Protein AF-A0A2A4ND92-F1 (afdb_monomer)

Structure (mmCIF, N/CA/C/O backbone):
data_AF-A0A2A4ND92-F1
#
_entry.id   AF-A0A2A4ND92-F1
#
loop_
_atom_site.group_PDB
_atom_si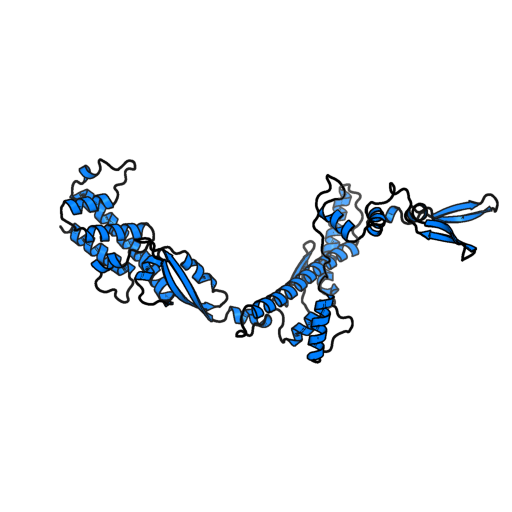te.id
_atom_site.type_symbol
_atom_site.label_atom_id
_atom_site.label_alt_id
_atom_site.label_comp_id
_atom_site.label_asym_id
_atom_site.label_entity_id
_atom_site.label_seq_id
_atom_site.pdbx_PDB_ins_code
_atom_site.Cartn_x
_atom_site.Cartn_y
_atom_site.Cartn_z
_atom_site.occupancy
_atom_site.B_iso_or_equiv
_atom_site.auth_seq_id
_atom_site.auth_comp_id
_atom_site.auth_asym_id
_atom_site.auth_atom_id
_atom_site.pdbx_PDB_model_num
ATOM 1 N N . MET A 1 1 ? 7.544 6.805 -43.689 1.00 41.00 1 MET A N 1
ATOM 2 C CA . MET A 1 1 ? 8.805 7.096 -44.411 1.00 41.00 1 MET A CA 1
ATOM 3 C C . MET A 1 1 ? 8.901 6.421 -45.794 1.00 41.00 1 MET A C 1
ATOM 5 O O . MET A 1 1 ? 9.952 6.497 -46.405 1.00 41.00 1 MET A O 1
ATOM 9 N N . ILE A 1 2 ? 7.819 5.830 -46.331 1.00 38.72 2 ILE A N 1
ATOM 10 C CA . ILE A 1 2 ? 7.780 5.240 -47.691 1.00 38.72 2 ILE A CA 1
ATOM 11 C C . ILE A 1 2 ? 7.610 6.329 -48.776 1.00 38.72 2 ILE A C 1
ATOM 13 O O . ILE A 1 2 ? 8.193 6.239 -49.846 1.00 38.72 2 ILE A O 1
ATOM 17 N N . TYR A 1 3 ? 6.922 7.431 -48.450 1.00 39.81 3 TYR A N 1
ATOM 18 C CA . TYR A 1 3 ? 6.609 8.538 -49.372 1.00 39.81 3 TYR A CA 1
ATOM 19 C C . TYR A 1 3 ? 7.830 9.262 -49.978 1.00 39.81 3 TYR A C 1
ATOM 21 O O . TYR A 1 3 ? 7.734 9.842 -51.055 1.00 39.81 3 TYR A O 1
ATOM 29 N N . LEU A 1 4 ? 8.981 9.253 -49.293 1.00 44.50 4 LEU A N 1
ATOM 30 C CA . LEU A 1 4 ? 10.210 9.855 -49.822 1.00 44.50 4 LEU A CA 1
ATOM 31 C C . LEU A 1 4 ? 10.991 8.873 -50.706 1.00 44.50 4 LEU A C 1
ATOM 33 O O . LEU A 1 4 ? 11.593 9.307 -51.677 1.00 44.50 4 LEU A O 1
ATOM 37 N N . GLN A 1 5 ? 10.937 7.562 -50.446 1.00 47.03 5 GLN A N 1
ATOM 38 C CA . GLN A 1 5 ? 11.731 6.574 -51.190 1.00 47.03 5 GLN A CA 1
ATOM 39 C C . GLN A 1 5 ? 11.324 6.458 -52.670 1.00 47.03 5 GLN A C 1
ATOM 41 O O . GLN A 1 5 ? 12.196 6.294 -53.515 1.00 47.03 5 GLN A O 1
ATOM 46 N N . GLU A 1 6 ? 10.045 6.648 -53.013 1.00 47.47 6 GLU A N 1
ATOM 47 C CA . GLU A 1 6 ? 9.574 6.654 -54.414 1.00 47.47 6 GLU A CA 1
ATOM 48 C C . GLU A 1 6 ? 10.015 7.892 -55.222 1.00 47.47 6 GLU A C 1
ATOM 50 O O . GLU A 1 6 ? 9.863 7.925 -56.442 1.00 47.47 6 GLU A O 1
ATOM 55 N N . LYS A 1 7 ? 10.555 8.931 -54.569 1.00 55.06 7 LYS A N 1
ATOM 56 C CA . LYS A 1 7 ? 10.810 10.248 -55.182 1.00 55.06 7 LYS A CA 1
ATOM 57 C C . LYS A 1 7 ? 12.278 10.691 -55.181 1.00 55.06 7 LYS A C 1
ATOM 59 O O . LYS A 1 7 ? 12.561 11.812 -55.607 1.00 55.06 7 LYS A O 1
ATOM 64 N N . VAL A 1 8 ? 13.194 9.843 -54.704 1.00 54.72 8 VAL A N 1
ATOM 65 C CA . VAL A 1 8 ? 14.568 10.242 -54.341 1.00 54.72 8 VAL A CA 1
ATOM 66 C C . VAL A 1 8 ? 15.562 10.306 -55.503 1.00 54.72 8 VAL A C 1
ATOM 68 O O . VAL A 1 8 ? 16.553 10.997 -55.346 1.00 54.72 8 VAL A O 1
ATOM 71 N N . ASN A 1 9 ? 15.318 9.722 -56.678 1.00 59.78 9 ASN A N 1
ATOM 72 C CA . ASN A 1 9 ? 16.171 9.964 -57.853 1.00 59.78 9 ASN A CA 1
ATOM 73 C C . ASN A 1 9 ? 15.450 9.581 -59.146 1.00 59.78 9 ASN A C 1
ATOM 75 O O . ASN A 1 9 ? 14.928 8.472 -59.254 1.00 59.78 9 ASN A O 1
ATOM 79 N N . LYS A 1 10 ? 15.427 10.484 -60.134 1.00 68.56 10 LYS A N 1
ATOM 80 C CA . LYS A 1 10 ? 14.932 10.177 -61.483 1.00 68.56 10 LYS A CA 1
ATOM 81 C C . LYS A 1 10 ? 15.856 10.817 -62.505 1.00 68.56 10 LYS A C 1
ATOM 83 O O . LYS A 1 10 ? 15.548 11.864 -63.069 1.00 68.56 10 LYS A O 1
ATOM 88 N N . THR A 1 11 ? 16.994 10.182 -62.737 1.00 74.06 11 THR A N 1
ATOM 89 C CA . THR A 1 11 ? 17.925 10.588 -63.783 1.00 74.06 11 THR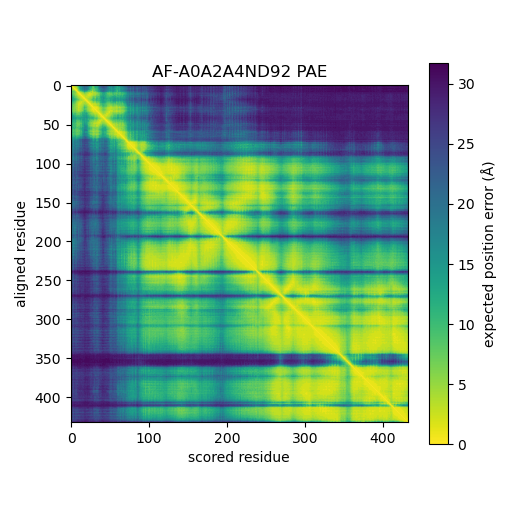 A CA 1
ATOM 90 C C . THR A 1 11 ? 17.355 10.239 -65.152 1.00 74.06 11 THR A C 1
ATOM 92 O O . THR A 1 11 ? 16.869 9.133 -65.383 1.00 74.06 11 THR A O 1
ATOM 95 N N . ILE A 1 12 ? 17.373 11.210 -66.058 1.00 76.62 12 ILE A N 1
ATOM 96 C CA . ILE A 1 12 ? 17.031 11.004 -67.460 1.00 76.62 12 ILE A CA 1
ATOM 97 C C . ILE A 1 12 ? 18.157 11.521 -68.341 1.00 76.62 12 ILE A C 1
ATOM 99 O O . ILE A 1 12 ? 18.746 12.571 -68.080 1.00 76.62 12 ILE A O 1
ATOM 103 N N . ASP A 1 13 ? 18.421 10.797 -69.415 1.00 78.00 13 ASP A N 1
ATOM 104 C CA . ASP A 1 13 ? 19.383 11.218 -70.416 1.00 78.00 13 ASP A CA 1
ATOM 105 C C . ASP A 1 13 ? 18.707 12.168 -71.399 1.00 78.00 13 ASP A C 1
ATOM 107 O O . ASP A 1 13 ? 17.744 11.821 -72.085 1.00 78.00 13 ASP A O 1
ATOM 111 N N . VAL A 1 14 ? 19.194 13.407 -71.443 1.00 75.88 14 VAL A N 1
ATOM 112 C CA . VAL A 1 14 ? 18.679 14.440 -72.340 1.00 75.88 14 VAL A CA 1
ATOM 113 C C . VAL A 1 14 ? 19.715 14.698 -73.420 1.00 75.88 14 VAL A C 1
ATOM 115 O O . VAL A 1 14 ? 20.850 15.090 -73.141 1.00 75.88 14 VAL A O 1
ATOM 118 N N . ARG A 1 15 ? 19.317 14.472 -74.674 1.00 70.12 15 ARG A N 1
ATOM 119 C CA . ARG A 1 15 ? 20.162 14.717 -75.841 1.00 70.12 15 ARG A CA 1
ATOM 120 C C . ARG A 1 15 ? 20.006 16.159 -76.307 1.00 70.12 15 ARG A C 1
ATOM 122 O O . ARG A 1 15 ? 18.900 16.606 -76.604 1.00 70.12 15 ARG A O 1
ATOM 129 N N . ASN A 1 16 ? 21.112 16.889 -76.387 1.00 69.75 16 ASN A N 1
ATOM 130 C CA . ASN A 1 16 ? 21.114 18.238 -76.935 1.00 69.75 16 ASN A CA 1
ATOM 131 C C . ASN A 1 16 ? 21.138 18.166 -78.469 1.00 69.75 16 ASN A C 1
ATOM 133 O O . ASN A 1 16 ? 22.148 17.793 -79.064 1.00 69.75 16 ASN A O 1
ATOM 137 N N . TYR A 1 17 ? 20.034 18.544 -79.114 1.00 64.94 17 TYR A N 1
ATOM 138 C CA . TYR A 1 17 ? 19.881 18.463 -80.571 1.00 64.94 17 TYR A CA 1
ATOM 139 C C . TYR A 1 17 ? 20.867 19.343 -81.361 1.00 64.94 17 TYR A C 1
ATOM 141 O O . TYR A 1 17 ? 21.123 19.049 -82.522 1.00 64.94 17 TYR A O 1
ATOM 149 N N . LYS A 1 18 ? 21.454 20.385 -80.749 1.00 67.12 18 LYS A N 1
ATOM 150 C CA . LYS A 1 18 ? 22.419 21.280 -81.416 1.00 67.12 18 LYS A CA 1
ATOM 151 C C . LYS A 1 18 ? 23.868 20.798 -81.333 1.00 67.12 18 LYS A C 1
ATOM 153 O O . LYS A 1 18 ? 24.652 21.105 -82.219 1.00 67.12 18 LYS A O 1
ATOM 158 N N . THR A 1 19 ? 24.241 20.072 -80.278 1.00 72.44 19 THR A N 1
ATOM 159 C CA . THR A 1 19 ? 25.631 19.623 -80.051 1.00 72.44 19 THR A CA 1
ATOM 160 C C . THR A 1 19 ? 25.803 18.107 -80.117 1.00 72.44 19 THR A C 1
ATOM 162 O O . THR A 1 19 ? 26.920 17.612 -79.996 1.00 72.44 19 THR A O 1
ATOM 165 N N . GLY A 1 20 ? 24.709 17.352 -80.262 1.00 69.19 20 GLY A N 1
ATOM 166 C CA . GLY A 1 20 ? 24.695 15.890 -80.350 1.00 69.19 20 GLY A CA 1
ATOM 167 C C . GLY A 1 20 ? 25.009 15.155 -79.041 1.00 69.19 20 GLY A C 1
ATOM 168 O O . GLY A 1 20 ? 24.769 13.950 -78.966 1.00 69.19 20 GLY A O 1
ATOM 169 N N . LYS A 1 21 ? 25.502 15.862 -78.014 1.00 68.62 21 LYS A N 1
ATOM 170 C CA . LYS A 1 21 ? 25.899 15.307 -76.715 1.00 68.62 21 LYS A CA 1
ATOM 171 C C . LYS A 1 21 ? 24.685 14.967 -75.851 1.00 68.62 21 LYS A C 1
ATOM 173 O O . LYS A 1 21 ? 23.733 15.745 -75.755 1.00 68.62 21 LYS A O 1
ATOM 178 N N . THR A 1 22 ? 24.759 13.818 -75.191 1.00 70.44 22 THR A N 1
ATOM 179 C CA . THR A 1 22 ? 23.785 13.365 -74.196 1.00 70.44 22 THR A CA 1
ATOM 180 C C . THR A 1 22 ? 24.315 13.693 -72.809 1.00 70.44 22 THR A C 1
ATOM 182 O O . THR A 1 22 ? 25.452 13.356 -72.488 1.00 70.44 22 THR A O 1
ATOM 185 N N . SER A 1 23 ? 23.510 14.371 -71.998 1.00 73.19 23 SER A N 1
ATOM 186 C CA . SER A 1 23 ? 23.826 14.651 -70.598 1.00 73.19 23 SER A CA 1
ATOM 187 C C . SER A 1 23 ? 22.753 14.058 -69.700 1.00 73.19 23 SER A C 1
ATOM 189 O O . SER A 1 23 ? 21.562 14.245 -69.960 1.00 73.19 23 SER A O 1
ATOM 191 N N . THR A 1 24 ? 23.171 13.398 -68.629 1.00 74.62 24 THR A N 1
ATOM 192 C CA . THR A 1 24 ? 22.273 12.874 -67.604 1.00 74.62 24 THR A CA 1
ATOM 193 C C . THR A 1 24 ? 21.844 14.005 -66.671 1.00 74.62 24 THR A C 1
ATOM 195 O O . THR A 1 24 ? 22.681 14.691 -66.085 1.00 74.62 24 THR A O 1
ATOM 198 N N . ILE A 1 25 ? 20.535 14.230 -66.552 1.00 75.19 25 ILE A N 1
ATOM 199 C CA . ILE A 1 25 ? 19.949 15.280 -65.710 1.00 75.19 25 ILE A CA 1
ATOM 200 C C . ILE A 1 25 ? 19.039 14.617 -64.678 1.00 75.19 25 ILE A C 1
ATOM 202 O O . ILE A 1 25 ? 18.196 13.793 -65.035 1.00 75.19 25 ILE A O 1
ATOM 206 N N . ASP A 1 26 ? 19.179 14.986 -63.404 1.00 70.56 26 ASP A N 1
ATOM 207 C CA . ASP A 1 26 ? 18.246 14.550 -62.365 1.00 70.56 26 ASP A CA 1
ATOM 208 C C . ASP A 1 26 ? 16.924 15.334 -62.458 1.00 70.56 26 ASP A C 1
ATOM 210 O O . ASP A 1 26 ? 16.885 16.558 -62.329 1.00 70.56 26 ASP A O 1
ATOM 214 N N . LYS A 1 27 ? 15.828 14.613 -62.704 1.00 73.31 27 LYS A N 1
ATOM 215 C CA . LYS A 1 27 ? 14.440 15.094 -62.657 1.00 73.31 27 LYS A CA 1
ATOM 216 C C . LYS A 1 27 ? 13.695 14.557 -61.433 1.00 73.31 27 LYS A C 1
ATOM 218 O O . LYS A 1 27 ? 12.467 14.431 -61.462 1.00 73.31 27 LYS A O 1
ATOM 223 N N . SER A 1 28 ? 14.406 14.219 -60.358 1.00 75.44 28 SER A N 1
ATOM 224 C CA . SER A 1 28 ? 13.780 13.893 -59.081 1.00 75.44 28 SER A CA 1
ATOM 225 C C . SER A 1 28 ? 12.820 15.003 -58.647 1.00 75.44 28 SER A C 1
ATOM 227 O O . SER A 1 28 ? 12.964 16.187 -58.985 1.00 75.44 28 SER A O 1
ATOM 229 N N . TRP A 1 29 ? 11.800 14.619 -57.881 1.00 75.56 29 TRP A N 1
ATOM 230 C CA . TRP A 1 29 ? 10.871 15.590 -57.310 1.00 75.56 29 TRP A CA 1
ATOM 231 C C . TRP A 1 29 ? 11.615 16.584 -56.410 1.00 75.56 29 TRP A C 1
ATOM 233 O O . TRP A 1 29 ? 11.265 17.758 -56.398 1.00 75.56 29 TRP A O 1
ATOM 243 N N . MET A 1 30 ? 12.684 16.151 -55.727 1.00 72.00 30 MET A N 1
ATOM 244 C CA . MET A 1 30 ? 13.528 17.055 -54.946 1.00 72.00 30 MET A CA 1
ATOM 245 C C . MET A 1 30 ? 14.223 18.093 -55.832 1.00 72.00 30 MET A C 1
ATOM 247 O O . MET A 1 30 ? 14.048 19.285 -55.583 1.00 72.00 30 MET A O 1
ATOM 251 N N . MET A 1 31 ? 14.914 17.667 -56.897 1.00 74.12 31 MET A N 1
ATOM 252 C CA . MET A 1 31 ? 15.629 18.568 -57.812 1.00 74.12 31 MET A CA 1
ATOM 253 C C . MET A 1 31 ? 14.694 19.579 -58.487 1.00 74.12 31 MET A C 1
ATOM 255 O O . MET A 1 31 ? 15.002 20.760 -58.573 1.00 74.12 31 MET A O 1
ATOM 259 N N . THR A 1 32 ? 13.515 19.135 -58.920 1.00 74.19 32 THR A N 1
ATOM 260 C CA . THR A 1 32 ? 12.541 19.996 -59.617 1.00 74.19 32 THR A CA 1
ATOM 261 C C . THR A 1 32 ? 11.764 20.933 -58.693 1.00 74.19 32 THR A C 1
ATOM 263 O O . THR A 1 32 ? 11.261 21.956 -59.153 1.00 74.19 32 THR A O 1
ATOM 266 N N . THR A 1 33 ? 11.658 20.601 -57.403 1.00 71.00 33 THR A N 1
ATOM 267 C CA . THR A 1 33 ? 10.839 21.355 -56.440 1.00 71.00 33 THR A CA 1
ATOM 268 C C . THR A 1 33 ? 11.671 22.325 -55.598 1.00 71.00 33 THR A C 1
ATOM 270 O O . THR A 1 33 ? 11.194 23.422 -55.324 1.00 71.00 33 THR A O 1
ATOM 273 N N . PHE A 1 34 ? 12.896 21.959 -55.198 1.00 73.44 34 PHE A N 1
ATOM 274 C CA . PHE A 1 34 ? 13.682 22.731 -54.219 1.00 73.44 34 PHE A CA 1
ATOM 275 C C . PHE A 1 34 ? 14.964 23.362 -54.768 1.00 73.44 34 PHE A C 1
ATOM 277 O O . PHE A 1 34 ? 15.502 24.265 -54.134 1.00 73.44 34 PHE A O 1
ATOM 284 N N . TYR A 1 35 ? 15.468 22.910 -55.916 1.00 76.44 35 TYR A N 1
ATOM 285 C CA . TYR A 1 35 ? 16.740 23.383 -56.456 1.00 76.44 35 TYR A CA 1
ATOM 286 C C . TYR A 1 35 ? 16.489 24.289 -57.660 1.00 76.44 35 TYR A C 1
ATOM 288 O O . TYR A 1 35 ? 15.857 23.893 -58.640 1.00 76.44 35 TYR A O 1
ATOM 296 N N . LYS A 1 36 ? 17.002 25.519 -57.605 1.00 75.50 36 LYS A N 1
ATOM 297 C CA . LYS A 1 36 ? 16.959 26.474 -58.720 1.00 75.50 36 LYS A CA 1
ATOM 298 C C . LYS A 1 36 ? 18.370 26.944 -59.039 1.00 75.50 36 LYS A C 1
ATOM 300 O O . LYS A 1 36 ? 19.214 27.044 -58.156 1.00 75.50 36 LYS A O 1
ATOM 305 N N . ARG A 1 37 ? 18.642 27.212 -60.316 1.00 75.44 37 ARG A N 1
ATOM 306 C CA . ARG A 1 37 ? 19.897 27.848 -60.729 1.00 75.44 37 ARG A CA 1
ATOM 307 C C . ARG A 1 37 ? 19.692 29.352 -60.738 1.00 75.44 37 ARG A C 1
ATOM 309 O O . ARG A 1 37 ? 18.972 29.853 -61.597 1.00 75.44 37 ARG A O 1
ATOM 316 N N . GLU A 1 38 ? 20.317 30.043 -59.798 1.00 76.62 38 GLU A N 1
ATOM 317 C CA . GLU A 1 38 ? 20.324 31.504 -59.741 1.00 76.62 38 GLU A CA 1
ATOM 318 C C . GLU A 1 38 ? 21.721 32.026 -60.094 1.00 76.62 38 GLU A C 1
ATOM 320 O O . GLU A 1 38 ? 22.746 31.377 -59.857 1.00 76.62 38 GLU A O 1
ATOM 325 N N . TRP A 1 39 ? 21.760 33.183 -60.755 1.00 71.50 39 TRP A N 1
ATOM 326 C CA . TRP A 1 39 ? 23.012 33.841 -61.102 1.00 71.50 39 TRP A CA 1
ATOM 327 C C . TRP A 1 39 ? 23.582 34.514 -59.856 1.00 71.50 39 TRP A C 1
ATOM 329 O O . TRP A 1 39 ? 23.002 35.476 -59.357 1.00 71.50 39 TRP A O 1
ATOM 339 N N . ASN A 1 40 ? 24.717 34.021 -59.363 1.00 76.62 40 ASN A N 1
ATOM 340 C CA . ASN A 1 40 ? 25.407 34.661 -58.254 1.00 76.62 40 ASN A CA 1
ATOM 341 C C . ASN A 1 40 ? 26.354 35.740 -58.808 1.00 76.62 40 ASN A C 1
ATOM 343 O O . ASN A 1 40 ? 27.287 35.428 -59.553 1.00 76.62 40 ASN A O 1
ATOM 347 N N . GLN A 1 41 ? 26.091 37.002 -58.457 1.00 72.88 41 GLN A N 1
ATOM 348 C CA . GLN A 1 41 ? 26.848 38.157 -58.949 1.00 72.88 41 GLN A CA 1
ATOM 349 C C . GLN A 1 41 ? 28.291 38.203 -58.425 1.00 72.88 41 GLN A C 1
ATOM 351 O O . GLN A 1 41 ? 29.170 38.631 -59.165 1.00 72.88 41 GLN A O 1
ATOM 356 N N . GLU A 1 42 ? 28.554 37.716 -57.210 1.00 73.44 42 GLU A N 1
ATOM 357 C CA . GLU A 1 42 ? 29.894 37.725 -56.601 1.00 73.44 42 GLU A CA 1
ATOM 358 C C . GLU A 1 42 ? 30.822 36.695 -57.248 1.00 73.44 42 GLU A C 1
ATOM 360 O O . GLU A 1 42 ? 32.013 36.927 -57.431 1.00 73.44 42 GLU A O 1
ATOM 365 N N . VAL A 1 43 ? 30.264 35.542 -57.617 1.00 74.81 43 VAL A N 1
ATOM 366 C CA . VAL A 1 43 ? 31.034 34.411 -58.147 1.00 74.81 43 VAL A CA 1
ATOM 367 C C . VAL A 1 43 ? 31.024 34.388 -59.689 1.00 74.81 43 VAL A C 1
ATOM 369 O O . VAL A 1 43 ? 31.805 33.664 -60.309 1.00 74.81 43 VAL A O 1
ATOM 372 N N . GLY A 1 44 ? 30.157 35.180 -60.333 1.00 69.62 44 GLY A N 1
ATOM 373 C CA . GLY A 1 44 ? 30.084 35.329 -61.792 1.00 69.62 44 GLY A CA 1
ATOM 374 C C . GLY A 1 44 ? 29.623 34.070 -62.537 1.00 69.62 44 GLY A C 1
ATOM 375 O O . GLY A 1 44 ? 29.985 33.863 -63.695 1.00 69.62 44 GLY A O 1
ATOM 376 N N . LYS A 1 45 ? 28.868 33.185 -61.873 1.00 77.00 45 LYS A N 1
ATOM 377 C CA . LYS A 1 45 ? 28.362 31.928 -62.450 1.00 77.00 45 LYS A CA 1
ATOM 378 C C . LYS A 1 45 ? 27.032 31.512 -61.827 1.00 77.00 45 LYS A C 1
ATOM 380 O O . LYS A 1 45 ? 26.694 31.909 -60.713 1.00 77.00 45 LYS A O 1
ATOM 385 N N . GLN A 1 46 ? 26.273 30.692 -62.557 1.00 73.94 46 GLN A N 1
ATOM 386 C CA . GLN A 1 46 ? 25.044 30.099 -62.031 1.00 73.94 46 GLN A CA 1
ATOM 387 C C . GLN A 1 46 ? 25.376 29.067 -60.953 1.00 73.94 46 GLN A C 1
ATOM 389 O O . GLN A 1 46 ? 26.045 28.069 -61.233 1.00 73.94 46 GLN A O 1
ATOM 394 N N . LEU A 1 47 ? 24.876 29.290 -59.740 1.00 73.38 47 LEU A N 1
ATOM 395 C CA . LEU A 1 47 ? 24.969 28.343 -58.636 1.00 73.38 47 LEU A CA 1
ATOM 396 C C . LEU A 1 47 ? 23.601 27.718 -58.381 1.00 73.38 47 LEU A C 1
ATOM 398 O O . LEU A 1 47 ? 22.559 28.310 -58.662 1.00 73.38 47 LEU A O 1
ATOM 402 N N . THR A 1 48 ? 23.612 26.479 -57.895 1.00 74.19 48 THR A N 1
ATOM 403 C CA . THR A 1 48 ? 22.373 25.808 -57.506 1.00 74.19 48 THR A CA 1
ATOM 404 C C . THR A 1 48 ? 22.048 26.222 -56.082 1.00 74.19 48 THR A C 1
ATOM 406 O O . THR A 1 48 ? 22.802 25.910 -55.165 1.00 74.19 48 THR A O 1
ATOM 409 N N . GLU A 1 49 ? 20.936 26.920 -55.911 1.00 74.12 49 GLU A N 1
ATOM 410 C CA . GLU A 1 49 ? 20.438 27.351 -54.616 1.00 74.12 49 GLU A CA 1
ATOM 411 C C . GLU A 1 49 ? 19.249 26.484 -54.199 1.00 74.12 49 GLU A C 1
ATOM 413 O O . GLU A 1 49 ? 18.401 26.118 -55.022 1.00 74.12 49 GLU A O 1
ATOM 418 N N . VAL A 1 50 ? 19.205 26.139 -52.912 1.00 72.06 50 VAL A N 1
ATOM 419 C CA . VAL A 1 50 ? 18.123 25.349 -52.324 1.00 72.06 50 VAL A CA 1
ATOM 420 C C . VAL A 1 50 ? 17.130 26.300 -51.675 1.00 72.06 50 VAL A C 1
ATOM 422 O O . VAL A 1 50 ? 17.419 26.889 -50.637 1.00 72.06 50 VAL A O 1
ATOM 425 N N . LYS A 1 51 ? 15.945 26.440 -52.270 1.00 70.81 51 LYS A N 1
ATOM 426 C CA . LYS A 1 51 ? 14.861 27.279 -51.745 1.00 70.81 51 LYS A CA 1
ATOM 427 C C . LYS A 1 51 ? 13.554 26.494 -51.699 1.00 70.81 51 LYS A C 1
ATOM 429 O O . LYS A 1 51 ? 13.237 25.714 -52.594 1.00 70.81 51 LYS A O 1
ATOM 434 N N . LEU A 1 52 ? 12.756 26.730 -50.658 1.00 69.12 52 LEU A N 1
ATOM 435 C CA . LEU A 1 52 ? 11.364 26.276 -50.617 1.00 69.12 52 LEU A CA 1
ATOM 436 C C . LEU A 1 52 ? 10.572 27.005 -51.716 1.00 69.12 52 LEU A C 1
ATOM 438 O O . LEU A 1 52 ? 10.606 28.236 -51.743 1.00 69.12 52 LEU A O 1
ATOM 442 N N . PRO A 1 53 ? 9.856 26.298 -52.608 1.00 70.44 53 PRO A N 1
ATOM 443 C CA . PRO A 1 53 ? 9.131 26.949 -53.690 1.00 70.44 53 PRO A CA 1
ATOM 444 C C . PRO A 1 53 ? 7.917 27.720 -53.160 1.00 70.44 53 PRO A C 1
ATOM 446 O O . PRO A 1 53 ? 7.351 27.396 -52.114 1.00 70.44 53 PRO A O 1
ATOM 449 N N . ASP A 1 54 ? 7.499 28.739 -53.909 1.00 68.50 54 ASP A N 1
ATOM 450 C CA . ASP A 1 54 ? 6.416 29.640 -53.501 1.00 68.50 54 ASP A CA 1
ATOM 451 C C . ASP A 1 54 ? 5.046 28.955 -53.517 1.00 68.50 54 ASP A C 1
ATOM 453 O O . ASP A 1 54 ? 4.215 29.191 -52.640 1.00 68.50 54 ASP A O 1
ATOM 457 N N . ASN A 1 55 ? 4.830 28.032 -54.461 1.00 72.56 55 ASN A N 1
ATOM 458 C CA . ASN A 1 55 ? 3.636 27.196 -54.490 1.00 72.56 55 ASN A CA 1
ATOM 459 C C . ASN A 1 55 ? 3.807 25.971 -53.577 1.00 72.56 55 ASN A C 1
ATOM 461 O O . ASN A 1 55 ? 4.376 24.947 -53.960 1.00 72.56 55 ASN A O 1
ATOM 465 N N . LEU A 1 56 ? 3.267 26.071 -52.363 1.00 68.94 56 LEU A N 1
ATOM 466 C CA . LEU A 1 56 ? 3.390 25.036 -51.338 1.00 68.94 56 LEU A CA 1
ATOM 467 C C . LEU A 1 56 ? 2.459 23.831 -51.561 1.00 68.94 56 LEU A C 1
ATOM 469 O O . LEU A 1 56 ? 2.673 22.799 -50.931 1.00 68.94 56 LEU A O 1
ATOM 473 N N . SER A 1 57 ? 1.457 23.916 -52.449 1.00 70.38 57 SER A N 1
ATOM 474 C CA . SER A 1 57 ? 0.382 22.911 -52.607 1.00 70.38 57 SER A CA 1
ATOM 475 C C . SER A 1 57 ? 0.863 21.488 -52.943 1.00 70.38 57 SER A C 1
ATOM 477 O O . SER A 1 57 ? 0.200 20.524 -52.559 1.00 70.38 57 SER A O 1
ATOM 479 N N . GLY A 1 58 ? 2.043 21.342 -53.558 1.00 67.38 58 GLY A N 1
ATOM 480 C CA . GLY A 1 58 ? 2.664 20.052 -53.893 1.00 67.38 58 GLY A CA 1
ATOM 481 C C . GLY A 1 58 ? 3.634 19.481 -52.845 1.00 67.38 58 GLY A C 1
ATOM 482 O O . GLY A 1 58 ? 4.174 18.393 -53.047 1.00 67.38 58 GLY A O 1
ATOM 483 N N . ILE A 1 59 ? 3.879 20.187 -51.733 1.00 72.88 59 ILE A N 1
ATOM 484 C CA . ILE A 1 59 ? 4.870 19.814 -50.706 1.00 72.88 59 ILE A CA 1
ATOM 485 C C . ILE A 1 59 ? 4.188 19.114 -49.517 1.00 72.88 59 ILE A C 1
ATOM 487 O O . ILE A 1 59 ? 3.113 19.554 -49.115 1.00 72.88 59 ILE A O 1
ATOM 491 N N . PRO A 1 60 ? 4.778 18.081 -48.888 1.00 71.44 60 PRO A N 1
ATOM 492 C CA . PRO A 1 60 ? 4.283 17.527 -47.628 1.00 71.44 60 PRO A CA 1
ATOM 493 C C . PRO A 1 60 ? 4.134 18.580 -46.522 1.00 71.44 60 PRO A C 1
ATOM 495 O O . PRO A 1 60 ? 4.997 19.437 -46.338 1.00 71.44 60 PRO A O 1
ATOM 498 N N . PHE A 1 61 ? 3.056 18.474 -45.743 1.00 66.62 61 PHE A N 1
ATOM 499 C CA . PHE A 1 61 ? 2.705 19.424 -44.682 1.00 66.62 61 PHE A CA 1
ATOM 500 C C . PHE A 1 61 ? 3.837 19.672 -43.668 1.00 66.62 61 PHE A C 1
ATOM 502 O O . PHE A 1 61 ? 4.079 20.811 -43.281 1.00 66.62 61 PHE A O 1
ATOM 509 N N . THR A 1 62 ? 4.599 18.637 -43.306 1.00 63.69 62 THR A N 1
ATOM 510 C CA . THR A 1 62 ? 5.743 18.733 -42.381 1.00 63.69 62 THR A CA 1
ATOM 511 C C . THR A 1 62 ? 6.855 19.668 -42.862 1.00 63.69 62 THR A C 1
ATOM 513 O O . THR A 1 62 ? 7.480 20.329 -42.041 1.00 63.69 62 THR A O 1
ATOM 516 N N . LEU A 1 63 ? 7.087 19.762 -44.176 1.00 65.81 63 LEU A N 1
ATOM 517 C CA . LEU A 1 63 ? 8.076 20.679 -44.754 1.00 65.81 63 LEU A CA 1
ATOM 518 C C . LEU A 1 63 ? 7.509 22.094 -44.926 1.00 65.81 63 LEU A C 1
ATOM 520 O O . LEU A 1 63 ? 8.242 23.063 -44.751 1.00 65.81 63 LEU A O 1
ATOM 524 N N . ARG A 1 64 ? 6.199 22.234 -45.189 1.00 69.12 64 ARG A N 1
ATOM 525 C CA . ARG A 1 64 ? 5.523 23.549 -45.202 1.00 69.12 64 ARG A CA 1
ATOM 526 C C . ARG A 1 64 ? 5.636 24.250 -43.847 1.00 69.12 64 ARG A C 1
ATOM 528 O O . ARG A 1 64 ? 5.904 25.447 -43.798 1.00 69.12 64 ARG A O 1
ATOM 535 N N . GLN A 1 65 ? 5.526 23.486 -42.758 1.00 66.12 65 GLN A N 1
ATOM 536 C CA . GLN A 1 65 ? 5.668 24.005 -41.397 1.00 66.12 65 GLN A CA 1
ATOM 537 C C . GLN A 1 65 ? 7.031 24.652 -41.117 1.00 66.12 65 GLN A C 1
ATOM 539 O O . GLN A 1 65 ? 7.111 25.478 -40.215 1.00 66.12 65 GLN A O 1
ATOM 544 N N . LEU A 1 66 ? 8.099 24.316 -41.849 1.00 64.38 66 LEU A N 1
ATOM 545 C CA . LEU A 1 66 ? 9.419 24.924 -41.637 1.00 64.38 66 LEU A CA 1
ATOM 546 C C . LEU A 1 66 ? 9.450 26.397 -42.068 1.00 64.38 66 LEU A C 1
ATOM 548 O O . LEU A 1 66 ? 10.017 27.219 -41.354 1.00 64.38 66 LEU A O 1
ATOM 552 N N . LYS A 1 67 ? 8.781 26.744 -43.180 1.00 65.06 67 LYS A N 1
ATOM 553 C CA . LYS A 1 67 ? 8.644 28.137 -43.648 1.00 65.06 67 LYS A CA 1
ATOM 554 C C . LYS A 1 67 ? 7.821 28.966 -42.661 1.00 65.06 67 LYS A C 1
ATOM 556 O O . LYS A 1 67 ? 8.183 30.091 -42.348 1.00 65.06 67 LYS A O 1
ATOM 561 N N . GLU A 1 68 ? 6.752 28.373 -42.129 1.00 61.53 68 GLU A N 1
ATOM 562 C CA . GLU A 1 68 ? 5.906 29.001 -41.112 1.00 61.53 68 GLU A CA 1
ATOM 563 C C . GLU A 1 68 ? 6.645 29.185 -39.777 1.00 61.53 68 GLU A C 1
ATOM 565 O O . GLU A 1 68 ? 6.607 30.266 -39.200 1.00 61.53 68 GLU A O 1
ATOM 570 N N . LYS A 1 69 ? 7.369 28.170 -39.289 1.00 58.44 69 LYS A N 1
ATOM 571 C CA . LYS A 1 69 ? 8.116 28.245 -38.019 1.00 58.44 69 LYS A CA 1
ATOM 572 C C . LYS A 1 69 ? 9.240 29.281 -38.039 1.00 58.44 69 LYS A C 1
ATOM 574 O O . LYS A 1 69 ? 9.479 29.898 -37.012 1.00 58.44 69 LYS A O 1
ATOM 579 N N . ALA A 1 70 ? 9.888 29.492 -39.185 1.00 57.84 70 ALA A N 1
ATOM 580 C CA . ALA A 1 70 ? 10.934 30.505 -39.338 1.00 57.84 70 ALA A CA 1
ATOM 581 C C . ALA A 1 70 ? 10.400 31.954 -39.348 1.00 57.84 70 ALA A C 1
ATOM 583 O O . ALA A 1 70 ? 11.186 32.887 -39.231 1.00 57.84 70 ALA A O 1
ATOM 584 N N . SER A 1 71 ? 9.082 32.147 -39.497 1.00 61.78 71 SER A N 1
ATOM 585 C CA . SER A 1 71 ? 8.450 33.468 -39.656 1.00 61.78 71 SER A CA 1
ATOM 586 C C . SER A 1 71 ? 7.769 34.038 -38.404 1.00 61.78 71 SER A C 1
ATOM 588 O O . SER A 1 71 ? 7.297 35.170 -38.451 1.00 61.78 71 SER A O 1
ATOM 590 N N . TYR A 1 72 ? 7.704 33.290 -37.296 1.00 65.56 72 TYR A N 1
ATOM 591 C CA . TYR A 1 72 ? 7.047 33.740 -36.061 1.00 65.56 72 TYR A CA 1
ATOM 592 C C . TYR A 1 72 ? 8.065 34.041 -34.958 1.00 65.56 72 TYR A C 1
ATOM 594 O O . TYR A 1 72 ? 9.019 33.287 -34.773 1.00 65.56 72 TYR A O 1
ATOM 602 N N . SER A 1 73 ? 7.818 35.090 -34.168 1.00 76.12 73 SER A N 1
ATOM 603 C CA . SER A 1 73 ? 8.497 35.258 -32.876 1.00 76.12 73 SER A CA 1
ATOM 604 C C . SER A 1 73 ? 8.056 34.171 -31.883 1.00 76.12 73 SER A C 1
ATOM 606 O O . SER A 1 73 ? 6.995 33.562 -32.053 1.00 76.12 73 SER A O 1
ATOM 608 N N . LEU A 1 74 ? 8.846 33.926 -30.828 1.00 73.12 74 LEU A N 1
ATOM 609 C CA . LEU A 1 74 ? 8.525 32.931 -29.793 1.00 73.12 74 LEU A CA 1
ATOM 610 C C . LEU A 1 74 ? 7.124 33.156 -29.200 1.00 73.12 74 LEU A C 1
ATOM 612 O O . LEU A 1 74 ? 6.354 32.205 -29.089 1.00 73.12 74 LEU A O 1
ATOM 616 N N . ASP A 1 75 ? 6.761 34.409 -28.917 1.00 78.38 75 ASP A N 1
ATOM 617 C CA . ASP A 1 75 ? 5.452 34.774 -28.360 1.00 78.38 75 ASP A CA 1
ATOM 618 C C . ASP A 1 75 ? 4.306 34.496 -29.335 1.00 78.38 75 ASP A C 1
ATOM 620 O O . ASP A 1 75 ? 3.254 33.980 -28.952 1.00 78.38 75 ASP A O 1
ATOM 624 N N . GLN A 1 76 ? 4.514 34.789 -30.622 1.00 76.25 76 GLN A N 1
ATOM 625 C CA . GLN A 1 76 ? 3.536 34.485 -31.663 1.00 76.25 76 GLN A CA 1
ATOM 626 C C . GLN A 1 76 ? 3.374 32.976 -31.837 1.00 76.25 76 GLN A C 1
ATOM 628 O O . GLN A 1 76 ? 2.253 32.487 -31.966 1.00 76.25 76 GLN A O 1
ATOM 633 N N . TRP A 1 77 ? 4.469 32.217 -31.800 1.00 77.50 77 TRP A N 1
ATOM 634 C CA . TRP A 1 77 ? 4.424 30.760 -31.841 1.00 77.50 77 TRP A CA 1
ATOM 635 C C . TRP A 1 77 ? 3.686 30.183 -30.624 1.00 77.50 77 TRP A C 1
ATOM 637 O O . TRP A 1 77 ? 2.788 29.358 -30.797 1.00 77.50 77 TRP A O 1
ATOM 647 N N . LEU A 1 78 ? 3.991 30.666 -29.416 1.00 75.31 78 LEU A N 1
ATOM 648 C CA . LEU A 1 78 ? 3.357 30.245 -28.165 1.00 75.31 78 LEU A CA 1
ATOM 649 C C . LEU A 1 78 ? 1.848 30.518 -28.184 1.00 75.31 78 LEU A C 1
ATOM 651 O O . LEU A 1 78 ? 1.045 29.640 -27.862 1.00 75.31 78 LEU A O 1
ATOM 655 N N . ASN A 1 79 ? 1.451 31.716 -28.620 1.00 77.56 79 ASN A N 1
ATOM 656 C CA . ASN A 1 79 ? 0.051 32.112 -28.755 1.00 77.56 79 ASN A CA 1
ATOM 657 C C . ASN A 1 79 ? -0.680 31.240 -29.791 1.00 77.56 79 ASN A C 1
ATOM 659 O O . ASN A 1 79 ? -1.772 30.747 -29.522 1.00 77.56 79 ASN A O 1
ATOM 663 N N . ASN A 1 80 ? -0.044 30.962 -30.932 1.00 75.75 80 ASN A N 1
ATOM 664 C CA . ASN A 1 80 ? -0.610 30.124 -31.991 1.00 75.75 80 ASN A CA 1
ATOM 665 C C . ASN A 1 80 ? -0.782 28.655 -31.565 1.00 75.75 80 ASN A C 1
ATOM 667 O O . ASN A 1 80 ? -1.748 28.011 -31.968 1.00 75.75 80 ASN A O 1
ATOM 671 N N . VAL A 1 81 ? 0.134 28.110 -30.755 1.00 73.69 81 VAL A N 1
ATOM 672 C CA . VAL A 1 81 ? 0.048 26.729 -30.240 1.00 73.69 81 VAL A CA 1
ATOM 673 C C . VAL A 1 81 ? -1.016 26.604 -29.145 1.00 73.69 81 VAL A C 1
ATOM 675 O O . VAL A 1 81 ? -1.787 25.643 -29.137 1.00 73.69 81 VAL A O 1
ATOM 678 N N . THR A 1 82 ? -1.087 27.583 -28.239 1.00 71.69 82 THR A N 1
ATOM 679 C CA . THR A 1 82 ? -1.970 27.530 -27.061 1.00 71.69 82 THR A CA 1
ATOM 680 C C . THR A 1 82 ? -3.400 27.981 -27.349 1.00 71.69 82 THR A C 1
ATOM 682 O O . THR A 1 82 ? -4.333 27.452 -26.742 1.00 71.69 82 THR A O 1
ATOM 685 N N . LYS A 1 83 ? -3.598 28.935 -28.268 1.00 74.88 83 LYS A N 1
ATOM 686 C CA . LYS A 1 83 ? -4.914 29.524 -28.576 1.00 74.88 83 LYS A CA 1
ATOM 687 C C . LYS A 1 83 ? -5.440 29.200 -29.975 1.00 74.88 83 LYS A C 1
ATOM 689 O O . LYS A 1 83 ? -6.606 29.481 -30.232 1.00 74.88 83 LYS A O 1
ATOM 694 N N . GLY A 1 84 ? -4.629 28.571 -30.827 1.00 69.38 84 GLY A N 1
ATOM 695 C CA . GLY A 1 84 ? -4.966 28.331 -32.229 1.00 69.38 84 GLY A CA 1
ATOM 696 C C . GLY A 1 84 ? -4.721 29.566 -33.101 1.00 69.38 84 GLY A C 1
ATOM 697 O O . GLY A 1 84 ? -4.674 30.690 -32.600 1.00 69.38 84 GLY A O 1
ATOM 698 N N . LYS A 1 85 ? -4.531 29.369 -34.412 1.00 71.06 85 LYS A N 1
ATOM 699 C CA . LYS A 1 85 ? -4.333 30.475 -35.367 1.00 71.06 85 LYS A CA 1
ATOM 700 C C . LYS A 1 85 ? -5.667 31.035 -35.868 1.00 71.06 85 LYS A C 1
ATOM 702 O O . LYS A 1 85 ? -5.742 32.213 -36.205 1.00 71.06 85 LYS A O 1
ATOM 707 N N . VAL A 1 86 ? -6.704 30.197 -35.937 1.00 72.75 86 VAL A N 1
ATOM 708 C CA . VAL A 1 86 ? -8.039 30.548 -36.451 1.00 72.75 86 VAL A CA 1
ATOM 709 C C . VAL A 1 86 ? -9.128 30.015 -35.514 1.00 72.75 86 VAL A C 1
ATOM 711 O O . VAL A 1 86 ? -8.920 29.034 -34.799 1.00 72.75 86 VAL A O 1
ATOM 714 N N . ALA 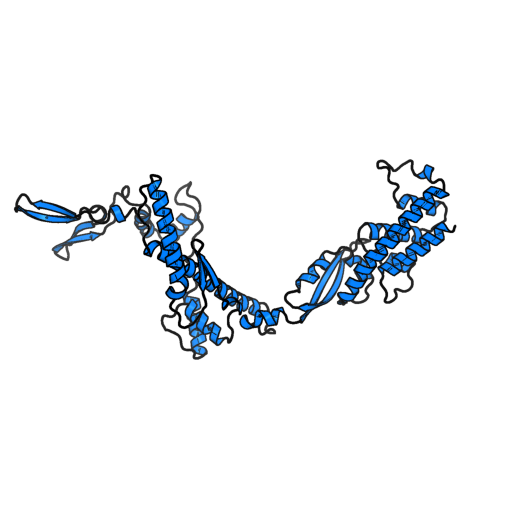A 1 87 ? -10.308 30.644 -35.520 1.00 55.88 87 ALA A N 1
ATOM 715 C CA . ALA A 1 87 ? -11.484 30.148 -34.809 1.00 55.88 87 ALA A CA 1
ATOM 716 C C . ALA A 1 87 ? -11.849 28.732 -35.303 1.00 55.88 87 ALA A C 1
ATOM 718 O O . ALA A 1 87 ? -12.306 28.563 -36.431 1.00 55.88 87 ALA A O 1
ATOM 719 N N . GLY A 1 88 ? -11.599 27.719 -34.467 1.00 62.62 88 GLY A N 1
ATOM 720 C CA . GLY A 1 88 ? -11.773 26.297 -34.796 1.00 62.62 88 GLY A CA 1
ATOM 721 C C . GLY A 1 88 ? -10.509 25.448 -34.613 1.00 62.62 88 GLY A C 1
ATOM 722 O O . GLY A 1 88 ? -10.613 24.227 -34.506 1.00 62.62 88 GLY A O 1
ATOM 723 N N . ASP A 1 89 ? -9.330 26.068 -34.504 1.00 67.50 89 ASP A N 1
ATOM 724 C CA . ASP A 1 89 ? -8.108 25.362 -34.118 1.00 67.50 89 ASP A CA 1
ATOM 725 C C . ASP A 1 89 ? -8.196 24.932 -32.646 1.00 67.50 89 ASP A C 1
ATOM 727 O O . ASP A 1 89 ? -8.358 25.749 -31.738 1.00 67.50 89 ASP A O 1
ATOM 731 N N . GLY A 1 90 ? -8.089 23.627 -32.391 1.00 64.19 90 GLY A N 1
ATOM 732 C CA . GLY A 1 90 ? -8.077 23.100 -31.029 1.00 64.19 90 GLY A CA 1
ATOM 733 C C . GLY A 1 90 ? -6.858 23.600 -30.254 1.00 64.19 90 GLY A C 1
ATOM 734 O O . GLY A 1 90 ? -5.728 23.476 -30.732 1.00 64.19 90 GLY A O 1
ATOM 735 N N . LYS A 1 91 ? -7.078 24.117 -29.040 1.00 72.94 91 LYS A N 1
ATOM 736 C CA . LYS A 1 91 ? -6.004 24.454 -28.095 1.00 72.94 91 LYS A CA 1
ATOM 737 C C . LYS A 1 91 ? -5.144 23.213 -27.857 1.00 72.94 91 LYS A C 1
ATOM 739 O O . LYS A 1 91 ? -5.683 22.158 -27.516 1.00 72.94 91 LYS A O 1
ATOM 744 N N . ARG A 1 92 ? -3.825 23.320 -28.030 1.00 69.81 92 ARG A N 1
ATOM 745 C CA . ARG A 1 92 ? -2.898 22.219 -27.739 1.00 69.81 92 ARG A CA 1
ATOM 746 C C . ARG A 1 92 ? -1.958 22.606 -26.602 1.00 69.81 92 ARG A C 1
ATOM 748 O O . ARG A 1 92 ? -1.470 23.736 -26.583 1.00 69.81 92 ARG A O 1
ATOM 755 N N . PRO A 1 93 ? -1.691 21.687 -25.659 1.00 78.38 93 PRO A N 1
ATOM 756 C CA . PRO A 1 93 ? -0.661 21.915 -24.662 1.00 78.38 93 PRO A CA 1
ATOM 757 C C . PRO A 1 93 ? 0.707 22.006 -25.343 1.00 78.38 93 PRO A C 1
ATOM 759 O O . PRO A 1 93 ? 0.948 21.409 -26.398 1.00 78.38 93 PRO A O 1
ATOM 762 N N . ILE A 1 94 ? 1.607 22.770 -24.731 1.00 80.12 94 ILE A N 1
ATOM 763 C CA . ILE A 1 94 ? 2.995 22.851 -25.173 1.00 80.12 94 ILE A CA 1
ATOM 764 C C . ILE A 1 94 ? 3.694 21.567 -24.735 1.00 80.12 94 ILE A C 1
ATOM 766 O O . ILE A 1 94 ? 3.717 21.237 -23.552 1.00 80.12 94 ILE A O 1
ATOM 770 N N . ASN A 1 95 ? 4.285 20.857 -25.693 1.00 78.88 95 ASN A N 1
ATOM 771 C CA . ASN A 1 95 ? 5.136 19.711 -25.398 1.00 78.88 95 ASN A CA 1
ATOM 772 C C . ASN A 1 95 ? 6.529 20.223 -25.035 1.00 78.88 95 ASN A C 1
ATOM 774 O O . ASN A 1 95 ? 7.253 20.716 -25.903 1.00 78.88 95 ASN A O 1
ATOM 778 N N . LEU A 1 96 ? 6.882 20.118 -23.758 1.00 83.44 96 LEU A N 1
ATOM 779 C CA . LEU A 1 96 ? 8.220 20.434 -23.275 1.00 83.44 96 LEU A CA 1
ATOM 780 C C . LEU A 1 96 ? 9.252 19.425 -23.816 1.00 83.44 96 LEU A C 1
ATOM 782 O O . LEU A 1 96 ? 8.904 18.262 -24.050 1.00 83.44 96 LEU A O 1
ATOM 786 N N . PRO A 1 97 ? 10.510 19.846 -24.044 1.00 85.00 97 PRO A N 1
ATOM 787 C CA . PRO A 1 97 ? 11.569 18.927 -24.435 1.00 85.00 97 PRO A CA 1
ATOM 788 C C . PRO A 1 97 ? 11.881 17.956 -23.291 1.00 85.00 97 PRO A C 1
ATOM 790 O O . PRO A 1 97 ? 11.703 18.271 -22.119 1.00 85.00 97 PRO A O 1
ATOM 793 N N . THR A 1 98 ? 12.370 16.767 -23.631 1.00 80.00 98 THR A N 1
ATOM 794 C CA . THR A 1 98 ? 12.639 15.702 -22.650 1.00 80.00 98 THR A CA 1
ATOM 795 C C . THR A 1 98 ? 13.826 15.992 -21.730 1.00 80.00 98 THR A C 1
ATOM 797 O O . THR A 1 98 ? 13.916 15.397 -20.667 1.00 80.00 98 THR A O 1
ATOM 800 N N . ASN A 1 99 ? 14.710 16.909 -22.126 1.00 86.31 99 ASN A N 1
ATOM 801 C CA . ASN A 1 99 ? 16.032 17.108 -21.526 1.00 86.31 99 ASN A CA 1
ATOM 802 C C . ASN A 1 99 ? 16.159 18.500 -20.887 1.00 86.31 99 ASN A C 1
ATOM 804 O O . ASN A 1 99 ? 17.206 19.135 -20.963 1.00 86.31 99 ASN A O 1
ATOM 808 N N . LEU A 1 100 ? 15.062 19.017 -20.321 1.00 89.75 100 LEU A N 1
ATOM 809 C CA . LEU A 1 100 ? 15.008 20.372 -19.755 1.00 89.75 100 LEU A CA 1
ATOM 810 C C . LEU A 1 100 ? 16.067 20.633 -18.679 1.00 89.75 100 LEU A C 1
ATOM 812 O O . LEU A 1 100 ? 16.502 21.769 -18.532 1.00 89.75 100 LEU A O 1
ATOM 816 N N . PHE A 1 101 ? 16.449 19.598 -17.932 1.00 92.38 101 PHE A N 1
ATOM 817 C CA . PHE A 1 101 ? 17.312 19.720 -16.759 1.00 92.38 101 PHE A CA 1
ATOM 818 C C . PHE A 1 101 ? 18.672 19.039 -16.931 1.00 92.38 101 PHE A C 1
ATOM 820 O O . PHE A 1 101 ? 19.476 19.080 -16.006 1.00 92.38 101 PHE A O 1
ATOM 827 N N . ASP A 1 102 ? 18.951 18.429 -18.089 1.00 90.50 102 ASP A N 1
ATOM 828 C CA . ASP A 1 102 ? 20.157 17.618 -18.295 1.00 90.50 102 ASP A CA 1
ATOM 829 C C . ASP A 1 102 ? 21.433 18.419 -18.022 1.00 90.50 102 ASP A C 1
ATOM 831 O O . ASP A 1 102 ? 22.287 17.960 -17.274 1.00 90.50 102 ASP A O 1
ATOM 835 N N . GLU A 1 103 ? 21.552 19.623 -18.588 1.00 92.00 103 GLU A N 1
ATOM 836 C CA . GLU A 1 103 ? 22.743 20.470 -18.434 1.00 92.00 103 GLU A CA 1
ATOM 837 C C . GLU A 1 103 ? 22.986 20.837 -16.965 1.00 92.00 103 GLU A C 1
ATOM 839 O O . GLU A 1 103 ? 24.093 20.693 -16.451 1.00 92.00 103 GLU A O 1
ATOM 844 N N . THR A 1 104 ? 21.931 21.240 -16.254 1.00 94.56 104 THR A N 1
ATOM 845 C CA . THR A 1 104 ? 22.021 21.578 -14.831 1.00 94.56 104 THR A CA 1
ATOM 846 C C . THR A 1 104 ? 22.392 20.361 -13.987 1.00 94.56 104 THR A C 1
ATOM 848 O O . THR A 1 104 ? 23.266 20.461 -13.131 1.00 94.56 104 THR A O 1
ATOM 851 N N . LEU A 1 105 ? 21.765 19.206 -14.232 1.00 93.69 105 LEU A N 1
ATOM 852 C CA . LEU A 1 105 ? 22.045 17.972 -13.494 1.00 93.69 105 LEU A CA 1
ATOM 853 C C . LEU A 1 105 ? 23.464 17.456 -13.754 1.00 93.69 105 LEU A C 1
ATOM 855 O O . LEU A 1 105 ? 24.122 17.005 -12.822 1.00 93.69 105 LEU A O 1
ATOM 859 N N . ILE A 1 106 ? 23.945 17.545 -14.997 1.00 95.19 106 ILE A N 1
ATOM 860 C CA . ILE A 1 106 ? 25.322 17.198 -15.368 1.00 95.19 106 ILE A CA 1
ATOM 861 C C . ILE A 1 106 ? 26.303 18.072 -14.590 1.00 95.19 106 ILE A C 1
ATOM 863 O O . ILE A 1 106 ? 27.169 17.528 -13.911 1.00 95.19 106 ILE A O 1
ATOM 867 N N . ASN A 1 107 ? 26.122 19.395 -14.614 1.00 95.12 107 ASN A N 1
ATOM 868 C CA . ASN A 1 107 ? 27.009 20.324 -13.912 1.00 95.12 107 ASN A CA 1
ATOM 869 C C . ASN A 1 107 ? 27.034 20.056 -12.398 1.00 95.12 107 ASN A C 1
ATOM 871 O O . ASN A 1 107 ? 28.097 20.062 -11.786 1.00 95.12 107 ASN A O 1
ATOM 875 N N . LEU A 1 108 ? 25.875 19.785 -11.786 1.00 95.06 108 LEU A N 1
ATOM 876 C CA . LEU A 1 108 ? 25.794 19.460 -10.357 1.00 95.06 108 LEU A CA 1
ATOM 877 C C . LEU A 1 108 ? 26.535 18.161 -10.015 1.00 95.06 108 LEU A C 1
ATOM 879 O O . LEU A 1 108 ? 27.290 18.130 -9.047 1.00 95.06 108 LEU A O 1
ATOM 883 N N . LEU A 1 109 ? 26.347 17.106 -10.814 1.00 94.75 109 LEU A N 1
ATOM 884 C CA . LEU A 1 109 ? 27.026 15.825 -10.606 1.00 94.75 109 LEU A CA 1
ATOM 885 C C . LEU A 1 109 ? 28.538 15.935 -10.828 1.00 94.75 109 LEU A C 1
ATOM 887 O O . LEU A 1 109 ? 29.298 15.355 -10.062 1.00 94.75 109 LEU A O 1
ATOM 891 N N . GLN A 1 110 ? 28.974 16.673 -11.849 1.00 94.69 110 GLN A N 1
ATOM 892 C CA . GLN A 1 110 ? 30.391 16.917 -12.132 1.00 94.69 110 GLN A CA 1
ATOM 893 C C . GLN A 1 110 ? 31.070 17.641 -10.970 1.00 94.69 110 GLN A C 1
ATOM 895 O O . GLN A 1 110 ? 32.051 17.134 -10.436 1.00 94.69 110 GLN A O 1
ATOM 900 N N . ASN A 1 111 ? 30.486 18.749 -10.503 1.00 94.69 111 ASN A N 1
ATOM 901 C CA . ASN A 1 111 ? 31.019 19.510 -9.372 1.00 94.69 111 ASN A CA 1
ATOM 902 C C . ASN A 1 111 ? 31.165 18.649 -8.106 1.00 94.69 111 ASN A C 1
ATOM 904 O O . ASN A 1 111 ? 32.166 18.751 -7.398 1.00 94.69 111 ASN A O 1
ATOM 908 N N . ASP A 1 112 ? 30.179 17.795 -7.811 1.00 93.75 112 ASP A N 1
ATOM 909 C CA . ASP A 1 112 ? 30.232 16.916 -6.638 1.00 93.75 112 ASP A CA 1
ATOM 910 C C . ASP A 1 112 ? 31.267 15.788 -6.803 1.00 93.75 112 ASP A C 1
ATOM 912 O O . ASP A 1 112 ? 32.034 15.496 -5.885 1.00 93.75 112 ASP A O 1
ATOM 916 N N . LEU A 1 113 ? 31.361 15.185 -7.993 1.00 94.56 113 LEU A N 1
ATOM 917 C CA . LEU A 1 113 ? 32.378 14.174 -8.297 1.00 94.56 113 LEU A CA 1
ATOM 918 C C . LEU A 1 113 ? 33.802 14.753 -8.257 1.00 94.56 113 LEU A C 1
ATOM 920 O O . LEU A 1 113 ? 34.702 14.097 -7.728 1.00 94.56 113 LEU A O 1
ATOM 924 N N . GLU A 1 114 ? 34.006 15.979 -8.748 1.00 94.00 114 GLU A N 1
ATOM 925 C CA . GLU A 1 114 ? 35.277 16.712 -8.662 1.00 94.00 114 GLU A CA 1
ATOM 926 C C . GLU A 1 114 ? 35.656 17.003 -7.208 1.00 94.00 114 GLU A C 1
ATOM 928 O O . GLU A 1 114 ? 36.783 16.716 -6.796 1.00 94.00 114 GLU A O 1
ATOM 933 N N . ALA A 1 115 ? 34.708 17.496 -6.403 1.00 92.56 115 ALA A N 1
ATOM 934 C CA . ALA A 1 115 ? 34.916 17.734 -4.975 1.00 92.56 115 ALA A CA 1
ATOM 935 C C . ALA A 1 115 ? 35.319 16.451 -4.226 1.00 92.56 115 ALA A C 1
ATOM 937 O O . ALA A 1 115 ? 36.120 16.491 -3.290 1.00 92.56 115 ALA A O 1
ATOM 938 N N . GLN A 1 116 ? 34.805 15.301 -4.667 1.00 91.12 116 GLN A N 1
ATOM 939 C CA . GLN A 1 116 ? 35.104 13.982 -4.112 1.00 91.12 116 GLN A CA 1
ATOM 940 C C . GLN A 1 116 ? 36.299 13.272 -4.773 1.00 91.12 116 GLN A C 1
ATOM 942 O O . GLN A 1 116 ? 36.587 12.124 -4.412 1.00 91.12 116 GLN A O 1
ATOM 947 N N . GLN A 1 117 ? 36.990 13.932 -5.711 1.00 92.44 117 GLN A N 1
ATOM 948 C CA . GLN A 1 117 ? 38.147 13.411 -6.451 1.00 92.44 117 GLN A CA 1
ATOM 949 C C . GLN A 1 117 ? 37.862 12.085 -7.182 1.00 92.44 117 GLN A C 1
ATOM 951 O O . GLN A 1 117 ? 38.669 11.155 -7.154 1.00 92.44 117 GLN A O 1
ATOM 956 N N . VAL A 1 118 ? 36.693 11.972 -7.817 1.00 92.31 118 VAL A N 1
ATOM 957 C CA . VAL A 1 118 ? 36.295 10.794 -8.602 1.00 92.31 118 VAL A CA 1
ATOM 958 C C . VAL A 1 118 ? 36.464 11.077 -10.092 1.00 92.31 118 VAL A C 1
ATOM 960 O O . VAL A 1 118 ? 35.895 12.029 -10.614 1.00 92.31 118 VAL A O 1
ATOM 963 N N . GLU A 1 119 ? 37.209 10.223 -10.793 1.00 92.50 119 GLU A N 1
ATOM 964 C CA . GLU A 1 119 ? 37.389 10.335 -12.244 1.00 92.50 119 GLU A CA 1
ATOM 965 C C . GLU A 1 119 ? 36.111 9.960 -13.014 1.00 92.50 119 GLU A C 1
ATOM 967 O O . GLU A 1 119 ? 35.448 8.960 -12.717 1.00 92.50 119 GLU A O 1
ATOM 972 N N . TYR A 1 120 ? 35.792 10.736 -14.052 1.00 92.88 120 TYR A N 1
ATOM 973 C CA . TYR A 1 120 ? 34.698 10.464 -14.983 1.00 92.88 120 TYR A CA 1
ATOM 974 C C . TYR A 1 120 ? 35.041 10.926 -16.414 1.00 92.88 120 TYR A C 1
ATOM 976 O O . TYR A 1 120 ? 35.899 11.793 -16.592 1.00 92.88 120 TYR A O 1
ATOM 984 N N . PRO A 1 121 ? 34.392 10.366 -17.457 1.00 91.56 121 PRO A N 1
ATOM 985 C CA . PRO A 1 121 ? 34.596 10.805 -18.839 1.00 91.56 121 PRO A CA 1
ATOM 986 C C .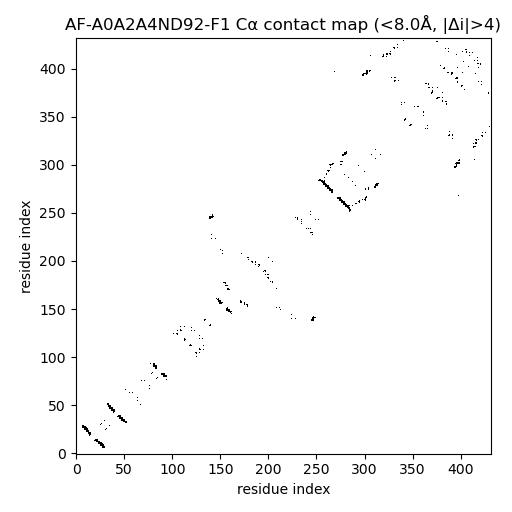 PRO A 1 121 ? 34.119 12.247 -19.061 1.00 91.56 121 PRO A C 1
ATOM 988 O O . PRO A 1 121 ? 33.030 12.618 -18.626 1.00 91.56 121 PRO A O 1
ATOM 991 N N . THR A 1 122 ? 34.895 13.058 -19.781 1.00 86.25 122 THR A N 1
ATOM 992 C CA . THR A 1 122 ? 34.578 14.480 -20.019 1.00 86.25 122 THR A CA 1
ATOM 993 C C . THR A 1 122 ? 33.336 14.697 -20.887 1.00 86.25 122 THR A C 1
ATOM 995 O O . THR A 1 122 ? 32.700 15.742 -20.794 1.00 86.25 122 THR A O 1
ATOM 998 N N . ASP A 1 123 ? 32.962 13.711 -21.702 1.00 89.69 123 ASP A N 1
ATOM 999 C CA . ASP A 1 123 ? 31.760 13.691 -22.539 1.00 89.69 123 ASP A CA 1
ATOM 1000 C C . ASP A 1 123 ? 30.609 12.864 -21.932 1.00 89.69 123 ASP A C 1
ATOM 1002 O O . ASP A 1 123 ? 29.611 12.587 -22.610 1.00 89.69 123 ASP A O 1
ATOM 1006 N N . ALA A 1 124 ? 30.732 12.478 -20.656 1.00 89.62 124 ALA A N 1
ATOM 1007 C CA . ALA A 1 124 ? 29.748 11.650 -19.978 1.00 89.62 124 ALA A CA 1
ATOM 1008 C C . ALA A 1 124 ? 28.381 12.338 -19.902 1.00 89.62 124 ALA A C 1
ATOM 1010 O O . ALA A 1 124 ? 28.238 13.498 -19.512 1.00 89.62 124 ALA A O 1
ATOM 1011 N N . LYS A 1 125 ? 27.338 11.576 -20.232 1.00 90.69 125 LYS A N 1
ATOM 1012 C CA . LYS A 1 125 ? 25.946 12.032 -20.109 1.00 90.69 125 LYS A CA 1
ATOM 1013 C C . LYS A 1 125 ? 25.441 11.852 -18.681 1.00 90.69 125 LYS A C 1
ATOM 1015 O O . LYS A 1 125 ? 26.000 11.070 -17.914 1.00 90.69 125 LYS A O 1
ATOM 1020 N N . TYR A 1 126 ? 24.307 12.483 -18.368 1.00 91.12 126 TYR A N 1
ATOM 1021 C CA . TYR A 1 126 ? 23.629 12.365 -17.071 1.00 91.12 126 TYR A CA 1
ATOM 1022 C C . TYR A 1 126 ? 23.590 10.921 -16.533 1.00 91.12 126 TYR A C 1
ATOM 1024 O O . TYR A 1 126 ? 24.092 10.667 -15.444 1.00 91.12 126 TYR A O 1
ATOM 1032 N N . ASN A 1 127 ? 23.094 9.946 -17.309 1.00 88.00 127 ASN A N 1
ATOM 1033 C CA . ASN A 1 127 ? 22.976 8.554 -16.847 1.00 88.00 127 ASN A CA 1
ATOM 1034 C C . ASN A 1 127 ? 24.323 7.880 -16.525 1.00 88.00 127 ASN A C 1
ATOM 1036 O O . ASN A 1 127 ? 24.348 6.872 -15.821 1.00 88.00 127 ASN A O 1
ATOM 1040 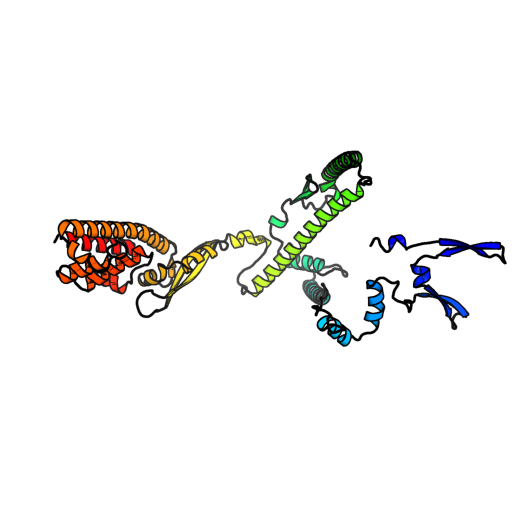N N . GLU A 1 128 ? 25.434 8.344 -17.096 1.00 90.62 128 GLU A N 1
ATOM 1041 C CA . GLU A 1 128 ? 26.770 7.803 -16.819 1.00 90.62 128 GLU A CA 1
ATOM 1042 C C . GLU A 1 128 ? 27.342 8.430 -15.552 1.00 90.62 128 GLU A C 1
ATOM 1044 O O . GLU A 1 128 ? 27.744 7.699 -14.646 1.00 90.62 128 GLU A O 1
ATOM 1049 N N . LEU A 1 129 ? 27.266 9.759 -15.446 1.00 93.75 129 LEU A N 1
ATOM 1050 C CA . LEU A 1 129 ? 27.658 10.503 -14.249 1.00 93.75 129 LEU A CA 1
ATOM 1051 C C . LEU A 1 129 ? 26.863 10.049 -13.024 1.00 93.75 129 LEU A C 1
ATOM 1053 O O . LEU A 1 129 ? 27.449 9.745 -11.989 1.00 93.75 129 LEU A O 1
ATOM 1057 N N . PHE A 1 130 ? 25.544 9.893 -13.161 1.00 93.00 130 PHE A N 1
ATOM 1058 C CA . PHE A 1 130 ? 24.672 9.447 -12.078 1.00 93.00 130 PHE A CA 1
ATOM 1059 C C . PHE A 1 130 ? 25.049 8.050 -11.571 1.00 93.00 130 PHE A C 1
ATOM 1061 O O . PHE A 1 130 ? 25.043 7.806 -10.370 1.00 93.00 130 PHE A O 1
ATOM 1068 N N . LYS A 1 131 ? 25.461 7.130 -12.455 1.00 90.75 131 LYS A N 1
ATOM 1069 C CA . LYS A 1 131 ? 25.932 5.795 -12.042 1.00 90.75 131 LYS A CA 1
ATOM 1070 C C . LYS A 1 131 ? 27.249 5.847 -11.279 1.00 90.75 131 LYS A C 1
ATOM 1072 O O . LYS A 1 131 ? 27.421 5.077 -10.335 1.00 90.75 131 LYS A O 1
ATOM 1077 N N . ILE A 1 132 ? 28.185 6.689 -11.714 1.00 93.00 132 ILE A N 1
ATOM 1078 C CA . ILE A 1 132 ? 29.476 6.869 -11.037 1.00 93.00 132 ILE A CA 1
ATOM 1079 C C . ILE A 1 132 ? 29.229 7.454 -9.645 1.00 93.00 132 ILE A C 1
ATOM 1081 O O . ILE A 1 132 ? 29.677 6.887 -8.648 1.00 93.00 132 ILE A O 1
ATOM 1085 N N . TRP A 1 133 ? 28.422 8.512 -9.585 1.00 94.50 133 TRP A N 1
ATOM 1086 C CA . TRP A 1 133 ? 27.991 9.155 -8.351 1.00 94.50 133 TRP A CA 1
ATOM 1087 C C . TRP A 1 133 ? 27.301 8.177 -7.392 1.00 94.50 133 TRP A C 1
ATOM 1089 O O . TRP A 1 133 ? 27.694 8.055 -6.232 1.00 94.50 133 TRP A O 1
ATOM 1099 N N . TRP A 1 134 ? 26.356 7.375 -7.892 1.00 93.88 134 TRP A N 1
ATOM 1100 C CA . TRP A 1 134 ? 25.648 6.382 -7.081 1.00 93.88 134 TRP A CA 1
ATOM 1101 C C . TRP A 1 134 ? 26.581 5.324 -6.484 1.00 93.88 134 TRP A C 1
ATOM 1103 O O . TRP A 1 134 ? 26.436 4.937 -5.328 1.00 93.88 134 TRP A O 1
ATOM 1113 N N . ARG A 1 135 ? 27.578 4.859 -7.247 1.00 90.62 135 ARG A N 1
ATOM 1114 C CA . ARG A 1 135 ? 28.576 3.905 -6.732 1.00 90.62 135 ARG A CA 1
ATOM 1115 C C . ARG A 1 135 ? 29.419 4.521 -5.623 1.00 90.62 135 ARG A C 1
ATOM 1117 O O . ARG A 1 135 ? 29.713 3.842 -4.642 1.00 90.62 135 ARG A O 1
ATOM 1124 N N . LYS A 1 136 ? 29.798 5.792 -5.765 1.00 90.25 136 LYS A N 1
ATOM 1125 C CA . LYS A 1 136 ? 30.585 6.514 -4.761 1.00 90.25 136 LYS A CA 1
ATOM 1126 C C . LYS A 1 136 ? 29.819 6.709 -3.451 1.00 90.25 136 LYS A C 1
ATOM 1128 O O . LYS A 1 136 ? 30.424 6.593 -2.389 1.00 90.25 136 LYS A O 1
ATOM 1133 N N . ARG A 1 137 ? 28.495 6.887 -3.524 1.00 88.31 137 ARG A N 1
ATOM 1134 C CA . ARG A 1 137 ? 27.580 6.872 -2.368 1.00 88.31 137 ARG A CA 1
ATOM 1135 C C . ARG A 1 137 ? 27.652 5.565 -1.553 1.00 88.31 137 ARG A C 1
ATOM 1137 O O . ARG A 1 137 ? 27.215 5.528 -0.408 1.00 88.31 137 ARG A O 1
ATOM 1144 N N . GLY A 1 138 ? 28.215 4.491 -2.115 1.00 88.94 138 GLY A N 1
ATOM 1145 C CA . GLY A 1 138 ? 28.340 3.198 -1.441 1.00 88.94 138 GLY A CA 1
ATOM 1146 C C . GLY A 1 138 ? 27.034 2.401 -1.417 1.00 88.94 138 GLY A C 1
ATOM 1147 O O . GLY A 1 138 ? 26.878 1.506 -0.586 1.00 88.94 138 GLY A O 1
ATOM 1148 N N . ASP A 1 139 ? 26.103 2.717 -2.320 1.00 91.56 139 ASP A N 1
ATOM 1149 C CA . ASP A 1 139 ? 24.856 1.982 -2.509 1.00 91.56 139 ASP A CA 1
ATOM 1150 C C . ASP A 1 139 ? 24.811 1.327 -3.901 1.00 91.56 139 ASP A C 1
ATOM 1152 O O . ASP A 1 139 ? 25.547 1.673 -4.830 1.00 91.56 139 ASP A O 1
ATOM 1156 N N . SER A 1 140 ? 23.943 0.337 -4.055 1.00 90.25 140 SER A N 1
ATOM 1157 C CA . SER A 1 140 ? 23.674 -0.346 -5.316 1.00 90.25 140 SER A CA 1
ATOM 1158 C C . SER A 1 140 ? 22.185 -0.649 -5.438 1.00 90.25 140 SER A C 1
ATOM 1160 O O . SER A 1 140 ? 21.416 -0.447 -4.509 1.00 90.25 140 SER A O 1
ATOM 1162 N N . THR A 1 141 ? 21.740 -1.093 -6.609 1.00 90.81 141 THR A N 1
ATOM 1163 C CA . THR A 1 141 ? 20.327 -1.439 -6.797 1.00 90.81 141 THR A CA 1
ATOM 1164 C C . THR A 1 141 ? 19.951 -2.684 -5.992 1.00 90.81 141 THR A C 1
ATOM 1166 O O . THR A 1 141 ? 20.801 -3.516 -5.673 1.00 90.81 141 THR A O 1
ATOM 1169 N N . GLN A 1 142 ? 18.657 -2.861 -5.756 1.00 91.38 142 GLN A N 1
ATOM 1170 C CA . GLN A 1 142 ? 18.070 -4.034 -5.119 1.00 91.38 142 GLN A CA 1
ATOM 1171 C C . GLN A 1 142 ? 18.527 -5.338 -5.796 1.00 91.38 142 GLN A C 1
ATOM 1173 O O . GLN A 1 142 ? 18.721 -5.402 -7.014 1.00 91.38 142 GLN A O 1
ATOM 1178 N N . SER A 1 143 ? 18.663 -6.401 -5.006 1.00 89.56 143 SER A N 1
ATOM 1179 C CA . SER A 1 143 ? 19.216 -7.695 -5.431 1.00 89.56 143 SER A CA 1
ATOM 1180 C C . SER A 1 143 ? 18.491 -8.314 -6.638 1.00 89.56 143 SER A C 1
ATOM 1182 O O . SER A 1 143 ? 19.136 -8.857 -7.539 1.00 89.56 143 SER A O 1
ATOM 1184 N N . PHE A 1 144 ? 17.162 -8.167 -6.712 1.00 89.50 144 PHE A N 1
ATOM 1185 C CA . PHE A 1 144 ? 16.333 -8.730 -7.783 1.00 89.50 144 PHE A CA 1
ATOM 1186 C C . PHE A 1 144 ? 16.683 -8.185 -9.173 1.00 89.50 144 PHE A C 1
ATOM 1188 O O . PHE A 1 144 ? 16.451 -8.849 -10.182 1.00 89.50 144 PHE A O 1
ATOM 1195 N N . TYR A 1 145 ? 17.303 -7.009 -9.259 1.00 90.38 145 TYR A N 1
ATOM 1196 C CA . TYR A 1 145 ? 17.734 -6.444 -10.531 1.00 90.38 145 TYR A CA 1
ATOM 1197 C C . TYR A 1 145 ? 18.894 -7.199 -11.194 1.00 90.38 145 TYR A C 1
ATOM 1199 O O . TYR A 1 145 ? 19.142 -6.985 -12.390 1.00 90.38 145 TYR A O 1
ATOM 1207 N N . ASN A 1 146 ? 19.585 -8.050 -10.433 1.00 87.38 146 ASN A N 1
ATOM 1208 C CA . ASN A 1 146 ? 20.660 -8.927 -10.894 1.00 87.38 146 ASN A CA 1
ATOM 1209 C C . ASN A 1 146 ? 20.175 -10.359 -11.179 1.00 87.38 146 ASN A C 1
ATOM 1211 O O . ASN A 1 146 ? 20.978 -11.201 -11.577 1.00 87.38 146 ASN A O 1
ATOM 1215 N N . ALA A 1 147 ? 18.884 -10.646 -10.982 1.00 88.75 147 ALA A N 1
ATOM 1216 C CA . ALA A 1 147 ? 18.313 -11.949 -11.290 1.00 88.75 147 ALA A CA 1
ATOM 1217 C C . ALA A 1 147 ? 18.374 -12.257 -12.797 1.00 88.75 147 ALA A C 1
ATOM 1219 O O . ALA A 1 147 ? 18.382 -11.354 -13.641 1.00 88.75 147 ALA A O 1
ATOM 1220 N N . GLU A 1 148 ? 18.400 -13.550 -13.127 1.00 89.62 148 GLU A N 1
ATOM 1221 C CA . GLU A 1 148 ? 18.249 -14.040 -14.498 1.00 89.62 148 GLU A CA 1
ATOM 1222 C C . GLU A 1 148 ? 16.883 -13.628 -15.061 1.00 89.62 148 GLU A C 1
ATOM 1224 O O . GLU A 1 148 ? 15.864 -13.704 -14.374 1.00 89.62 148 GLU A O 1
ATOM 1229 N N . ARG A 1 149 ? 16.871 -13.168 -16.314 1.00 89.31 149 ARG A N 1
ATOM 1230 C CA . ARG A 1 149 ? 15.682 -12.607 -16.965 1.00 89.31 149 ARG A CA 1
ATOM 1231 C C . ARG A 1 149 ? 15.229 -13.522 -18.087 1.00 89.31 149 ARG A C 1
ATOM 1233 O O . ARG A 1 149 ? 16.035 -13.885 -18.937 1.00 89.31 149 ARG A O 1
ATOM 1240 N N . GLU A 1 150 ? 13.945 -13.851 -18.121 1.00 90.88 150 GLU A N 1
ATOM 1241 C CA . GLU A 1 150 ? 13.335 -14.615 -19.213 1.00 90.88 150 GLU A CA 1
ATOM 1242 C C . GLU A 1 150 ? 12.614 -13.659 -20.176 1.00 90.88 150 GLU A C 1
ATOM 1244 O O . GLU A 1 150 ? 11.735 -12.895 -19.778 1.00 90.88 150 GLU A O 1
ATOM 1249 N N . TYR A 1 151 ? 12.969 -13.717 -21.459 1.00 90.31 151 TYR A N 1
ATOM 1250 C CA . TYR A 1 151 ? 12.299 -13.008 -22.546 1.00 90.31 151 TYR A CA 1
ATOM 1251 C C . TYR A 1 151 ? 11.521 -13.991 -23.413 1.00 90.31 151 TYR A C 1
ATOM 1253 O O . TYR A 1 151 ? 12.065 -15.008 -23.839 1.00 90.31 151 TYR A O 1
ATOM 1261 N N . VAL A 1 152 ? 10.272 -13.654 -23.742 1.00 90.44 152 VAL A N 1
ATOM 1262 C CA . VAL A 1 152 ? 9.442 -14.441 -24.665 1.00 90.44 152 VAL A CA 1
ATOM 1263 C C . VAL A 1 152 ? 9.294 -13.687 -25.981 1.00 90.44 152 VAL A C 1
ATOM 1265 O O . VAL A 1 152 ? 8.729 -12.593 -26.025 1.00 90.44 152 VAL A O 1
ATOM 1268 N N . ILE A 1 153 ? 9.828 -14.253 -27.065 1.00 90.62 153 ILE A N 1
ATOM 1269 C CA . ILE A 1 153 ? 9.854 -13.622 -28.390 1.00 90.62 153 ILE A CA 1
ATOM 1270 C C . ILE A 1 153 ? 9.451 -14.663 -29.432 1.00 90.62 153 ILE A C 1
ATOM 1272 O O . ILE A 1 153 ? 10.165 -15.637 -29.640 1.00 90.62 153 ILE A O 1
ATOM 1276 N N . PHE A 1 154 ? 8.322 -14.443 -30.115 1.00 85.31 154 PHE A N 1
ATOM 1277 C CA . PHE A 1 154 ? 7.766 -15.397 -31.090 1.00 85.31 154 PHE A CA 1
ATOM 1278 C C . PHE A 1 154 ? 7.673 -16.837 -30.551 1.00 85.31 154 PHE A C 1
ATOM 1280 O O . PHE A 1 154 ? 8.054 -17.771 -31.250 1.00 85.31 154 PHE A O 1
ATOM 1287 N N . ASP A 1 155 ? 7.204 -16.986 -29.310 1.00 87.06 155 ASP A N 1
ATOM 1288 C CA . ASP A 1 155 ? 7.033 -18.267 -28.602 1.00 87.06 155 ASP A CA 1
ATOM 1289 C C . ASP A 1 155 ? 8.338 -18.975 -28.194 1.00 87.06 155 ASP A C 1
ATOM 1291 O O . ASP A 1 155 ? 8.303 -20.032 -27.566 1.00 87.06 155 ASP A O 1
ATOM 1295 N N . GLU A 1 156 ? 9.497 -18.368 -28.462 1.00 90.06 156 GLU A N 1
ATOM 1296 C CA . GLU A 1 156 ? 10.784 -18.833 -27.953 1.00 90.06 156 GLU A CA 1
ATOM 1297 C C . GLU A 1 156 ? 11.146 -18.115 -26.654 1.00 90.06 156 GLU A C 1
ATOM 1299 O O . GLU A 1 156 ? 11.017 -16.891 -26.534 1.00 90.06 156 GLU A O 1
ATOM 1304 N N . LYS A 1 157 ? 11.656 -18.889 -25.696 1.00 89.94 157 LYS A N 1
ATOM 1305 C CA . LYS A 1 157 ? 12.215 -18.377 -24.446 1.00 89.94 157 LYS A CA 1
ATOM 1306 C C . LYS A 1 157 ? 13.697 -18.067 -24.629 1.00 89.94 157 LYS A C 1
ATOM 1308 O O . LYS A 1 157 ? 14.444 -18.847 -25.223 1.00 89.94 157 LYS A O 1
ATOM 1313 N N . VAL A 1 158 ? 14.115 -16.916 -24.126 1.00 88.06 158 VAL A N 1
ATOM 1314 C CA . VAL A 1 158 ? 15.499 -16.441 -24.126 1.00 88.06 158 VAL A CA 1
ATOM 1315 C C . VAL A 1 158 ? 15.850 -16.066 -22.698 1.00 88.06 158 VAL A C 1
ATOM 1317 O O . VAL A 1 158 ? 15.289 -15.117 -22.158 1.00 88.06 158 VAL A O 1
ATOM 1320 N N . ASN A 1 159 ? 16.789 -16.793 -22.103 1.00 86.25 159 ASN A N 1
ATOM 1321 C CA . ASN A 1 159 ? 17.274 -16.498 -20.764 1.00 86.25 159 ASN A CA 1
ATOM 1322 C C . ASN A 1 159 ? 18.513 -15.612 -20.843 1.00 86.25 159 ASN A C 1
ATOM 1324 O O . ASN A 1 159 ? 19.512 -15.954 -21.476 1.00 86.25 159 ASN A O 1
ATOM 1328 N N . PHE A 1 160 ? 18.434 -14.460 -20.197 1.00 82.75 160 PHE A N 1
ATOM 1329 C CA . PHE A 1 160 ? 19.478 -13.458 -20.172 1.00 82.75 160 PHE A CA 1
ATOM 1330 C C . PHE A 1 160 ? 20.070 -13.365 -18.771 1.00 82.75 160 PHE A C 1
ATOM 1332 O O . PHE A 1 160 ? 19.381 -13.040 -17.799 1.00 82.75 160 PHE A O 1
ATOM 1339 N N . LYS A 1 161 ? 21.374 -13.625 -18.686 1.00 79.94 161 LYS A N 1
ATOM 1340 C CA . LYS A 1 161 ? 22.177 -13.424 -17.481 1.00 79.94 161 LYS A CA 1
ATOM 1341 C C . LYS A 1 161 ? 23.093 -12.238 -17.714 1.00 79.94 161 LYS A C 1
ATOM 1343 O O . LYS A 1 161 ? 23.809 -12.201 -18.710 1.00 79.94 161 LYS A O 1
ATOM 1348 N N . LEU A 1 162 ? 23.102 -11.296 -16.778 1.00 72.69 162 LEU A N 1
ATOM 1349 C CA . LEU A 1 162 ? 24.078 -10.208 -16.756 1.00 72.69 162 LEU A CA 1
ATOM 1350 C C . LEU A 1 162 ? 25.451 -10.794 -16.393 1.00 72.69 162 LEU A C 1
ATOM 1352 O O . LEU A 1 162 ? 25.829 -10.822 -15.228 1.00 72.69 162 LEU A O 1
ATOM 1356 N N . GLN A 1 163 ? 26.161 -11.332 -17.381 1.00 68.62 163 GLN A N 1
ATOM 1357 C CA . GLN A 1 163 ? 27.559 -11.743 -17.255 1.00 68.62 163 GLN A CA 1
ATOM 1358 C C . GLN A 1 163 ? 28.444 -10.682 -17.909 1.00 68.62 163 GLN A C 1
ATOM 1360 O O . GLN A 1 163 ? 28.135 -10.220 -19.004 1.00 68.62 163 GLN A O 1
ATOM 1365 N N . GLU A 1 164 ? 29.551 -10.319 -17.259 1.00 58.19 164 GLU A N 1
ATOM 1366 C CA . GLU A 1 164 ? 30.433 -9.228 -17.708 1.00 58.19 164 GLU A CA 1
ATOM 1367 C C . GLU A 1 164 ? 31.114 -9.497 -19.065 1.00 58.19 164 GLU A C 1
ATOM 1369 O O . GLU A 1 164 ? 31.501 -8.548 -19.740 1.00 58.19 164 GLU A O 1
ATOM 1374 N N . ASN A 1 165 ? 31.190 -10.760 -19.514 1.00 59.72 165 ASN A N 1
ATOM 1375 C CA . ASN A 1 165 ? 32.031 -11.168 -20.651 1.00 59.72 165 ASN A CA 1
ATOM 1376 C C . ASN A 1 165 ? 31.299 -11.880 -21.809 1.00 59.72 165 ASN A C 1
ATOM 1378 O O . ASN A 1 165 ? 31.953 -12.348 -22.739 1.00 59.72 165 ASN A O 1
ATOM 1382 N N . ALA A 1 166 ? 29.969 -12.003 -21.778 1.00 67.75 166 ALA A N 1
ATOM 1383 C CA . ALA A 1 166 ? 29.219 -12.693 -22.833 1.00 67.75 166 ALA A CA 1
ATOM 1384 C C . ALA A 1 166 ? 28.740 -11.714 -23.916 1.00 67.75 166 ALA A C 1
ATOM 1386 O O . ALA A 1 166 ? 28.195 -10.648 -23.608 1.00 67.75 166 ALA A O 1
ATOM 1387 N N . MET A 1 167 ? 28.895 -12.073 -25.195 1.00 74.38 167 MET A N 1
ATOM 1388 C CA . MET A 1 167 ? 28.386 -11.236 -26.280 1.00 74.38 167 MET A CA 1
ATOM 1389 C C . MET A 1 167 ? 26.858 -11.276 -26.272 1.00 74.38 167 MET A C 1
ATOM 1391 O O . MET A 1 167 ? 26.234 -12.329 -26.175 1.00 74.38 167 MET A O 1
ATOM 1395 N N . PHE A 1 168 ? 26.228 -10.110 -26.425 1.00 74.81 168 PHE A N 1
ATOM 1396 C CA . PHE A 1 168 ? 24.768 -9.973 -26.384 1.00 74.81 168 PHE A CA 1
ATOM 1397 C C . PHE A 1 168 ? 24.037 -10.909 -27.368 1.00 74.81 168 PHE A C 1
ATOM 1399 O O . PHE A 1 168 ? 22.918 -11.342 -27.108 1.00 74.81 168 PHE A O 1
ATOM 1406 N N . THR A 1 169 ? 24.672 -11.227 -28.499 1.00 79.50 169 THR A N 1
ATOM 1407 C CA . THR A 1 169 ? 24.181 -12.162 -29.524 1.00 79.50 169 THR A CA 1
ATOM 1408 C C . THR A 1 169 ? 24.051 -13.597 -29.040 1.00 79.50 169 THR A C 1
ATOM 1410 O O . THR A 1 169 ? 23.170 -14.316 -29.512 1.00 79.50 169 THR A O 1
ATOM 1413 N N . ASP A 1 170 ? 24.901 -14.012 -28.107 1.00 81.44 170 ASP A N 1
ATOM 1414 C CA . ASP A 1 170 ? 25.032 -15.412 -27.715 1.00 81.44 170 ASP A CA 1
ATOM 1415 C C . ASP A 1 170 ? 23.771 -15.879 -26.986 1.00 81.44 170 ASP A C 1
ATOM 1417 O O . ASP A 1 170 ? 23.285 -16.981 -27.233 1.00 81.44 170 ASP A O 1
ATOM 1421 N N . PHE A 1 171 ? 23.153 -14.983 -26.210 1.00 80.75 171 PHE A N 1
ATOM 1422 C CA . PHE A 1 171 ? 21.956 -15.255 -25.414 1.00 80.75 171 PHE A CA 1
ATOM 1423 C C . PHE A 1 171 ? 20.716 -15.623 -26.232 1.00 80.75 171 PHE A C 1
ATOM 1425 O O . PHE A 1 171 ? 19.878 -16.378 -25.751 1.00 80.75 171 PHE A O 1
ATOM 1432 N N . TYR A 1 172 ? 20.565 -15.098 -27.451 1.00 85.88 172 TYR A N 1
ATOM 1433 C CA . TYR A 1 172 ? 19.360 -15.319 -28.262 1.00 85.88 172 TYR A CA 1
ATOM 1434 C C . TYR A 1 172 ? 19.619 -16.035 -29.586 1.00 85.88 172 TYR A C 1
ATOM 1436 O O . TYR A 1 172 ? 18.667 -16.280 -30.325 1.00 85.88 172 TYR A O 1
ATOM 1444 N N . SER A 1 173 ? 20.872 -16.361 -29.917 1.00 87.50 173 SER A N 1
ATOM 1445 C CA . SER A 1 173 ? 21.244 -16.896 -31.234 1.00 87.50 173 SER A CA 1
ATOM 1446 C C . SER A 1 173 ? 20.494 -18.184 -31.605 1.00 87.50 173 SER A C 1
ATOM 1448 O O . SER A 1 173 ? 20.022 -18.323 -32.738 1.00 87.50 173 SER A O 1
ATOM 1450 N N . ASP A 1 174 ? 20.317 -19.101 -30.655 1.00 88.50 174 ASP A N 1
ATOM 1451 C CA . ASP A 1 174 ? 19.634 -20.375 -30.885 1.00 88.50 174 ASP A CA 1
ATOM 1452 C C . ASP A 1 174 ? 18.115 -20.214 -30.982 1.00 88.50 174 ASP A C 1
ATOM 1454 O O . ASP A 1 174 ? 17.498 -20.716 -31.928 1.00 88.50 174 ASP A O 1
ATOM 1458 N N . SER A 1 175 ? 17.516 -19.442 -30.073 1.00 89.56 175 SER A N 1
ATOM 1459 C CA . SER A 1 175 ? 16.091 -19.086 -30.112 1.00 89.56 175 SER A CA 1
ATOM 1460 C C . SER A 1 175 ? 15.739 -18.315 -31.390 1.00 89.56 175 SER A C 1
ATOM 1462 O O . SER A 1 175 ? 14.720 -18.577 -32.025 1.00 89.56 175 SER A O 1
ATOM 1464 N N . LEU A 1 176 ? 16.626 -17.434 -31.859 1.00 91.56 176 LEU A N 1
ATOM 1465 C CA . LEU A 1 176 ? 16.478 -16.716 -33.124 1.00 91.56 176 LEU A CA 1
ATOM 1466 C C . LEU A 1 176 ? 16.455 -17.668 -34.325 1.00 91.56 176 LEU A C 1
ATOM 1468 O O . LEU A 1 176 ? 15.596 -17.531 -35.199 1.00 91.56 176 LEU A O 1
ATOM 1472 N N . LYS A 1 177 ? 17.362 -18.654 -34.379 1.00 92.38 177 LYS A N 1
ATOM 1473 C CA . LYS A 1 177 ? 17.372 -19.661 -35.455 1.00 92.38 177 LYS A CA 1
ATOM 1474 C C . LYS A 1 177 ? 16.080 -20.481 -35.463 1.00 92.38 177 LYS A C 1
ATOM 1476 O O . LYS A 1 177 ? 15.540 -20.737 -36.542 1.00 92.38 177 LYS A O 1
ATOM 1481 N N . LYS A 1 178 ? 15.572 -20.879 -34.290 1.00 92.00 178 LYS A N 1
ATOM 1482 C CA . LYS A 1 178 ? 14.302 -21.615 -34.161 1.00 92.00 178 LYS A CA 1
ATOM 1483 C C . LYS A 1 178 ? 13.111 -20.775 -34.622 1.00 92.00 178 LYS A C 1
ATOM 1485 O O . LYS A 1 178 ? 12.391 -21.198 -35.529 1.00 92.00 178 LYS A O 1
ATOM 1490 N N . ALA A 1 179 ? 12.981 -19.551 -34.110 1.00 91.25 179 ALA A N 1
ATOM 1491 C CA . ALA A 1 179 ? 11.927 -18.619 -34.502 1.00 91.25 179 ALA A CA 1
ATOM 1492 C C . ALA A 1 179 ? 11.963 -18.302 -36.005 1.00 91.25 179 ALA A C 1
ATOM 1494 O O . ALA A 1 179 ? 10.920 -18.259 -36.660 1.00 91.25 179 ALA A O 1
ATOM 1495 N N . PHE A 1 180 ? 13.156 -18.129 -36.586 1.00 92.88 180 PHE A N 1
ATOM 1496 C CA . PHE A 1 180 ? 13.308 -17.908 -38.023 1.00 92.88 180 PHE A CA 1
ATOM 1497 C C . PHE A 1 180 ? 12.791 -19.098 -38.843 1.00 92.88 180 PHE A C 1
ATOM 1499 O O . PHE A 1 180 ? 11.994 -18.901 -39.762 1.00 92.88 180 PHE A O 1
ATOM 1506 N N . ARG A 1 181 ? 13.178 -20.331 -38.485 1.00 91.88 181 ARG A N 1
ATOM 1507 C CA . ARG A 1 181 ? 12.692 -21.555 -39.150 1.00 91.88 181 ARG A CA 1
ATOM 1508 C C . ARG A 1 181 ? 11.175 -21.694 -39.036 1.00 91.88 181 ARG A C 1
ATOM 1510 O O . ARG A 1 181 ? 10.515 -21.972 -40.037 1.00 91.88 181 ARG A O 1
ATOM 1517 N N . ALA A 1 182 ? 10.617 -21.452 -37.850 1.00 90.44 182 ALA A N 1
ATOM 1518 C CA . ALA A 1 182 ? 9.176 -21.499 -37.622 1.00 90.44 182 ALA A CA 1
ATOM 1519 C C . ALA A 1 182 ? 8.435 -20.485 -38.509 1.00 90.44 182 ALA A C 1
ATOM 1521 O O . ALA A 1 182 ? 7.540 -20.861 -39.264 1.00 90.44 182 ALA A O 1
ATOM 1522 N N . LYS A 1 183 ? 8.873 -19.219 -38.514 1.00 89.12 183 LYS A N 1
ATOM 1523 C CA . LYS A 1 183 ? 8.277 -18.158 -39.341 1.00 89.12 183 LYS A CA 1
ATOM 1524 C C . LYS A 1 183 ? 8.408 -18.432 -40.837 1.00 89.12 183 LYS A C 1
ATOM 1526 O O . LYS A 1 183 ? 7.464 -18.167 -41.580 1.00 89.12 183 LYS A O 1
ATOM 1531 N N . GLN A 1 184 ? 9.537 -18.980 -41.283 1.00 91.25 184 GLN A N 1
ATOM 1532 C CA . GLN A 1 184 ? 9.727 -19.365 -42.680 1.00 91.25 184 GLN A CA 1
ATOM 1533 C C . GLN A 1 184 ? 8.754 -20.481 -43.088 1.00 91.25 184 GLN A C 1
ATOM 1535 O O . GLN A 1 184 ? 8.149 -20.403 -44.158 1.00 91.25 184 GLN A O 1
ATOM 1540 N N . ASN A 1 185 ? 8.543 -21.481 -42.229 1.00 88.56 185 ASN A N 1
ATOM 1541 C CA . ASN A 1 185 ? 7.571 -22.546 -42.476 1.00 88.56 185 ASN A CA 1
ATOM 1542 C C . ASN A 1 185 ? 6.135 -22.006 -42.522 1.00 88.56 185 ASN A C 1
ATOM 1544 O O . ASN A 1 185 ? 5.409 -22.313 -43.467 1.00 88.56 185 ASN A O 1
ATOM 1548 N N . THR A 1 186 ? 5.744 -21.138 -41.582 1.00 87.12 186 THR A N 1
ATOM 1549 C CA . THR A 1 186 ? 4.430 -20.471 -41.610 1.00 87.12 186 THR A CA 1
ATOM 1550 C C . THR A 1 186 ? 4.241 -19.666 -42.896 1.00 87.12 186 THR A C 1
ATOM 1552 O O . THR A 1 186 ? 3.218 -19.802 -43.562 1.00 87.12 186 THR A O 1
ATOM 1555 N N . ARG A 1 187 ? 5.253 -18.889 -43.312 1.00 85.88 187 ARG A N 1
ATOM 1556 C CA . ARG A 1 187 ? 5.206 -18.089 -44.547 1.00 85.88 187 ARG A CA 1
ATOM 1557 C C . ARG A 1 187 ? 5.031 -18.958 -45.794 1.00 85.88 187 ARG A C 1
ATOM 1559 O O . ARG A 1 187 ? 4.249 -18.599 -46.669 1.00 85.88 187 ARG A O 1
ATOM 1566 N N . ARG A 1 188 ? 5.703 -20.113 -45.863 1.00 86.56 188 ARG A N 1
ATOM 1567 C CA . ARG A 1 188 ? 5.539 -21.083 -46.962 1.00 86.56 188 ARG A CA 1
ATOM 1568 C C . ARG A 1 188 ? 4.124 -21.661 -47.017 1.00 86.56 188 ARG A C 1
ATOM 1570 O O . ARG A 1 188 ? 3.596 -21.856 -48.107 1.00 86.56 188 ARG A O 1
ATOM 1577 N N . ILE A 1 189 ? 3.504 -21.924 -45.864 1.00 85.50 189 ILE A N 1
ATOM 1578 C CA . ILE A 1 189 ? 2.108 -22.384 -45.791 1.00 85.50 189 ILE A CA 1
ATOM 1579 C C . ILE A 1 189 ? 1.153 -21.275 -46.275 1.00 85.50 189 ILE A C 1
ATOM 1581 O O . ILE A 1 189 ? 0.272 -21.547 -47.084 1.00 85.50 189 ILE A O 1
ATOM 1585 N N . GLU A 1 190 ? 1.365 -20.020 -45.866 1.00 84.50 190 GLU A N 1
ATOM 1586 C CA . GLU A 1 190 ? 0.554 -18.861 -46.292 1.00 84.50 190 GLU A CA 1
ATOM 1587 C C . GLU A 1 190 ? 0.697 -18.517 -47.785 1.00 84.50 190 GLU A C 1
ATOM 1589 O O . GLU A 1 190 ? -0.258 -18.080 -48.427 1.00 84.50 190 GLU A O 1
ATOM 1594 N N . GLN A 1 191 ? 1.884 -18.705 -48.365 1.00 85.06 191 GLN A N 1
ATOM 1595 C CA . GLN A 1 191 ? 2.101 -18.511 -49.803 1.00 85.06 191 GLN A CA 1
ATOM 1596 C C . GLN A 1 191 ? 1.328 -19.549 -50.633 1.00 85.06 191 GLN A C 1
ATOM 1598 O O . GLN A 1 191 ? 0.837 -19.223 -51.714 1.00 85.06 191 GLN A O 1
ATOM 1603 N N . ARG A 1 192 ? 1.157 -20.777 -50.116 1.00 83.19 192 ARG A N 1
ATOM 1604 C CA . ARG A 1 192 ? 0.339 -21.822 -50.759 1.00 83.19 192 ARG A CA 1
ATOM 1605 C C . ARG A 1 192 ? -1.157 -21.493 -50.752 1.00 83.19 192 ARG A C 1
ATOM 1607 O O . ARG A 1 192 ? -1.869 -21.966 -51.629 1.00 83.19 192 ARG A O 1
ATOM 1614 N N . SER A 1 193 ? -1.633 -20.663 -49.820 1.00 79.00 193 SER A N 1
ATOM 1615 C CA . SER A 1 193 ? -3.037 -20.233 -49.717 1.00 79.00 193 SER A CA 1
ATOM 1616 C C . SER A 1 193 ? -3.351 -18.917 -50.456 1.00 79.00 193 SER A C 1
ATOM 1618 O O . SER A 1 193 ? -4.289 -18.208 -50.099 1.00 79.00 193 SER A O 1
ATOM 1620 N N . ASN A 1 194 ? -2.614 -18.614 -51.537 1.00 62.31 194 ASN A N 1
ATOM 1621 C CA . ASN A 1 194 ? -2.844 -17.499 -52.475 1.00 62.31 194 ASN A CA 1
ATOM 1622 C C . ASN A 1 194 ? -2.515 -16.073 -51.988 1.00 62.31 194 ASN A C 1
ATOM 1624 O O . ASN A 1 194 ? -3.018 -15.091 -52.539 1.00 62.31 194 ASN A O 1
ATOM 1628 N N . ARG A 1 195 ? -1.595 -15.903 -51.031 1.00 63.19 195 ARG A N 1
ATOM 1629 C CA . ARG A 1 195 ? -1.031 -14.575 -50.727 1.00 63.19 195 ARG A CA 1
ATOM 1630 C C . ARG A 1 195 ? 0.352 -14.413 -51.365 1.00 63.19 195 ARG A C 1
ATOM 1632 O O . ARG A 1 195 ? 1.290 -15.117 -51.000 1.00 63.19 195 ARG A O 1
ATOM 1639 N N . ARG A 1 196 ? 0.514 -13.442 -52.279 1.00 70.62 196 ARG A N 1
ATOM 1640 C CA . ARG A 1 196 ? 1.830 -12.992 -52.786 1.00 70.62 196 ARG A CA 1
ATOM 1641 C C . ARG A 1 196 ? 2.587 -12.245 -51.683 1.00 70.62 196 ARG A C 1
ATOM 1643 O O . ARG A 1 196 ? 2.680 -11.021 -51.693 1.00 70.62 196 ARG A O 1
ATOM 1650 N N . LEU A 1 197 ? 3.067 -12.982 -50.688 1.00 77.88 197 LEU A N 1
ATOM 1651 C CA . LEU A 1 197 ? 3.842 -12.442 -49.578 1.00 77.88 197 LEU A CA 1
ATOM 1652 C C . LEU A 1 197 ? 5.339 -12.626 -49.848 1.00 77.88 197 LEU A C 1
ATOM 1654 O O . LEU A 1 197 ? 5.738 -13.726 -50.232 1.00 77.88 197 LEU A O 1
ATOM 1658 N N . PRO A 1 198 ? 6.176 -11.601 -49.611 1.00 82.56 198 PRO A N 1
ATOM 1659 C CA . PRO A 1 198 ? 7.623 -11.730 -49.743 1.00 82.56 198 PRO A CA 1
ATOM 1660 C C . PRO A 1 198 ? 8.195 -12.692 -48.695 1.00 82.56 198 PRO A C 1
ATOM 1662 O O . PRO A 1 198 ? 7.602 -12.892 -47.625 1.00 82.56 198 PRO A O 1
ATOM 1665 N N . ASP A 1 199 ? 9.367 -13.247 -48.995 1.00 83.19 199 ASP A N 1
ATOM 1666 C CA . ASP A 1 199 ? 10.101 -14.108 -48.072 1.00 83.19 199 ASP A CA 1
ATOM 1667 C C . ASP A 1 199 ? 10.597 -13.332 -46.850 1.00 83.19 199 ASP A C 1
ATOM 1669 O O . ASP A 1 199 ? 11.009 -12.171 -46.931 1.00 83.19 199 ASP A O 1
ATOM 1673 N N . ILE A 1 200 ? 10.559 -14.001 -45.697 1.00 85.62 200 ILE A N 1
ATOM 1674 C CA . ILE A 1 200 ? 11.058 -13.449 -44.439 1.00 85.62 200 ILE A CA 1
ATOM 1675 C C . ILE A 1 200 ? 12.582 -13.541 -44.445 1.00 85.62 200 ILE A C 1
ATOM 1677 O O . ILE A 1 200 ? 13.147 -14.621 -44.606 1.00 85.62 200 ILE A O 1
ATOM 1681 N N . GLN A 1 201 ? 13.241 -12.405 -44.235 1.00 90.00 201 GLN A N 1
ATOM 1682 C CA . GLN A 1 201 ? 14.698 -12.329 -44.133 1.00 90.00 201 GLN A CA 1
ATOM 1683 C C . GLN A 1 201 ? 15.144 -12.562 -42.686 1.00 90.00 201 GLN A C 1
ATOM 1685 O O . GLN A 1 201 ? 14.486 -12.102 -41.751 1.00 90.00 201 GLN A O 1
ATOM 1690 N N . PHE A 1 202 ? 16.289 -13.220 -42.483 1.00 89.44 202 PHE A N 1
ATOM 1691 C CA . PHE A 1 202 ? 16.827 -13.479 -41.139 1.00 89.44 202 PHE A CA 1
ATOM 1692 C C . PHE A 1 202 ? 17.007 -12.185 -40.334 1.00 89.44 202 PHE A C 1
ATOM 1694 O O . PHE A 1 202 ? 16.577 -12.096 -39.185 1.00 89.44 202 PHE A O 1
ATOM 1701 N N . SER A 1 203 ? 17.521 -11.140 -40.988 1.00 90.00 203 SER A N 1
ATOM 1702 C CA . SER A 1 203 ? 17.716 -9.807 -40.407 1.00 90.00 203 SER A CA 1
ATOM 1703 C C . SER A 1 203 ? 16.423 -9.161 -39.896 1.00 90.00 203 SER A C 1
ATOM 1705 O O . SER A 1 203 ? 16.459 -8.359 -38.963 1.00 90.00 203 SER A O 1
ATOM 1707 N N . GLN A 1 204 ? 15.261 -9.504 -40.466 1.00 88.31 204 GLN A N 1
ATOM 1708 C CA . GLN A 1 204 ? 13.969 -8.999 -39.994 1.00 88.31 204 GLN A CA 1
ATOM 1709 C C . GLN A 1 204 ? 13.589 -9.628 -38.653 1.00 88.31 204 GLN A C 1
ATOM 1711 O O . GLN A 1 204 ? 13.146 -8.914 -37.755 1.00 88.31 204 GLN A O 1
ATOM 1716 N N . VAL A 1 205 ? 13.787 -10.941 -38.506 1.00 89.62 205 VAL A N 1
ATOM 1717 C CA . VAL A 1 205 ? 13.527 -11.653 -37.246 1.00 89.62 205 VAL A CA 1
ATOM 1718 C C . VAL A 1 205 ? 14.547 -11.225 -36.192 1.00 89.62 205 VAL A C 1
ATOM 1720 O O . VAL A 1 205 ? 14.163 -10.855 -35.086 1.00 89.62 205 VAL A O 1
ATOM 1723 N N . GLU A 1 206 ? 15.825 -11.146 -36.562 1.00 91.50 206 GLU A N 1
ATOM 1724 C CA . GLU A 1 206 ? 16.904 -10.670 -35.693 1.00 91.50 206 GLU A CA 1
ATOM 1725 C C . GLU A 1 206 ? 16.635 -9.255 -35.161 1.00 91.50 206 GLU A C 1
ATOM 1727 O O . GLU A 1 206 ? 16.803 -8.989 -33.970 1.00 91.50 206 GLU A O 1
ATOM 1732 N N . LYS A 1 207 ? 16.151 -8.344 -36.016 1.00 91.31 207 LYS A N 1
ATOM 1733 C CA . LYS A 1 207 ? 15.784 -6.983 -35.608 1.00 91.31 207 LYS A CA 1
ATOM 1734 C C . LYS A 1 207 ? 14.687 -6.975 -34.548 1.00 91.31 207 LYS A C 1
ATOM 1736 O O . LYS A 1 207 ? 14.725 -6.123 -33.662 1.00 91.31 207 LYS A O 1
ATOM 1741 N N . VAL A 1 208 ? 13.719 -7.889 -34.628 1.00 89.94 208 VAL A N 1
ATOM 1742 C CA . VAL A 1 208 ? 12.671 -8.006 -33.606 1.00 89.94 208 VAL A CA 1
ATOM 1743 C C . VAL A 1 208 ? 13.263 -8.511 -32.296 1.00 89.94 208 VAL A C 1
ATOM 1745 O O . VAL A 1 208 ? 13.022 -7.879 -31.276 1.00 89.94 208 VAL A O 1
ATOM 1748 N N . PHE A 1 209 ? 14.101 -9.552 -32.323 1.00 90.81 209 PHE A N 1
ATOM 1749 C CA . PHE A 1 209 ? 14.792 -10.039 -31.122 1.00 90.81 209 PHE A CA 1
ATOM 1750 C C . PHE A 1 209 ? 15.602 -8.932 -30.438 1.00 90.81 209 PHE A C 1
ATOM 1752 O O . PHE A 1 209 ? 15.371 -8.624 -29.268 1.00 90.81 209 PHE A O 1
ATOM 1759 N N . LYS A 1 210 ? 16.481 -8.262 -31.196 1.00 90.00 210 LYS A N 1
ATOM 1760 C CA . LYS A 1 210 ? 17.299 -7.145 -30.702 1.00 90.00 210 LYS A CA 1
ATOM 1761 C C . LYS A 1 210 ? 16.442 -6.029 -30.115 1.00 90.00 210 LYS A C 1
ATOM 1763 O O . LYS A 1 210 ? 16.743 -5.533 -29.034 1.00 90.00 210 LYS A O 1
ATOM 1768 N N . ARG A 1 211 ? 15.372 -5.631 -30.812 1.00 90.50 211 ARG A N 1
ATOM 1769 C CA . ARG A 1 211 ? 14.493 -4.543 -30.369 1.00 90.50 211 ARG A CA 1
ATOM 1770 C C . ARG A 1 211 ? 13.720 -4.910 -29.107 1.00 90.50 211 ARG A C 1
ATOM 1772 O O . ARG A 1 211 ? 13.620 -4.064 -28.228 1.00 90.50 211 ARG A O 1
ATOM 1779 N N . SER A 1 212 ? 13.182 -6.123 -29.020 1.00 89.81 212 SER A N 1
ATOM 1780 C CA . SER A 1 212 ? 12.422 -6.569 -27.851 1.00 89.81 212 SER A CA 1
ATOM 1781 C C . SER A 1 212 ? 13.297 -6.568 -26.603 1.00 89.81 212 SER A C 1
ATOM 1783 O O . SER A 1 212 ? 12.967 -5.876 -25.645 1.00 89.81 212 SER A O 1
ATOM 1785 N N . ILE A 1 213 ? 14.457 -7.230 -26.656 1.00 89.31 213 ILE A N 1
ATOM 1786 C CA . ILE A 1 213 ? 15.383 -7.279 -25.516 1.00 89.31 213 ILE A CA 1
ATOM 1787 C C . ILE A 1 213 ? 15.878 -5.866 -25.177 1.00 89.31 213 ILE A C 1
ATOM 1789 O O . ILE A 1 213 ? 15.799 -5.445 -24.030 1.00 89.31 213 ILE A O 1
ATOM 1793 N N . SER A 1 214 ? 16.315 -5.083 -26.173 1.00 88.38 214 SER A N 1
ATOM 1794 C CA . SER A 1 214 ? 16.819 -3.720 -25.947 1.00 88.38 214 SER A CA 1
ATOM 1795 C C . SER A 1 214 ? 15.775 -2.786 -25.329 1.00 88.38 214 SER A C 1
ATOM 1797 O O . SER A 1 214 ? 16.122 -1.981 -24.465 1.00 88.38 214 SER A O 1
ATOM 1799 N N . ASN A 1 215 ? 14.510 -2.882 -25.744 1.00 91.31 215 ASN A N 1
ATOM 1800 C CA . ASN A 1 215 ? 13.437 -2.072 -25.180 1.00 91.31 215 ASN A CA 1
ATOM 1801 C C . ASN A 1 215 ? 13.160 -2.443 -23.720 1.00 91.31 215 ASN A C 1
ATOM 1803 O O . ASN A 1 215 ? 13.041 -1.543 -22.892 1.00 91.31 215 ASN A O 1
ATOM 1807 N N . THR A 1 216 ? 13.081 -3.736 -23.399 1.00 90.25 216 THR A N 1
ATOM 1808 C CA . THR A 1 216 ? 12.845 -4.181 -22.019 1.00 90.25 216 THR A CA 1
ATOM 1809 C C . THR A 1 216 ? 14.030 -3.841 -21.119 1.00 90.25 216 THR A C 1
ATOM 1811 O O . THR A 1 216 ? 13.842 -3.295 -20.039 1.00 90.25 216 THR A O 1
ATOM 1814 N N . GLU A 1 217 ? 15.262 -4.035 -21.589 1.00 90.12 217 GLU A N 1
ATOM 1815 C CA . GLU A 1 217 ? 16.475 -3.617 -20.876 1.00 90.12 217 GLU A CA 1
ATOM 1816 C C . GLU A 1 217 ? 16.528 -2.102 -20.640 1.00 90.12 217 GLU A C 1
ATOM 1818 O O . GLU A 1 217 ? 16.952 -1.639 -19.579 1.00 90.12 217 GLU A O 1
ATOM 1823 N N . LYS A 1 218 ? 16.062 -1.307 -21.612 1.00 90.62 218 LYS A N 1
ATOM 1824 C CA . LYS A 1 218 ? 15.915 0.141 -21.443 1.00 90.62 218 LYS A CA 1
ATOM 1825 C C . LYS A 1 218 ? 14.894 0.470 -20.351 1.00 90.62 218 LYS A C 1
ATOM 1827 O O . LYS A 1 218 ? 15.180 1.327 -19.525 1.00 90.62 218 LYS A O 1
ATOM 1832 N N . GLN A 1 219 ? 13.740 -0.197 -20.331 1.00 93.06 219 GLN A N 1
ATOM 1833 C CA . GLN A 1 219 ? 12.721 0.004 -19.295 1.00 93.06 219 GLN A CA 1
ATOM 1834 C C . GLN A 1 219 ? 13.236 -0.374 -17.907 1.00 93.06 219 GLN A C 1
ATOM 1836 O O . GLN A 1 219 ? 13.077 0.402 -16.976 1.00 93.06 219 GLN A O 1
ATOM 1841 N N . ILE A 1 220 ? 13.921 -1.513 -17.780 1.00 91.38 220 ILE A N 1
ATOM 1842 C CA . ILE A 1 220 ? 14.529 -1.932 -16.512 1.00 91.38 220 ILE A CA 1
ATOM 1843 C C . ILE A 1 220 ? 15.540 -0.888 -16.030 1.00 91.38 220 ILE A C 1
ATOM 1845 O O . ILE A 1 220 ? 15.596 -0.592 -14.843 1.00 91.38 220 ILE A O 1
ATOM 1849 N N . ARG A 1 221 ? 16.340 -0.306 -16.932 1.00 89.88 221 ARG A N 1
ATOM 1850 C CA . ARG A 1 221 ? 17.287 0.758 -16.575 1.00 89.88 221 ARG A CA 1
ATOM 1851 C C . ARG A 1 221 ? 16.586 2.019 -16.066 1.00 89.88 221 ARG A C 1
ATOM 1853 O O . ARG A 1 221 ? 17.069 2.595 -15.104 1.00 89.88 221 ARG A O 1
ATOM 1860 N N . LEU A 1 222 ? 15.473 2.410 -16.688 1.00 91.44 222 LEU A N 1
ATOM 1861 C CA . LEU A 1 222 ? 14.670 3.545 -16.228 1.00 91.44 222 LEU A CA 1
ATOM 1862 C C . LEU A 1 222 ? 14.079 3.278 -14.841 1.00 91.44 222 LEU A C 1
ATOM 1864 O O . LEU A 1 222 ? 14.252 4.105 -13.962 1.00 91.44 222 LEU A O 1
ATOM 1868 N N . LEU A 1 223 ? 13.496 2.097 -14.612 1.00 94.69 223 LEU A N 1
ATOM 1869 C CA . LEU A 1 223 ? 12.963 1.712 -13.298 1.00 94.69 223 LEU A CA 1
ATOM 1870 C C . LEU A 1 223 ? 14.046 1.697 -12.209 1.00 94.69 223 LEU A C 1
ATOM 1872 O O . LEU A 1 223 ? 13.815 2.163 -11.102 1.00 94.69 223 LEU A O 1
ATOM 1876 N N . LYS A 1 224 ? 15.257 1.219 -12.533 1.00 92.94 224 LYS A N 1
ATOM 1877 C CA . LYS A 1 224 ? 16.406 1.300 -11.618 1.00 92.94 224 LYS A CA 1
ATOM 1878 C C . LYS A 1 224 ? 16.729 2.745 -11.238 1.00 92.94 224 LYS A C 1
ATOM 1880 O O . LYS A 1 224 ? 16.973 3.012 -10.070 1.00 92.94 224 LYS A O 1
ATOM 1885 N N . GLU A 1 225 ? 16.766 3.651 -12.214 1.00 91.50 225 GLU A N 1
ATOM 1886 C CA . GLU A 1 225 ? 17.037 5.074 -11.974 1.00 91.50 225 GLU A CA 1
ATOM 1887 C C . GLU A 1 225 ? 15.891 5.731 -11.175 1.00 91.50 225 GLU A C 1
ATOM 1889 O O . GLU A 1 225 ? 16.154 6.498 -10.253 1.00 91.50 225 GLU A O 1
ATOM 1894 N N . GLU A 1 226 ? 14.632 5.377 -11.451 1.00 93.75 226 GLU A N 1
ATOM 1895 C CA . GLU A 1 226 ? 13.460 5.829 -10.686 1.00 93.75 226 GLU A CA 1
ATOM 1896 C C . GLU A 1 226 ? 13.515 5.373 -9.221 1.00 93.75 226 GLU A C 1
ATOM 1898 O O . GLU A 1 226 ? 13.297 6.187 -8.326 1.00 93.75 226 GLU A O 1
ATOM 1903 N N . ASP A 1 227 ? 13.876 4.113 -8.956 1.00 94.25 227 ASP A N 1
ATOM 1904 C CA . ASP A 1 227 ? 14.043 3.591 -7.594 1.00 94.25 227 ASP A CA 1
ATOM 1905 C C . ASP A 1 227 ? 15.151 4.327 -6.826 1.00 94.25 227 ASP A C 1
ATOM 1907 O O . ASP A 1 227 ? 15.010 4.616 -5.636 1.00 94.25 227 ASP A O 1
ATOM 1911 N N . GLN A 1 228 ? 16.253 4.651 -7.508 1.00 93.88 228 GLN A N 1
ATOM 1912 C CA . GLN A 1 228 ? 17.363 5.424 -6.949 1.00 93.88 228 GLN A CA 1
ATOM 1913 C C . GLN A 1 228 ? 16.925 6.843 -6.579 1.00 93.88 228 GLN A C 1
ATOM 1915 O O . GLN A 1 228 ? 17.200 7.304 -5.473 1.00 93.88 228 GLN A O 1
ATOM 1920 N N . ILE A 1 229 ? 16.190 7.523 -7.461 1.00 92.62 229 ILE A N 1
ATOM 1921 C CA . ILE A 1 229 ? 15.643 8.857 -7.180 1.00 92.62 229 ILE A CA 1
ATOM 1922 C C . ILE A 1 229 ? 14.616 8.795 -6.043 1.00 92.62 229 ILE A C 1
ATOM 1924 O O . ILE A 1 229 ? 14.629 9.646 -5.156 1.00 92.62 229 ILE A O 1
ATOM 1928 N N . MET A 1 230 ? 13.760 7.773 -6.024 1.00 94.12 230 MET A N 1
ATOM 1929 C CA . MET A 1 230 ? 12.786 7.571 -4.954 1.00 94.12 230 MET A CA 1
ATOM 1930 C C . MET A 1 230 ? 13.470 7.390 -3.595 1.00 94.12 230 MET A C 1
ATOM 1932 O O . MET A 1 230 ? 12.979 7.932 -2.607 1.00 94.12 230 MET A O 1
ATOM 1936 N N . LEU A 1 231 ? 14.606 6.682 -3.530 1.00 92.75 231 LEU A N 1
ATOM 1937 C CA . LEU A 1 231 ? 15.393 6.596 -2.299 1.00 92.75 231 LEU A CA 1
ATOM 1938 C C . LEU A 1 231 ? 15.841 7.986 -1.830 1.00 92.75 231 LEU A C 1
ATOM 1940 O O . LEU A 1 231 ? 15.621 8.315 -0.670 1.00 92.75 231 LEU A O 1
ATOM 1944 N N . LEU A 1 232 ? 16.398 8.811 -2.724 1.00 91.06 232 LEU A N 1
ATOM 1945 C CA . LEU A 1 232 ? 16.833 10.172 -2.378 1.00 91.06 232 LEU A CA 1
ATOM 1946 C C . LEU A 1 232 ? 15.671 11.023 -1.847 1.00 91.06 232 LEU A C 1
ATOM 1948 O O . LEU A 1 232 ? 15.820 11.750 -0.870 1.00 91.06 232 LEU A O 1
ATOM 1952 N N . MET A 1 233 ? 14.489 10.900 -2.457 1.00 92.38 233 MET A N 1
ATOM 1953 C CA . MET A 1 233 ? 13.284 11.575 -1.969 1.00 92.38 233 MET A CA 1
ATOM 1954 C C . MET A 1 233 ? 12.864 11.074 -0.584 1.00 92.38 233 MET A C 1
ATOM 1956 O O . MET A 1 233 ? 12.445 11.864 0.258 1.00 92.38 233 MET A O 1
ATOM 1960 N N . LEU A 1 234 ? 12.945 9.763 -0.344 1.00 89.88 234 LEU A N 1
ATOM 1961 C CA . LEU A 1 234 ? 12.607 9.175 0.950 1.00 89.88 234 LEU A CA 1
ATOM 1962 C C . LEU A 1 234 ? 13.570 9.625 2.043 1.00 89.88 234 LEU A C 1
ATOM 1964 O O . LEU A 1 234 ? 13.114 9.894 3.146 1.00 89.88 234 LEU A O 1
ATOM 1968 N N . GLU A 1 235 ? 14.862 9.718 1.752 1.00 88.94 235 GLU A N 1
ATOM 1969 C CA . GLU A 1 235 ? 15.870 10.219 2.690 1.00 88.94 235 GLU A CA 1
ATOM 1970 C C . GLU A 1 235 ? 15.636 11.683 3.060 1.00 88.94 235 GLU A C 1
ATOM 1972 O O . GLU A 1 235 ? 15.735 12.032 4.231 1.00 88.94 235 GLU A O 1
ATOM 1977 N N . GLU A 1 236 ? 15.256 12.522 2.094 1.00 89.38 236 GLU A N 1
ATOM 1978 C CA . GLU A 1 236 ? 14.915 13.924 2.361 1.00 89.38 236 GLU A CA 1
ATOM 1979 C C . GLU A 1 236 ? 13.669 14.047 3.258 1.00 89.38 236 GLU A C 1
ATOM 1981 O O . GLU A 1 236 ? 13.596 14.905 4.136 1.00 89.38 236 GLU A O 1
ATOM 1986 N N . LEU A 1 237 ? 12.677 13.170 3.066 1.00 89.62 237 LEU A N 1
ATOM 1987 C CA . LEU A 1 237 ? 11.453 13.149 3.876 1.00 89.62 237 LEU A CA 1
ATOM 1988 C C . LEU A 1 237 ? 11.655 12.511 5.257 1.00 89.62 237 LEU A C 1
ATOM 1990 O O . LEU A 1 237 ? 10.953 12.852 6.211 1.00 89.62 237 LEU A O 1
ATOM 1994 N N . MET A 1 238 ? 12.562 11.543 5.358 1.00 83.44 238 MET A N 1
ATOM 1995 C CA . MET A 1 238 ? 12.868 10.800 6.573 1.00 83.44 238 MET A CA 1
ATOM 1996 C C . MET A 1 238 ? 14.123 11.386 7.208 1.00 83.44 238 MET A C 1
ATOM 1998 O O . MET A 1 238 ? 15.212 10.883 6.963 1.00 83.44 238 MET A O 1
ATOM 2002 N N . SER A 1 239 ? 13.965 12.420 8.040 1.00 64.06 239 SER A N 1
ATOM 2003 C CA . SER A 1 239 ? 15.047 13.068 8.794 1.00 64.06 239 SER A CA 1
ATOM 2004 C C . SER A 1 239 ? 16.112 12.063 9.265 1.00 64.06 239 SER A C 1
ATOM 2006 O O . SER A 1 239 ? 15.813 11.269 10.149 1.00 64.06 239 SER A O 1
ATOM 2008 N N . SER A 1 240 ? 17.287 12.082 8.614 1.00 61.66 240 SER A N 1
ATOM 2009 C CA . SER A 1 240 ? 18.641 11.527 8.883 1.00 61.66 240 SER A CA 1
ATOM 2010 C C . SER A 1 240 ? 18.902 10.269 9.750 1.00 61.66 240 SER A C 1
ATOM 2012 O O . SER A 1 240 ? 20.030 9.780 9.744 1.00 61.66 240 SER A O 1
ATOM 2014 N N . ASP A 1 241 ? 17.942 9.699 10.473 1.00 66.56 241 ASP A N 1
ATOM 2015 C CA . ASP A 1 241 ? 18.168 8.649 11.479 1.00 66.56 241 ASP A CA 1
ATOM 2016 C C . ASP A 1 241 ? 18.216 7.231 10.886 1.00 66.56 241 ASP A C 1
ATOM 2018 O O . ASP A 1 241 ? 18.530 6.257 11.578 1.00 66.56 241 ASP A O 1
ATOM 2022 N N . LEU A 1 242 ? 17.890 7.078 9.601 1.00 72.88 242 LEU A N 1
ATOM 2023 C CA . LEU A 1 242 ? 17.890 5.794 8.910 1.00 72.88 242 LEU A CA 1
ATOM 2024 C C . LEU A 1 242 ? 18.920 5.818 7.777 1.00 72.88 242 LEU A C 1
ATOM 2026 O O . LEU A 1 242 ? 18.758 6.555 6.813 1.00 72.88 242 LEU A O 1
ATOM 2030 N N . ASP A 1 243 ? 19.943 4.962 7.869 1.00 83.56 243 ASP A N 1
ATOM 2031 C CA . ASP A 1 243 ? 20.856 4.654 6.756 1.00 83.56 243 ASP A CA 1
ATOM 2032 C C . ASP A 1 243 ? 20.089 3.831 5.707 1.00 83.56 243 ASP A C 1
ATOM 2034 O O . ASP A 1 243 ? 20.081 2.596 5.727 1.00 83.56 243 ASP A O 1
ATOM 2038 N N . LEU A 1 244 ? 19.314 4.523 4.868 1.00 87.81 244 LEU A N 1
ATOM 2039 C CA . LEU A 1 244 ? 18.501 3.909 3.827 1.00 87.81 244 LEU A CA 1
ATOM 2040 C C . LEU A 1 244 ? 19.395 3.574 2.629 1.00 87.81 244 LEU A C 1
ATOM 2042 O O . LEU A 1 244 ? 19.996 4.446 2.016 1.00 87.81 244 LEU A O 1
ATOM 2046 N N . LYS A 1 245 ? 19.470 2.290 2.280 1.00 91.38 245 LYS A N 1
ATOM 2047 C CA . LYS A 1 245 ? 20.208 1.806 1.108 1.00 91.38 245 LYS A CA 1
ATOM 2048 C C . LYS A 1 245 ? 19.360 0.819 0.330 1.00 91.38 245 LYS A C 1
ATOM 2050 O O . LYS A 1 245 ? 18.772 -0.097 0.917 1.00 91.38 245 LYS A O 1
ATOM 2055 N N . LEU A 1 246 ? 19.300 0.979 -0.990 1.00 92.81 246 LEU A N 1
ATOM 2056 C CA . LEU A 1 246 ? 18.525 0.103 -1.870 1.00 92.81 246 LEU A CA 1
ATOM 2057 C C . LEU A 1 246 ? 19.041 -1.336 -1.817 1.00 92.81 246 LEU A C 1
ATOM 2059 O O . LEU A 1 246 ? 18.248 -2.279 -1.818 1.00 92.81 246 LEU A O 1
ATOM 2063 N N . ASN A 1 247 ? 20.354 -1.529 -1.696 1.00 91.38 247 ASN A N 1
ATOM 2064 C CA . ASN A 1 247 ? 20.940 -2.865 -1.594 1.00 91.38 247 ASN A CA 1
ATOM 2065 C C . ASN A 1 247 ? 20.601 -3.602 -0.283 1.00 91.38 247 ASN A C 1
ATOM 2067 O O . ASN A 1 247 ? 20.723 -4.825 -0.213 1.00 91.38 247 ASN A O 1
ATOM 2071 N N . GLN A 1 248 ? 20.130 -2.876 0.734 1.00 90.50 248 GLN A N 1
ATOM 2072 C CA . GLN A 1 248 ? 19.715 -3.398 2.036 1.00 90.50 248 GLN A CA 1
ATOM 2073 C C . GLN A 1 248 ? 18.195 -3.374 2.226 1.00 90.50 248 GLN A C 1
ATOM 2075 O O . GLN A 1 248 ? 17.717 -3.695 3.317 1.00 90.50 248 GLN A O 1
ATOM 2080 N N . ILE A 1 249 ? 17.421 -3.030 1.190 1.00 89.00 249 ILE A N 1
ATOM 2081 C CA . ILE A 1 249 ? 15.975 -2.817 1.315 1.00 89.00 249 ILE A CA 1
ATOM 2082 C C . ILE A 1 249 ? 15.255 -4.029 1.914 1.00 89.00 249 ILE A C 1
ATOM 2084 O O . ILE A 1 249 ? 14.415 -3.870 2.796 1.00 89.00 249 ILE A O 1
ATOM 2088 N N . ASP A 1 250 ? 15.637 -5.247 1.521 1.00 86.62 250 ASP A N 1
ATOM 2089 C CA . ASP A 1 250 ? 15.033 -6.477 2.033 1.00 86.62 250 ASP A CA 1
ATOM 2090 C C . ASP A 1 250 ? 15.286 -6.637 3.537 1.00 86.62 250 ASP A C 1
ATOM 2092 O O . ASP A 1 250 ? 14.380 -6.991 4.295 1.00 86.62 250 ASP A O 1
ATOM 2096 N N . THR A 1 251 ? 16.496 -6.326 3.999 1.00 89.19 251 THR A N 1
ATOM 2097 C CA . THR A 1 251 ? 16.856 -6.353 5.422 1.00 89.19 251 THR A CA 1
ATOM 2098 C C . THR A 1 251 ? 16.095 -5.277 6.194 1.00 89.19 251 THR A C 1
ATOM 2100 O O . THR A 1 251 ? 15.504 -5.565 7.236 1.00 89.19 251 THR A O 1
ATOM 2103 N N . LEU A 1 252 ? 16.041 -4.052 5.661 1.00 87.50 252 LEU A N 1
ATOM 2104 C CA . LEU A 1 252 ? 15.338 -2.919 6.270 1.00 87.50 252 LEU A CA 1
ATOM 2105 C C . LEU A 1 252 ? 13.831 -3.181 6.399 1.00 87.50 252 LEU A C 1
ATOM 2107 O O . LEU A 1 252 ? 13.237 -2.908 7.444 1.00 87.50 252 LEU A O 1
ATOM 2111 N N . LEU A 1 253 ? 13.212 -3.752 5.365 1.00 88.75 253 LEU A N 1
ATOM 2112 C CA . LEU A 1 253 ? 11.788 -4.083 5.334 1.00 88.75 253 LEU A CA 1
ATOM 2113 C C . LEU A 1 253 ? 11.423 -5.247 6.264 1.00 88.75 253 LEU A C 1
ATOM 2115 O O . LEU A 1 253 ? 10.314 -5.276 6.806 1.00 88.75 253 LEU A O 1
ATOM 2119 N N . ASN A 1 254 ? 12.338 -6.201 6.456 1.00 90.81 254 ASN A N 1
ATOM 2120 C CA . ASN A 1 254 ? 12.139 -7.342 7.351 1.00 90.81 254 ASN A CA 1
ATOM 2121 C C . ASN A 1 254 ? 12.542 -7.066 8.808 1.00 90.81 254 ASN A C 1
ATOM 2123 O O . ASN A 1 254 ? 12.236 -7.898 9.664 1.00 90.81 254 ASN A O 1
ATOM 2127 N N . LYS A 1 255 ? 13.176 -5.926 9.112 1.00 90.06 255 LYS A N 1
ATOM 2128 C CA . LYS A 1 255 ? 13.481 -5.511 10.487 1.00 90.06 255 LYS A CA 1
ATOM 2129 C C . LYS A 1 255 ? 12.187 -5.310 11.278 1.00 90.06 255 LYS A C 1
ATOM 2131 O O . LYS A 1 255 ? 11.280 -4.599 10.832 1.00 9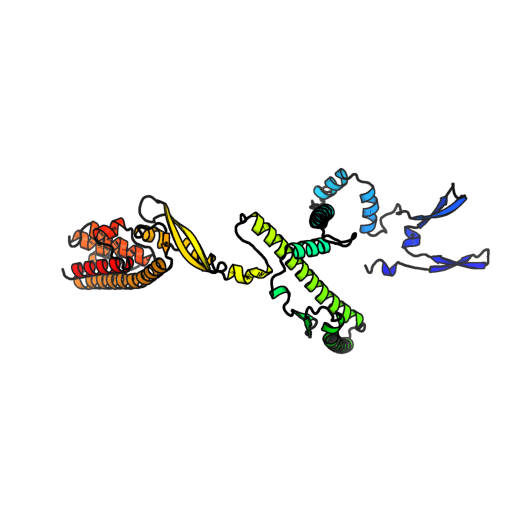0.06 255 LYS A O 1
ATOM 2136 N N . THR A 1 256 ? 12.117 -5.929 12.454 1.00 91.94 256 THR A N 1
ATOM 2137 C CA . THR A 1 256 ? 11.025 -5.725 13.409 1.00 91.94 256 THR A CA 1
ATOM 2138 C C . THR A 1 256 ? 11.166 -4.352 14.055 1.00 91.94 256 THR A C 1
ATOM 2140 O O . THR A 1 256 ? 12.239 -3.995 14.540 1.00 91.94 256 THR A O 1
ATOM 2143 N N . ILE A 1 257 ? 10.087 -3.580 14.024 1.00 90.00 257 ILE A N 1
ATOM 2144 C CA . ILE A 1 257 ? 9.974 -2.257 14.626 1.00 90.00 257 ILE A CA 1
ATOM 2145 C C . ILE A 1 257 ? 8.691 -2.185 15.454 1.00 90.00 257 ILE A C 1
ATOM 2147 O O . ILE A 1 257 ? 7.698 -2.848 15.137 1.00 90.00 257 ILE A O 1
ATOM 2151 N N . THR A 1 258 ? 8.697 -1.326 16.470 1.00 91.94 258 THR A N 1
ATOM 2152 C CA . THR A 1 258 ? 7.471 -0.924 17.157 1.00 91.94 258 THR A CA 1
ATOM 2153 C C . THR A 1 258 ? 6.642 -0.074 16.204 1.00 91.94 258 THR A C 1
ATOM 2155 O O . THR A 1 258 ? 7.059 1.020 15.820 1.00 91.94 258 THR A O 1
ATOM 2158 N N . VAL A 1 259 ? 5.465 -0.557 15.821 1.00 91.25 259 VAL A N 1
ATOM 2159 C CA . VAL A 1 259 ? 4.498 0.220 15.047 1.00 91.25 259 VAL A CA 1
ATOM 2160 C C . VAL A 1 259 ? 3.448 0.745 16.009 1.00 91.25 259 VAL A C 1
ATOM 2162 O O . VAL A 1 259 ? 2.824 -0.026 16.735 1.00 91.25 259 VAL A O 1
ATOM 2165 N N . LYS A 1 260 ? 3.254 2.063 15.998 1.00 91.62 260 LYS A N 1
ATOM 2166 C CA . LYS A 1 260 ? 2.209 2.744 16.759 1.00 91.62 260 LYS A CA 1
ATOM 2167 C C . LYS A 1 260 ? 1.163 3.262 15.783 1.00 91.62 260 LYS A C 1
ATOM 2169 O O . LYS A 1 260 ? 1.502 3.995 14.853 1.00 91.62 260 LYS A O 1
ATOM 2174 N N . LYS A 1 261 ? -0.098 2.871 15.963 1.00 92.94 261 LYS A N 1
ATOM 2175 C CA . LYS A 1 261 ? -1.209 3.352 15.137 1.00 92.94 261 LYS A CA 1
ATOM 2176 C C . LYS A 1 261 ? -2.264 4.008 16.028 1.00 92.94 261 LYS A C 1
ATOM 2178 O O . LYS A 1 261 ? -2.933 3.286 16.766 1.00 92.94 261 LYS A O 1
ATOM 2183 N N . PRO A 1 262 ? -2.444 5.338 15.957 1.00 93.62 262 PRO A N 1
ATOM 2184 C CA . PRO A 1 262 ? -3.580 5.973 16.604 1.00 93.62 262 PRO A CA 1
ATOM 2185 C C . PRO A 1 262 ? -4.871 5.525 15.912 1.00 93.62 262 PRO A C 1
ATOM 2187 O O . PRO A 1 262 ? -4.956 5.498 14.678 1.00 93.62 262 PRO A O 1
ATOM 2190 N N . VAL A 1 263 ? -5.854 5.147 16.720 1.00 93.00 263 VAL A N 1
ATOM 2191 C CA . VAL A 1 263 ? -7.220 4.850 16.308 1.00 93.00 263 VAL A CA 1
ATOM 2192 C C . VAL A 1 263 ? -8.133 5.813 17.039 1.00 93.00 263 VAL A C 1
ATOM 2194 O O . VAL A 1 263 ? -8.136 5.879 18.269 1.00 93.00 263 VAL A O 1
ATOM 2197 N N . THR A 1 264 ? -8.901 6.547 16.248 1.00 92.62 264 THR A N 1
ATOM 2198 C CA . THR A 1 264 ? -9.812 7.578 16.715 1.00 92.62 264 THR A CA 1
ATOM 2199 C C . THR A 1 264 ? -11.212 7.239 16.237 1.00 92.62 264 THR A C 1
ATOM 2201 O O . THR A 1 264 ? -11.399 6.867 15.076 1.00 92.62 264 THR A O 1
ATOM 2204 N N . GLY A 1 265 ? -12.194 7.354 17.124 1.00 88.38 265 GLY A N 1
ATOM 2205 C CA . GLY A 1 265 ? -13.588 7.128 16.778 1.00 88.38 265 GLY A CA 1
ATOM 2206 C C . GLY A 1 265 ? -14.537 7.889 17.686 1.00 88.38 265 GLY A C 1
ATOM 2207 O O . GLY A 1 265 ? -14.191 8.276 18.801 1.00 88.38 265 GLY A O 1
ATOM 2208 N N . ASN A 1 266 ? -15.749 8.100 17.184 1.00 90.50 266 ASN A N 1
ATOM 2209 C CA . ASN A 1 266 ? -16.818 8.728 17.946 1.00 90.50 266 ASN A CA 1
ATOM 2210 C C . ASN A 1 266 ? -17.552 7.666 18.756 1.00 90.50 266 ASN A C 1
ATOM 2212 O O . ASN A 1 266 ? -17.924 6.630 18.203 1.00 90.50 266 ASN A O 1
ATOM 2216 N N . LEU A 1 267 ? -17.812 7.955 20.028 1.00 87.38 267 LEU A N 1
ATOM 2217 C CA . LEU A 1 267 ? -18.670 7.118 20.856 1.00 87.38 267 LEU A CA 1
ATOM 2218 C C . LEU A 1 267 ? -20.106 7.135 20.308 1.00 87.38 267 LEU A C 1
ATOM 2220 O O . LEU A 1 267 ? -20.674 8.191 20.012 1.00 87.38 267 LEU A O 1
ATOM 2224 N N . SER A 1 268 ? -20.708 5.954 20.182 1.00 82.62 268 SER A N 1
ATOM 2225 C CA . SER A 1 268 ? -22.065 5.755 19.655 1.00 82.62 268 SER A CA 1
ATOM 2226 C C . SER A 1 268 ? -23.151 6.161 20.656 1.00 82.62 268 SER A C 1
ATOM 2228 O O . SER A 1 268 ? -24.315 6.305 20.277 1.00 82.62 268 SER A O 1
ATOM 2230 N N . PHE A 1 269 ? -22.791 6.343 21.932 1.00 79.06 269 PHE A N 1
ATOM 2231 C CA . PHE A 1 269 ? -23.719 6.599 23.032 1.00 79.06 269 PHE A CA 1
ATOM 2232 C C . PHE A 1 269 ? -23.398 7.924 23.744 1.00 79.06 269 PHE A C 1
ATOM 2234 O O . PHE A 1 269 ? -22.382 8.033 24.423 1.00 79.06 269 PHE A O 1
ATOM 2241 N N . GLY A 1 270 ? -24.308 8.901 23.661 1.00 69.50 270 GLY A N 1
ATOM 2242 C CA . GLY A 1 270 ? -24.205 10.199 24.349 1.00 69.50 270 GLY A CA 1
ATOM 2243 C C . GLY A 1 270 ? -23.838 11.363 23.424 1.00 69.50 270 GLY A C 1
ATOM 2244 O O . GLY A 1 270 ? -24.073 11.298 22.215 1.00 69.50 270 GLY A O 1
ATOM 2245 N N . ASP A 1 271 ? -23.281 12.434 24.001 1.00 65.81 271 ASP A N 1
ATOM 2246 C CA . ASP A 1 271 ? -22.617 13.486 23.227 1.00 65.81 271 ASP A CA 1
ATOM 2247 C C . ASP A 1 271 ? -21.474 12.818 22.472 1.00 65.81 271 ASP A C 1
ATOM 2249 O O . ASP A 1 271 ? -20.656 12.153 23.108 1.00 65.81 271 ASP A O 1
ATOM 2253 N N . LYS A 1 272 ? -21.472 12.937 21.137 1.00 74.81 272 LYS A N 1
ATOM 2254 C CA . LYS A 1 272 ? -20.551 12.297 20.174 1.00 74.81 272 LYS A CA 1
ATOM 2255 C C . LYS A 1 272 ? -19.095 12.712 20.411 1.00 74.81 272 LYS A C 1
ATOM 2257 O O . LYS A 1 272 ? -18.484 13.402 19.601 1.00 74.81 272 LYS A O 1
ATOM 2262 N N . SER A 1 273 ? -18.586 12.340 21.567 1.00 83.94 273 SER A N 1
ATOM 2263 C CA . SER A 1 273 ? -17.254 12.611 22.049 1.00 83.94 273 SER A CA 1
ATOM 2264 C C . SER A 1 273 ? -16.310 11.658 21.343 1.00 83.94 273 SER A C 1
ATOM 2266 O O . SER A 1 273 ? -16.627 10.496 21.069 1.00 83.94 273 SER A O 1
ATOM 2268 N N . GLU A 1 274 ? -15.168 12.210 20.977 1.00 90.69 274 GLU A N 1
ATOM 2269 C CA . GLU A 1 274 ? -14.131 11.508 20.252 1.00 90.69 274 GLU A CA 1
ATOM 2270 C C . GLU A 1 274 ? -13.177 10.874 21.263 1.00 90.69 274 GLU A C 1
ATOM 2272 O O . GLU A 1 274 ? -12.689 11.540 22.179 1.00 90.69 274 GLU A O 1
ATOM 2277 N N . ILE A 1 275 ? -12.912 9.581 21.102 1.00 90.62 275 ILE A N 1
ATOM 2278 C CA . ILE A 1 275 ? -11.912 8.858 21.883 1.00 90.62 275 ILE A CA 1
ATOM 2279 C C . ILE A 1 275 ? -10.777 8.431 20.962 1.00 90.62 275 ILE A C 1
ATOM 2281 O O . ILE A 1 275 ? -10.999 7.933 19.856 1.00 90.62 275 ILE A O 1
ATOM 2285 N N . THR A 1 276 ? -9.544 8.643 21.420 1.00 93.69 276 THR A N 1
ATOM 2286 C CA . THR A 1 276 ? -8.334 8.239 20.703 1.00 93.69 276 THR A CA 1
ATOM 2287 C C . THR A 1 276 ? -7.469 7.366 21.599 1.00 93.69 276 THR A C 1
ATOM 2289 O O . THR A 1 276 ? -7.120 7.760 22.714 1.00 93.69 276 THR A O 1
ATOM 2292 N N . ARG A 1 277 ? -7.088 6.193 21.091 1.00 94.25 277 ARG A N 1
ATOM 2293 C CA . ARG A 1 277 ? -6.098 5.296 21.703 1.00 94.25 277 ARG A CA 1
ATOM 2294 C C . ARG A 1 277 ? -5.071 4.873 20.667 1.00 94.25 277 ARG A C 1
ATOM 2296 O O . ARG A 1 277 ? -5.345 4.872 19.468 1.00 94.25 277 ARG A O 1
ATOM 2303 N N . THR A 1 278 ? -3.877 4.513 21.119 1.00 95.62 278 THR A N 1
ATOM 2304 C CA . THR A 1 278 ? -2.800 4.059 20.236 1.00 95.62 278 THR A CA 1
ATOM 2305 C C . THR A 1 278 ? -2.640 2.557 20.355 1.00 95.62 278 THR A C 1
ATOM 2307 O O . THR A 1 278 ? -2.324 2.052 21.422 1.00 95.62 278 THR A O 1
ATOM 2310 N N . ILE A 1 279 ? -2.810 1.836 19.251 1.00 94.31 279 ILE A N 1
ATOM 2311 C CA . ILE A 1 279 ? -2.506 0.406 19.205 1.00 94.31 279 ILE A CA 1
ATOM 2312 C C . ILE A 1 279 ? -1.009 0.245 18.949 1.00 94.31 279 ILE A C 1
ATOM 2314 O O . ILE A 1 279 ? -0.479 0.839 18.000 1.00 94.31 279 ILE A O 1
ATOM 2318 N N . ILE A 1 280 ? -0.345 -0.562 19.774 1.00 94.69 280 ILE A N 1
ATOM 2319 C CA . ILE A 1 280 ? 1.086 -0.856 19.658 1.00 94.69 280 ILE A CA 1
ATOM 2320 C C . ILE A 1 280 ? 1.315 -2.325 19.293 1.00 94.69 280 ILE A C 1
ATOM 2322 O O . ILE A 1 280 ? 0.654 -3.222 19.815 1.00 94.69 280 ILE A O 1
ATOM 2326 N N . ASP A 1 281 ? 2.252 -2.583 18.381 1.00 94.81 281 ASP A N 1
ATOM 2327 C CA . ASP A 1 281 ? 2.689 -3.943 18.049 1.00 94.81 281 ASP A CA 1
ATOM 2328 C C . ASP A 1 281 ? 4.153 -3.978 17.584 1.00 94.81 281 ASP A C 1
ATOM 2330 O O . ASP A 1 281 ? 4.684 -2.987 17.077 1.00 94.81 281 ASP A O 1
ATOM 2334 N N . GLN A 1 282 ? 4.799 -5.137 17.720 1.00 93.19 282 GLN A N 1
ATOM 2335 C CA . GLN A 1 282 ? 6.150 -5.410 17.227 1.00 93.19 282 GLN A CA 1
ATOM 2336 C C . GLN A 1 282 ? 6.074 -6.184 15.917 1.00 93.19 282 GLN A C 1
ATOM 2338 O O . GLN A 1 282 ? 5.772 -7.378 15.898 1.00 93.19 282 GLN A O 1
ATOM 2343 N N . ARG A 1 283 ? 6.347 -5.521 14.788 1.00 91.94 283 ARG A N 1
ATOM 2344 C CA . ARG A 1 283 ? 6.172 -6.141 13.465 1.00 91.94 283 ARG A CA 1
ATOM 2345 C C . ARG A 1 283 ? 7.248 -5.737 12.481 1.00 91.94 283 ARG A C 1
ATOM 2347 O O . ARG A 1 283 ? 7.919 -4.723 12.643 1.00 91.94 283 ARG A O 1
ATOM 2354 N N . LYS A 1 284 ? 7.389 -6.522 11.413 1.00 93.06 284 LYS A N 1
ATOM 2355 C CA . LYS A 1 284 ? 8.259 -6.160 10.292 1.00 93.06 284 LYS A CA 1
ATOM 2356 C C . LYS A 1 284 ? 7.761 -4.861 9.664 1.00 93.06 284 LYS A C 1
ATOM 2358 O O . LYS A 1 284 ? 6.556 -4.700 9.466 1.00 93.06 284 LYS A O 1
ATOM 2363 N N . ARG A 1 285 ? 8.678 -3.964 9.292 1.00 88.19 285 ARG A N 1
ATOM 2364 C CA . ARG A 1 285 ? 8.355 -2.666 8.669 1.00 88.19 285 ARG A CA 1
ATOM 2365 C C . ARG A 1 285 ? 7.432 -2.801 7.449 1.00 88.19 285 ARG A C 1
ATOM 2367 O O . ARG A 1 285 ? 6.505 -2.008 7.284 1.00 88.19 285 ARG A O 1
ATOM 2374 N N . LYS A 1 286 ? 7.630 -3.839 6.630 1.00 88.88 286 LYS A N 1
ATOM 2375 C CA . LYS A 1 286 ? 6.768 -4.121 5.467 1.00 88.88 286 LYS A CA 1
ATOM 2376 C C . LYS A 1 286 ? 5.309 -4.418 5.822 1.00 88.88 286 LYS A C 1
ATOM 2378 O O . LYS A 1 286 ? 4.429 -4.166 5.010 1.00 88.88 286 LYS A O 1
ATOM 2383 N N . ASP A 1 287 ? 5.044 -4.889 7.037 1.00 89.56 287 ASP A N 1
ATOM 2384 C CA . ASP A 1 287 ? 3.704 -5.277 7.463 1.00 89.56 287 ASP A CA 1
ATOM 2385 C C . ASP A 1 287 ? 2.979 -4.146 8.234 1.00 89.56 287 ASP A C 1
ATOM 2387 O O . ASP A 1 287 ? 1.930 -4.388 8.831 1.00 89.56 287 ASP A O 1
ATOM 2391 N N . HIS A 1 288 ? 3.493 -2.908 8.243 1.00 82.12 288 HIS A N 1
ATOM 2392 C CA . HIS A 1 288 ? 2.932 -1.787 9.022 1.00 82.12 288 HIS A CA 1
ATOM 2393 C C . HIS A 1 288 ? 1.429 -1.529 8.776 1.00 82.12 288 HIS A C 1
ATOM 2395 O O . HIS A 1 288 ? 0.712 -1.091 9.677 1.00 82.12 288 HIS A O 1
ATOM 2401 N N . SER A 1 289 ? 0.928 -1.839 7.578 1.00 85.31 289 SER A N 1
ATOM 2402 C CA . SER A 1 289 ? -0.464 -1.620 7.173 1.00 85.31 289 SER A CA 1
ATOM 2403 C C . SER A 1 289 ? -1.472 -2.543 7.865 1.00 85.31 289 SER A C 1
ATOM 2405 O O . SER A 1 289 ? -2.665 -2.249 7.864 1.00 85.31 289 SER A O 1
ATOM 2407 N N . MET A 1 290 ? -1.040 -3.626 8.517 1.00 86.50 290 MET A N 1
ATOM 2408 C CA . MET A 1 290 ? -1.967 -4.570 9.163 1.00 86.50 290 MET A CA 1
ATOM 2409 C C . MET A 1 290 ? -2.726 -3.965 10.345 1.00 86.50 290 MET A C 1
ATOM 2411 O O . MET A 1 290 ? -3.799 -4.463 10.683 1.00 86.50 290 MET A O 1
ATOM 2415 N N . LEU A 1 291 ? -2.205 -2.897 10.962 1.00 88.81 291 LEU A N 1
ATOM 2416 C CA . LEU A 1 291 ? -2.935 -2.173 12.004 1.00 88.81 291 LEU A CA 1
ATOM 2417 C C . LEU A 1 291 ? -4.072 -1.314 11.426 1.00 88.81 291 LEU A C 1
ATOM 2419 O O . LEU A 1 291 ? -4.982 -0.924 12.150 1.00 88.81 291 LEU A O 1
ATOM 2423 N N . HIS A 1 292 ? -4.071 -1.049 10.116 1.00 88.38 292 HIS A N 1
ATOM 2424 C CA . HIS A 1 292 ? -5.068 -0.191 9.481 1.00 88.38 292 HIS A CA 1
ATOM 2425 C C . HIS A 1 292 ? -6.485 -0.767 9.573 1.00 88.38 292 HIS A C 1
ATOM 2427 O O . HIS A 1 292 ? -7.445 -0.007 9.675 1.00 88.38 292 HIS A O 1
ATOM 2433 N N . LYS A 1 293 ? -6.639 -2.096 9.602 1.00 89.88 293 LYS A N 1
ATOM 2434 C CA . LYS A 1 293 ? -7.962 -2.723 9.738 1.00 89.88 293 LYS A CA 1
ATOM 2435 C C . LYS A 1 293 ? -8.687 -2.309 11.027 1.00 89.88 293 LYS A C 1
ATOM 2437 O O . LYS A 1 293 ? -9.905 -2.204 11.016 1.00 89.88 293 LYS A O 1
ATOM 2442 N N . TYR A 1 294 ? -7.943 -2.018 12.097 1.00 90.94 294 TYR A N 1
ATOM 2443 C CA . TYR A 1 294 ? -8.504 -1.589 13.380 1.00 90.94 294 TYR A CA 1
ATOM 2444 C C . TYR A 1 294 ? -9.032 -0.154 13.334 1.00 90.94 294 TYR A C 1
ATOM 2446 O O . TYR A 1 294 ? -9.980 0.159 14.035 1.00 90.94 294 TYR A O 1
ATOM 2454 N N . VAL A 1 295 ? -8.514 0.698 12.443 1.00 89.81 295 VAL A N 1
ATOM 2455 C CA . VAL A 1 295 ? -9.028 2.070 12.253 1.00 89.81 295 VAL A CA 1
ATOM 2456 C C . VAL A 1 295 ? -10.516 2.074 11.880 1.00 89.81 295 VAL A C 1
ATOM 2458 O O . VAL A 1 295 ? -11.227 3.024 12.181 1.00 89.81 295 VAL A O 1
ATOM 2461 N N . TYR A 1 296 ? -10.989 1.008 11.233 1.00 90.19 296 TYR A N 1
ATOM 2462 C CA . TYR A 1 296 ? -12.367 0.885 10.763 1.00 90.19 296 TYR A CA 1
ATOM 2463 C C . TYR A 1 296 ? -13.231 -0.051 11.616 1.00 90.19 296 TYR A C 1
ATOM 2465 O O . TYR A 1 296 ? -14.401 -0.261 11.285 1.00 90.19 296 TYR A O 1
ATOM 2473 N N . ASP A 1 297 ? -12.686 -0.634 12.687 1.00 92.94 297 ASP A N 1
ATOM 2474 C CA . ASP A 1 297 ? -13.445 -1.528 13.556 1.00 92.94 297 ASP A CA 1
ATOM 2475 C C . ASP A 1 297 ? -14.314 -0.708 14.519 1.00 92.94 297 ASP A C 1
ATOM 2477 O O . ASP A 1 297 ? -13.828 -0.030 15.424 1.00 92.94 297 ASP A O 1
ATOM 2481 N N . ARG A 1 298 ? -15.631 -0.780 14.304 1.00 92.38 298 ARG A N 1
ATOM 2482 C CA . ARG A 1 298 ? -16.637 -0.000 15.037 1.00 92.38 298 ARG A CA 1
ATOM 2483 C C . ARG A 1 298 ? -16.803 -0.417 16.496 1.00 92.38 298 ARG A C 1
ATOM 2485 O O . ARG A 1 298 ? -17.482 0.289 17.222 1.00 92.38 298 ARG A O 1
ATOM 2492 N N . ARG A 1 299 ? -16.226 -1.545 16.923 1.00 94.06 299 ARG A N 1
ATOM 2493 C CA . ARG A 1 299 ? -16.272 -1.990 18.327 1.00 94.06 299 ARG A CA 1
ATOM 2494 C C . ARG A 1 299 ? -15.279 -1.236 19.203 1.00 94.06 299 ARG A C 1
ATOM 2496 O O . ARG A 1 299 ? -15.446 -1.186 20.415 1.00 94.06 299 ARG A O 1
ATOM 2503 N N . LEU A 1 300 ? -14.220 -0.705 18.594 1.00 94.62 300 LEU A N 1
ATOM 2504 C CA . LEU A 1 300 ? -13.085 -0.156 19.324 1.00 94.62 300 LEU A CA 1
ATOM 2505 C C . LEU A 1 300 ? -13.377 1.123 20.105 1.00 94.62 300 LEU A C 1
ATOM 2507 O O . LEU A 1 300 ? -12.873 1.201 21.218 1.00 94.62 300 LEU A O 1
ATOM 2511 N N . PRO A 1 301 ? -14.153 2.103 19.601 1.00 93.31 301 PRO A N 1
ATOM 2512 C CA . PRO A 1 301 ? -14.371 3.349 20.331 1.00 93.31 301 PRO A CA 1
ATOM 2513 C C . PRO A 1 301 ? -14.939 3.111 21.735 1.00 93.31 301 PRO A C 1
ATOM 2515 O O . PRO A 1 301 ? -14.374 3.585 22.713 1.00 93.31 301 PRO A O 1
ATOM 2518 N N . GLU A 1 302 ? -15.997 2.314 21.863 1.00 93.50 302 GLU A N 1
ATOM 2519 C CA . GLU A 1 302 ? -16.574 1.991 23.169 1.00 93.50 302 GLU A CA 1
ATOM 2520 C C . GLU A 1 302 ? -15.682 1.044 23.973 1.00 93.50 302 GLU A C 1
ATOM 2522 O O . GLU A 1 302 ? -15.558 1.208 25.184 1.00 93.50 302 GLU A O 1
ATOM 2527 N N . LEU A 1 303 ? -15.006 0.092 23.322 1.00 94.62 303 LEU A N 1
ATOM 2528 C CA . LEU A 1 303 ? -14.051 -0.785 23.999 1.00 94.62 303 LEU A CA 1
ATOM 2529 C C . LEU A 1 303 ? -12.874 0.003 24.610 1.00 94.62 303 LEU A C 1
ATOM 2531 O O . LEU A 1 303 ? -12.380 -0.336 25.683 1.00 94.62 303 LEU A O 1
ATOM 2535 N N . PHE A 1 304 ? -12.439 1.090 23.978 1.00 94.06 304 PHE A N 1
ATOM 2536 C CA . PHE A 1 304 ? -11.365 1.947 24.481 1.00 94.06 304 PHE A CA 1
ATOM 2537 C C . PHE A 1 304 ? -11.700 2.655 25.795 1.00 94.06 304 PHE A C 1
ATOM 2539 O O . PHE A 1 304 ? -10.771 3.043 26.502 1.00 94.06 304 PHE A O 1
ATOM 2546 N N . GLU A 1 305 ? -12.981 2.795 26.157 1.00 92.19 305 GLU A N 1
ATOM 2547 C CA . GLU A 1 305 ? -13.364 3.289 27.485 1.00 92.19 305 GLU A CA 1
ATOM 2548 C C . GLU A 1 305 ? -12.915 2.321 28.598 1.00 92.19 305 GLU A C 1
ATOM 2550 O O . GLU A 1 305 ? -12.676 2.744 29.735 1.00 92.19 305 GLU A O 1
ATOM 2555 N N . TYR A 1 306 ? -12.811 1.021 28.292 1.00 92.94 306 TYR A N 1
ATOM 2556 C CA . TYR A 1 306 ? -12.476 -0.037 29.251 1.00 92.94 306 TYR A CA 1
ATOM 2557 C C . TYR A 1 306 ? -10.995 -0.053 29.599 1.00 92.94 306 TYR A C 1
ATOM 2559 O O . TYR A 1 306 ? -10.681 -0.196 30.779 1.00 92.94 306 TYR A O 1
ATOM 2567 N N . PHE A 1 307 ? -10.127 0.217 28.625 1.00 91.56 307 PHE A N 1
ATOM 2568 C CA . PHE A 1 307 ? -8.688 0.346 28.831 1.00 91.56 307 PHE A CA 1
ATOM 2569 C C . PHE A 1 307 ? -8.321 1.666 29.525 1.00 91.56 307 PHE A C 1
ATOM 2571 O O . PHE A 1 307 ? -8.658 2.761 29.058 1.00 91.56 307 PHE A O 1
ATOM 2578 N N . GLU A 1 308 ? -7.586 1.559 30.633 1.00 88.25 308 GLU A N 1
ATOM 2579 C CA . GLU A 1 308 ? -7.036 2.717 31.349 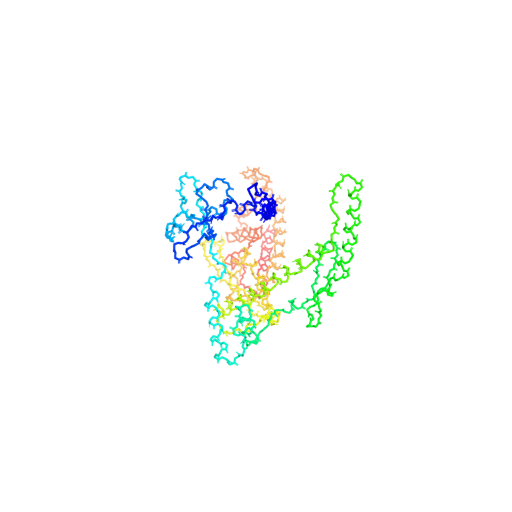1.00 88.25 308 GLU A CA 1
ATOM 2580 C C . GLU A 1 308 ? -5.836 3.324 30.608 1.00 88.25 308 GLU A C 1
ATOM 2582 O O . GLU A 1 308 ? -5.645 4.542 30.601 1.00 88.25 308 GLU A O 1
ATOM 2587 N N . GLU A 1 309 ? -5.058 2.479 29.934 1.00 90.50 309 GLU A N 1
ATOM 2588 C CA . GLU A 1 309 ? -3.841 2.861 29.228 1.00 90.50 309 GLU A CA 1
ATOM 2589 C C . GLU A 1 309 ? -4.134 3.532 27.875 1.00 90.50 309 GLU A C 1
ATOM 2591 O O . GLU A 1 309 ? -5.060 3.178 27.141 1.00 90.50 309 GLU A O 1
ATOM 2596 N N . ASN A 1 310 ? -3.303 4.515 27.512 1.00 92.44 310 ASN A N 1
ATOM 2597 C CA . ASN A 1 310 ? -3.383 5.180 26.206 1.00 92.44 310 ASN A CA 1
ATOM 2598 C C . ASN A 1 310 ? -2.793 4.331 25.072 1.00 92.44 310 ASN A C 1
ATOM 2600 O O . ASN A 1 310 ? -3.202 4.480 23.916 1.00 92.44 310 ASN A O 1
ATOM 2604 N N . GLU A 1 311 ? -1.810 3.491 25.397 1.00 94.62 311 GLU A N 1
ATOM 2605 C CA . GLU A 1 311 ? -1.166 2.566 24.471 1.00 94.62 311 GLU A CA 1
ATOM 2606 C C . GLU A 1 311 ? -1.661 1.155 24.771 1.00 94.62 311 GLU A C 1
ATOM 2608 O O . GLU A 1 311 ? -1.447 0.657 25.864 1.00 94.62 311 GLU A O 1
ATOM 2613 N N . ILE A 1 312 ? -2.331 0.528 23.807 1.00 94.12 312 ILE A N 1
ATOM 2614 C CA . ILE A 1 312 ? -2.946 -0.790 23.972 1.00 94.12 312 ILE A CA 1
ATOM 2615 C C . ILE A 1 312 ? -2.144 -1.798 23.143 1.00 94.12 312 ILE A C 1
ATOM 2617 O O . ILE A 1 312 ? -2.063 -1.641 21.913 1.00 94.12 312 ILE A O 1
ATOM 2621 N N . PRO A 1 313 ? -1.553 -2.835 23.761 1.00 94.31 313 PRO A N 1
ATOM 2622 C CA . PRO A 1 313 ? -0.917 -3.917 23.027 1.00 94.31 313 PRO A CA 1
ATOM 2623 C C . PRO A 1 313 ? -1.905 -4.614 22.090 1.00 94.31 313 PRO A C 1
ATOM 2625 O O . PRO A 1 313 ? -3.027 -4.959 22.462 1.00 94.31 313 PRO A O 1
ATOM 2628 N N . LEU A 1 314 ? -1.485 -4.870 20.847 1.00 93.62 314 LEU A N 1
ATOM 2629 C CA . LEU A 1 314 ? -2.345 -5.531 19.864 1.00 93.62 314 LEU A CA 1
ATOM 2630 C C . LEU A 1 314 ? -2.835 -6.906 20.342 1.00 93.62 314 LEU A C 1
ATOM 2632 O O . LEU A 1 314 ? -3.931 -7.326 19.970 1.00 93.62 314 LEU A O 1
ATOM 2636 N N . GLN A 1 315 ? -2.015 -7.620 21.113 1.00 92.75 315 GLN A N 1
ATOM 2637 C CA . GLN A 1 315 ? -2.375 -8.940 21.613 1.00 92.75 315 GLN A CA 1
ATOM 2638 C C . GLN A 1 315 ? -3.571 -8.874 22.566 1.00 92.75 315 GLN A C 1
ATOM 2640 O O . GLN A 1 315 ? -4.497 -9.664 22.408 1.00 92.75 315 GLN A O 1
ATOM 2645 N N . ASP A 1 316 ? -3.603 -7.890 23.461 1.00 93.38 316 ASP A N 1
ATOM 2646 C CA . ASP A 1 316 ? -4.701 -7.705 24.414 1.00 93.38 316 ASP A CA 1
ATOM 2647 C C . ASP A 1 316 ? -5.991 -7.362 23.674 1.00 93.38 316 ASP A C 1
ATOM 2649 O O . ASP A 1 316 ? -7.042 -7.954 23.918 1.00 93.38 316 ASP A O 1
ATOM 2653 N N . LEU A 1 317 ? -5.889 -6.497 22.659 1.00 93.81 317 LEU A N 1
ATOM 2654 C CA . LEU A 1 317 ? -7.022 -6.179 21.804 1.00 93.81 317 LEU A CA 1
ATOM 2655 C C . LEU A 1 317 ? -7.533 -7.406 21.034 1.00 93.81 317 LEU A C 1
ATOM 2657 O O . LEU A 1 317 ? -8.738 -7.593 20.902 1.00 93.81 317 LEU A O 1
ATOM 2661 N N . LYS A 1 318 ? -6.645 -8.255 20.505 1.00 94.31 318 LYS A N 1
ATOM 2662 C CA . LYS A 1 318 ? -7.058 -9.488 19.816 1.00 94.31 318 LYS A CA 1
ATOM 2663 C C . LYS A 1 318 ? -7.761 -10.451 20.760 1.00 94.31 318 LYS A C 1
ATOM 2665 O O . LYS A 1 318 ? -8.826 -10.939 20.396 1.00 94.31 318 LYS A O 1
ATOM 2670 N N . ASN A 1 319 ? -7.186 -10.677 21.940 1.00 94.69 319 ASN A N 1
ATOM 2671 C CA . ASN A 1 319 ? -7.778 -11.530 22.963 1.00 94.69 319 ASN A CA 1
ATOM 2672 C C . ASN A 1 319 ? -9.191 -11.032 23.301 1.00 94.69 319 ASN A C 1
ATOM 2674 O O . ASN A 1 319 ? -10.130 -11.820 23.334 1.00 94.69 319 ASN A O 1
ATOM 2678 N N . GLU A 1 320 ? -9.367 -9.716 23.449 1.00 95.88 320 GLU A N 1
ATOM 2679 C CA . GLU A 1 320 ? -10.670 -9.112 23.734 1.00 95.88 320 GLU A CA 1
ATOM 2680 C C . GLU A 1 320 ? -11.672 -9.234 22.585 1.00 95.88 320 GLU A C 1
ATOM 2682 O O . GLU A 1 320 ? -12.838 -9.557 22.801 1.00 95.88 320 GLU A O 1
ATOM 2687 N N . LEU A 1 321 ? -11.243 -9.029 21.340 1.00 95.12 321 LEU A N 1
ATOM 2688 C CA . LEU A 1 321 ? -12.126 -9.179 20.182 1.00 95.12 321 LEU A CA 1
ATOM 2689 C C . LEU A 1 321 ? -12.514 -10.642 19.915 1.00 95.12 321 LEU A C 1
ATOM 2691 O O . LEU A 1 321 ? -13.591 -10.891 19.369 1.00 95.12 321 LEU A O 1
ATOM 2695 N N . GLU A 1 322 ? -11.657 -11.601 20.269 1.00 95.44 322 GLU A N 1
ATOM 2696 C CA . GLU A 1 322 ? -11.987 -13.029 20.243 1.00 95.44 322 GLU A CA 1
ATOM 2697 C C . GLU A 1 322 ? -12.975 -13.381 21.356 1.00 95.44 322 GLU A C 1
ATOM 2699 O O . GLU A 1 322 ? -14.016 -13.980 21.079 1.00 95.44 322 GLU A O 1
ATOM 2704 N N . ALA A 1 323 ? -12.718 -12.919 22.580 1.00 95.81 323 ALA A N 1
ATOM 2705 C CA . ALA A 1 323 ? -13.628 -13.074 23.708 1.00 95.81 323 ALA A CA 1
ATOM 2706 C C . ALA A 1 323 ? -15.000 -12.438 23.443 1.00 95.81 323 ALA A C 1
ATOM 2708 O O . ALA A 1 323 ? -16.024 -13.019 23.797 1.00 95.81 323 ALA A O 1
ATOM 2709 N N . TYR A 1 324 ? -15.044 -11.308 22.733 1.00 97.06 324 TYR A N 1
ATOM 2710 C CA . TYR A 1 324 ? -16.284 -10.687 22.274 1.00 97.06 324 TYR A CA 1
ATOM 2711 C C . TYR A 1 324 ? -17.116 -11.612 21.383 1.00 97.06 324 TYR A C 1
ATOM 2713 O O . TYR A 1 324 ? -18.338 -11.629 21.502 1.00 97.06 324 TYR A O 1
ATOM 2721 N N . ASN A 1 325 ? -16.494 -12.395 20.496 1.00 95.69 325 ASN A N 1
ATOM 2722 C CA . ASN A 1 325 ? -17.241 -13.322 19.642 1.00 95.69 325 ASN A CA 1
ATOM 2723 C C . ASN A 1 325 ? -17.883 -14.445 20.468 1.00 95.69 325 ASN A C 1
ATOM 2725 O O . ASN A 1 325 ? -19.037 -14.795 20.223 1.00 95.69 325 ASN A O 1
ATOM 2729 N N . THR A 1 326 ? -17.168 -14.959 21.470 1.00 95.88 326 THR A N 1
ATOM 2730 C CA . THR A 1 326 ? -17.704 -15.945 22.420 1.00 95.88 326 THR A CA 1
ATOM 2731 C C . THR A 1 326 ? -18.834 -15.343 23.259 1.00 95.88 326 THR A C 1
ATOM 2733 O O . THR A 1 326 ? -19.932 -15.895 23.308 1.00 95.88 326 THR A O 1
ATOM 2736 N N . ALA A 1 327 ? -18.607 -14.162 23.840 1.00 96.19 327 ALA A N 1
ATOM 2737 C CA . ALA A 1 327 ? -19.595 -13.414 24.614 1.00 96.19 327 ALA A CA 1
ATOM 2738 C C . ALA A 1 327 ? -20.859 -13.103 23.800 1.00 96.19 327 ALA A C 1
ATOM 2740 O O . ALA A 1 327 ? -21.973 -13.216 24.305 1.00 96.19 327 ALA A O 1
ATOM 2741 N N . LYS A 1 328 ? -20.704 -12.768 22.514 1.00 96.56 328 LYS A N 1
ATOM 2742 C CA . LYS A 1 328 ? -21.822 -12.524 21.601 1.00 96.56 328 LYS A CA 1
ATOM 2743 C C . LYS A 1 328 ? -22.729 -13.740 21.485 1.00 96.56 328 LYS A C 1
ATOM 2745 O O . LYS A 1 328 ? -23.944 -13.582 21.550 1.00 96.56 328 LYS A O 1
ATOM 2750 N N . GLN A 1 329 ? -22.146 -14.922 21.304 1.00 95.75 329 GLN A N 1
ATOM 2751 C CA . GLN A 1 329 ? -22.915 -16.158 21.223 1.00 95.75 329 GLN A CA 1
ATOM 2752 C C . GLN A 1 329 ? -23.671 -16.401 22.535 1.00 95.75 329 GLN A C 1
ATOM 2754 O O . GLN A 1 329 ? -24.883 -16.578 22.509 1.00 95.75 329 GLN A O 1
ATOM 2759 N N . MET A 1 330 ? -22.983 -16.274 23.674 1.00 95.94 330 MET A N 1
ATOM 2760 C CA . MET A 1 330 ? -23.583 -16.434 25.004 1.00 95.94 330 MET A CA 1
ATOM 2761 C C . MET A 1 330 ? -24.772 -15.492 25.238 1.00 95.94 330 MET A C 1
ATOM 2763 O O . MET A 1 330 ? -25.822 -15.937 25.693 1.00 95.94 330 MET A O 1
ATOM 2767 N N . VAL A 1 331 ? -24.617 -14.203 24.917 1.00 95.75 331 VAL A N 1
ATOM 2768 C CA . VAL A 1 331 ? -25.677 -13.196 25.081 1.00 95.75 331 VAL A CA 1
ATOM 2769 C C . VAL A 1 331 ? -26.863 -13.501 24.174 1.00 95.75 331 VAL A C 1
ATOM 2771 O O . VAL A 1 331 ? -28.000 -13.424 24.624 1.00 95.75 331 VAL A O 1
ATOM 2774 N N . LEU A 1 332 ? -26.627 -13.837 22.903 1.00 94.56 332 LEU A N 1
ATOM 2775 C CA . LEU A 1 332 ? -27.717 -14.123 21.968 1.00 94.56 332 LEU A CA 1
ATOM 2776 C C . LEU A 1 332 ? -28.479 -15.394 22.356 1.00 94.56 332 LEU A C 1
ATOM 2778 O O . LEU A 1 332 ? -29.707 -15.379 22.327 1.00 94.56 332 LEU A O 1
ATOM 2782 N N . ASP A 1 333 ? -27.783 -16.445 22.785 1.00 94.69 333 ASP A N 1
ATOM 2783 C CA . ASP A 1 333 ? -28.422 -17.678 23.253 1.00 94.69 333 ASP A CA 1
ATOM 2784 C C . ASP A 1 333 ? -29.276 -17.422 24.503 1.00 94.69 333 ASP A C 1
ATOM 2786 O O . ASP A 1 333 ? -30.413 -17.889 24.590 1.00 94.69 333 ASP A O 1
ATOM 2790 N N . ALA A 1 334 ? -28.774 -16.614 25.442 1.00 94.00 334 ALA A N 1
ATOM 2791 C CA . ALA A 1 334 ? -29.530 -16.231 26.629 1.00 94.00 334 ALA A CA 1
ATOM 2792 C C . ALA A 1 334 ? -30.745 -15.355 26.303 1.00 94.00 334 ALA A C 1
ATOM 2794 O O . ALA A 1 334 ? -31.806 -15.562 26.88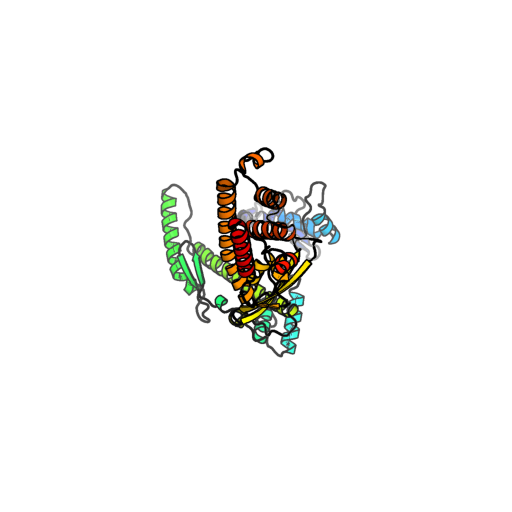4 1.00 94.00 334 ALA A O 1
ATOM 2795 N N . VAL A 1 335 ? -30.620 -14.423 25.349 1.00 93.06 335 VAL A N 1
ATOM 2796 C CA . VAL A 1 335 ? -31.744 -13.618 24.841 1.00 93.06 335 VAL A CA 1
ATOM 2797 C C . VAL A 1 335 ? -32.828 -14.516 24.261 1.00 93.06 335 VAL A C 1
ATOM 2799 O O . VAL A 1 335 ? -33.990 -14.351 24.614 1.00 93.06 335 VAL A O 1
ATOM 2802 N N . PHE A 1 336 ? -32.466 -15.461 23.390 1.00 91.31 336 PHE A N 1
ATOM 2803 C CA . PHE A 1 336 ? -33.451 -16.330 22.748 1.00 91.31 336 PHE A CA 1
ATOM 2804 C C . PHE A 1 336 ? -34.156 -17.233 23.753 1.00 91.31 336 PHE A C 1
ATOM 2806 O O . PHE A 1 336 ? -35.381 -17.313 23.726 1.00 91.31 336 PHE A O 1
ATOM 2813 N N . LYS A 1 337 ? -33.406 -17.840 24.678 1.00 90.69 337 LYS A N 1
ATOM 2814 C CA . LYS A 1 337 ? -33.989 -18.660 25.743 1.00 90.69 337 LYS A CA 1
ATOM 2815 C C . LYS A 1 337 ? -34.943 -17.851 26.624 1.00 90.69 337 LYS A C 1
ATOM 2817 O O . LYS A 1 337 ? -36.043 -18.290 26.925 1.00 90.69 337 LYS A O 1
ATOM 2822 N N . PHE A 1 338 ? -34.537 -16.645 27.002 1.00 90.06 338 PHE A N 1
ATOM 2823 C CA . PHE A 1 338 ? -35.366 -15.735 27.782 1.00 90.06 338 PHE A CA 1
ATOM 2824 C C . PHE A 1 338 ? -36.663 -15.344 27.062 1.00 90.06 338 PHE A C 1
ATOM 2826 O O . PHE A 1 338 ? -37.728 -15.332 27.676 1.00 90.06 338 PHE A O 1
ATOM 2833 N N . GLU A 1 339 ? -36.592 -15.038 25.765 1.00 88.75 339 GLU A N 1
ATOM 2834 C CA . GLU A 1 339 ? -37.775 -14.723 24.957 1.00 88.75 339 GLU A CA 1
ATOM 2835 C C . GLU A 1 339 ? -38.709 -15.938 24.833 1.00 88.75 339 GLU A C 1
ATOM 2837 O O . GLU A 1 339 ? -39.922 -15.789 24.977 1.00 88.75 339 GLU A O 1
ATOM 2842 N N . GLU A 1 340 ? -38.158 -17.138 24.630 1.00 88.25 340 GLU A N 1
ATOM 2843 C CA . GLU A 1 340 ? -38.909 -18.399 24.577 1.00 88.25 340 GLU A CA 1
ATOM 2844 C C . GLU A 1 340 ? -39.632 -18.697 25.901 1.00 88.25 340 GLU A C 1
ATOM 2846 O O . GLU A 1 340 ? -40.838 -18.971 25.900 1.00 88.25 340 GLU A O 1
ATOM 2851 N N . ASP A 1 341 ? -38.932 -18.575 27.030 1.00 86.56 341 ASP A N 1
ATOM 2852 C CA . ASP A 1 341 ? -39.483 -18.843 28.361 1.00 86.56 341 ASP A CA 1
ATOM 2853 C C . ASP A 1 341 ? -40.595 -17.842 28.726 1.00 86.56 341 ASP A C 1
ATOM 2855 O O . ASP A 1 341 ? -41.644 -18.234 29.243 1.00 86.56 341 ASP A O 1
ATOM 2859 N N . ILE A 1 342 ? -40.424 -16.552 28.404 1.00 83.75 342 ILE A N 1
ATOM 2860 C CA . ILE A 1 342 ? -41.458 -15.531 28.643 1.00 83.75 342 ILE A CA 1
ATOM 2861 C C . ILE A 1 342 ? -42.716 -15.804 27.815 1.00 83.75 342 ILE A C 1
ATOM 2863 O O . ILE A 1 342 ? -43.829 -15.709 28.341 1.00 83.75 342 ILE A O 1
ATOM 2867 N N . VAL A 1 343 ? -42.560 -16.136 26.530 1.00 81.62 343 VAL A N 1
ATOM 2868 C CA . VAL A 1 343 ? -43.698 -16.428 25.645 1.00 81.62 343 VAL A CA 1
ATOM 2869 C C . VAL A 1 343 ? -44.449 -17.672 26.117 1.00 81.62 343 VAL A C 1
ATOM 2871 O O . VAL A 1 343 ? -45.679 -17.678 26.100 1.00 81.62 343 VAL A O 1
ATOM 2874 N N . THR A 1 344 ? -43.725 -18.696 26.572 1.00 81.75 344 THR A N 1
ATOM 2875 C CA . THR A 1 344 ? -44.309 -19.976 26.991 1.00 81.75 344 THR A CA 1
ATOM 2876 C C . THR A 1 344 ? -45.034 -19.877 28.336 1.00 81.75 344 THR A C 1
ATOM 2878 O O . THR A 1 344 ? -46.125 -20.428 28.480 1.00 81.75 344 THR A O 1
ATOM 2881 N N . ASN A 1 345 ? -44.469 -19.158 29.314 1.00 74.75 345 ASN A N 1
ATOM 2882 C CA . ASN A 1 345 ? -44.968 -19.175 30.694 1.00 74.75 345 ASN A CA 1
ATOM 2883 C C . ASN A 1 345 ? -45.982 -18.066 31.021 1.00 74.75 345 ASN A C 1
ATOM 2885 O O . ASN A 1 345 ? -46.872 -18.290 31.837 1.00 74.75 345 ASN A O 1
ATOM 2889 N N . ASN A 1 346 ? -45.889 -16.884 30.399 1.00 65.38 346 ASN A N 1
ATOM 2890 C CA . ASN A 1 346 ? -46.558 -15.677 30.914 1.00 65.38 346 ASN A CA 1
ATOM 2891 C C . ASN A 1 346 ? -47.724 -15.151 30.061 1.00 65.38 346 ASN A C 1
ATOM 2893 O O . ASN A 1 346 ? -48.126 -14.003 30.230 1.00 65.38 346 ASN A O 1
ATOM 2897 N N . GLN A 1 347 ? -48.275 -15.961 29.145 1.00 58.66 347 GLN A N 1
ATOM 2898 C CA . GLN A 1 347 ? -49.401 -15.580 28.269 1.00 58.66 347 GLN A CA 1
ATOM 2899 C C . GLN A 1 347 ? -49.252 -14.164 27.673 1.00 58.66 347 GLN A C 1
ATOM 2901 O O . GLN A 1 347 ? -50.212 -13.405 27.566 1.00 58.66 347 GLN A O 1
ATOM 2906 N N . VAL A 1 348 ? -48.041 -13.806 27.231 1.00 62.28 348 VAL A N 1
ATOM 2907 C CA . VAL A 1 348 ? -47.684 -12.470 26.701 1.00 62.28 348 VAL A CA 1
ATOM 2908 C C . VAL A 1 348 ? -48.385 -12.159 25.361 1.00 62.28 348 VAL A C 1
ATOM 2910 O O . VAL A 1 348 ? -48.125 -11.142 24.723 1.00 62.28 348 VAL A O 1
ATOM 2913 N N . HIS A 1 349 ? -49.333 -13.000 24.940 1.00 59.41 349 HIS A N 1
ATOM 2914 C CA . HIS A 1 349 ? -50.119 -12.871 23.718 1.00 59.41 349 HIS A CA 1
ATOM 2915 C C . HIS A 1 349 ? -50.842 -11.521 23.587 1.00 59.41 349 HIS A C 1
ATOM 2917 O O . HIS A 1 349 ? -50.929 -10.999 22.475 1.00 59.41 349 HIS A O 1
ATOM 2923 N N . ASP A 1 350 ? -51.241 -10.892 24.696 1.00 59.19 350 ASP A N 1
ATOM 2924 C CA . ASP A 1 350 ? -51.918 -9.586 24.673 1.00 59.19 350 ASP A CA 1
ATOM 2925 C C . ASP A 1 350 ? -50.975 -8.398 24.380 1.00 59.19 350 ASP A C 1
ATOM 2927 O O . ASP A 1 350 ? -51.422 -7.332 23.952 1.00 59.19 350 ASP A O 1
ATOM 2931 N N . LEU A 1 351 ? -49.653 -8.564 24.528 1.00 58.56 351 LEU A N 1
ATOM 2932 C CA . LEU A 1 351 ? -48.646 -7.541 24.185 1.00 58.56 351 LEU A CA 1
ATOM 2933 C C . LEU A 1 351 ? -48.241 -7.551 22.706 1.00 58.56 351 LEU A C 1
ATOM 2935 O O . LEU A 1 351 ? -47.589 -6.617 22.236 1.00 58.56 351 LEU A O 1
ATOM 2939 N N . ILE A 1 352 ? -48.651 -8.579 21.963 1.00 58.12 352 ILE A N 1
ATOM 2940 C CA . ILE A 1 352 ? -48.299 -8.801 20.552 1.00 58.12 352 ILE A CA 1
ATOM 2941 C C . ILE A 1 352 ? -49.098 -7.860 19.617 1.00 58.12 352 ILE A C 1
ATOM 2943 O O . ILE A 1 352 ? -48.721 -7.638 18.466 1.00 58.12 352 ILE A O 1
ATOM 2947 N N . GLY A 1 353 ? -50.174 -7.241 20.118 1.00 52.50 353 GLY A N 1
ATOM 2948 C CA . GLY A 1 353 ? -51.249 -6.661 19.307 1.00 52.50 353 GLY A CA 1
ATOM 2949 C C . GLY A 1 353 ? -51.069 -5.268 18.686 1.00 52.50 353 GLY A C 1
ATOM 2950 O O . GLY A 1 353 ? -52.035 -4.785 18.105 1.00 52.50 353 GLY A O 1
ATOM 2951 N N . SER A 1 354 ? -49.924 -4.576 18.779 1.00 48.31 354 SER A N 1
ATOM 2952 C CA . SER A 1 354 ? -49.864 -3.180 18.274 1.00 48.31 354 SER A CA 1
ATOM 2953 C C . SER A 1 354 ? -48.587 -2.713 17.564 1.00 48.31 354 SER A C 1
ATOM 2955 O O . SER A 1 354 ? -48.534 -1.557 17.151 1.00 48.31 354 SER A O 1
ATOM 2957 N N . ALA A 1 355 ? -47.581 -3.572 17.352 1.00 47.59 355 ALA A N 1
ATOM 2958 C CA . ALA A 1 355 ? -46.322 -3.161 16.699 1.00 47.59 355 ALA A CA 1
ATOM 2959 C C . ALA A 1 355 ? -45.777 -4.126 15.624 1.00 47.59 355 ALA A C 1
ATOM 2961 O O . ALA A 1 355 ? -44.674 -3.914 15.120 1.00 47.59 355 ALA A O 1
ATOM 2962 N N . CYS A 1 356 ? -46.511 -5.186 15.270 1.00 49.25 356 CYS A N 1
ATOM 2963 C CA . CYS A 1 356 ? -46.001 -6.269 14.423 1.00 49.25 356 CYS A CA 1
ATOM 2964 C C . CYS A 1 356 ? -46.552 -6.234 12.988 1.00 49.25 356 CYS A C 1
ATOM 2966 O O . CYS A 1 356 ? -47.249 -7.155 12.578 1.00 49.25 356 CYS A O 1
ATOM 2968 N N . ASP A 1 357 ? -46.159 -5.244 12.183 1.00 51.91 357 ASP A N 1
ATOM 2969 C CA . ASP A 1 357 ? -46.372 -5.308 10.722 1.00 51.91 357 ASP A CA 1
ATOM 2970 C C . ASP A 1 357 ? -45.458 -6.356 10.040 1.00 51.91 357 ASP A C 1
ATOM 2972 O O . ASP A 1 357 ? -45.641 -6.688 8.871 1.00 51.91 357 ASP A O 1
ATOM 2976 N N . THR A 1 358 ? -44.473 -6.911 10.763 1.00 55.94 358 THR A N 1
ATOM 2977 C CA . THR A 1 358 ? -43.469 -7.861 10.239 1.00 55.94 358 THR A CA 1
ATOM 2978 C C . THR A 1 358 ? -43.435 -9.220 10.948 1.00 55.94 358 THR A C 1
ATOM 2980 O O . THR A 1 358 ? -42.581 -10.041 10.630 1.00 55.94 358 THR A O 1
ATOM 2983 N N . GLY A 1 359 ? -44.332 -9.484 11.906 1.00 58.53 359 GLY A N 1
ATOM 2984 C CA . GLY A 1 359 ? -44.379 -10.764 12.636 1.00 58.53 359 GLY A CA 1
ATOM 2985 C C . GLY A 1 359 ? -43.229 -11.012 13.629 1.00 58.53 359 GLY A C 1
ATOM 2986 O O . GLY A 1 359 ? -43.128 -12.110 14.170 1.00 58.53 359 GLY A O 1
ATOM 2987 N N . HIS A 1 360 ? -42.377 -10.015 13.899 1.00 65.06 360 HIS A N 1
ATOM 2988 C CA . HIS A 1 360 ? -41.274 -10.110 14.860 1.00 65.06 360 HIS A CA 1
ATOM 2989 C C . HIS A 1 360 ? -41.529 -9.244 16.100 1.00 65.06 360 HIS A C 1
ATOM 2991 O O . HIS A 1 360 ? -41.640 -8.021 15.995 1.00 65.06 360 HIS A O 1
ATOM 2997 N N . ILE A 1 361 ? -41.547 -9.860 17.285 1.00 70.56 361 ILE A N 1
ATOM 2998 C CA . ILE A 1 361 ? -41.630 -9.132 18.557 1.00 70.56 361 ILE A CA 1
ATOM 2999 C C . ILE A 1 361 ? -40.251 -8.547 18.873 1.00 70.56 361 ILE A C 1
ATOM 3001 O O . ILE A 1 361 ? -39.245 -9.253 18.912 1.00 70.56 361 ILE A O 1
ATOM 3005 N N . GLN A 1 362 ? -40.185 -7.233 19.084 1.00 81.44 362 GLN A N 1
ATOM 3006 C CA . GLN A 1 362 ? -38.934 -6.571 19.444 1.00 81.44 362 GLN A CA 1
ATOM 3007 C C . GLN A 1 362 ? -38.550 -6.899 20.892 1.00 81.44 362 GLN A C 1
ATOM 3009 O O . GLN A 1 362 ? -39.370 -6.722 21.790 1.00 81.44 362 GLN A O 1
ATOM 3014 N N . HIS A 1 363 ? -37.277 -7.234 21.136 1.00 86.31 363 HIS A N 1
ATOM 3015 C CA . HIS A 1 363 ? -36.741 -7.546 22.474 1.00 86.31 363 HIS A CA 1
ATOM 3016 C C . HIS A 1 363 ? -37.151 -6.532 23.564 1.00 86.31 363 HIS A C 1
ATOM 3018 O O . HIS A 1 363 ? -37.498 -6.877 24.691 1.00 86.31 363 HIS A O 1
ATOM 3024 N N . LYS A 1 364 ? -37.173 -5.244 23.198 1.00 87.94 364 LYS A N 1
ATOM 3025 C CA . LYS A 1 364 ? -37.560 -4.130 24.072 1.00 87.94 364 LYS A CA 1
ATOM 3026 C C . LYS A 1 364 ? -38.973 -4.274 24.657 1.00 87.94 364 LYS A C 1
ATOM 3028 O O . LYS A 1 364 ? -39.203 -3.791 25.761 1.00 87.94 364 LYS A O 1
ATOM 3033 N N . VAL A 1 365 ? -39.902 -4.913 23.943 1.00 86.31 365 VAL A N 1
ATOM 3034 C CA . VAL A 1 365 ? -41.290 -5.114 24.391 1.00 86.31 365 VAL A CA 1
ATOM 3035 C C . VAL A 1 365 ? -41.332 -6.051 25.598 1.00 86.31 365 VAL A C 1
ATOM 3037 O O . VAL A 1 365 ? -41.987 -5.721 26.586 1.00 86.31 365 VAL A O 1
ATOM 3040 N N . TYR A 1 366 ? -40.562 -7.145 25.578 1.00 87.19 366 TYR A N 1
ATOM 3041 C CA . TYR A 1 366 ? -40.447 -8.059 26.721 1.00 87.19 366 TYR A CA 1
ATOM 3042 C C . TYR A 1 366 ? -39.881 -7.349 27.955 1.00 87.19 366 TYR A C 1
ATOM 3044 O O . TYR A 1 366 ? -40.440 -7.439 29.046 1.00 87.19 366 TYR A O 1
ATOM 3052 N N . LEU A 1 367 ? -38.821 -6.554 27.777 1.00 89.44 367 LEU A N 1
ATOM 3053 C CA . LEU A 1 367 ? -38.224 -5.789 28.875 1.00 89.44 367 LEU A CA 1
ATOM 3054 C C . LEU A 1 367 ? -39.174 -4.709 29.426 1.00 89.44 367 LEU A C 1
ATOM 3056 O O . LEU A 1 367 ? -39.201 -4.457 30.629 1.00 89.44 367 LEU A O 1
ATOM 3060 N N . GLN A 1 368 ? -39.971 -4.061 28.569 1.00 88.56 368 GLN A N 1
ATOM 3061 C CA . GLN A 1 368 ? -40.985 -3.097 29.009 1.00 88.56 368 GLN A CA 1
ATOM 3062 C C . GLN A 1 368 ? -42.094 -3.758 29.823 1.00 88.56 368 GLN A C 1
ATOM 3064 O O . GLN A 1 368 ? -42.582 -3.146 30.772 1.00 88.56 368 GLN A O 1
ATOM 3069 N N . TRP A 1 369 ? -42.493 -4.973 29.452 1.00 87.44 369 TRP A N 1
ATOM 3070 C CA . TRP A 1 369 ? -43.458 -5.745 30.219 1.00 87.44 369 TRP A CA 1
ATOM 3071 C C . TRP A 1 369 ? -42.912 -6.102 31.604 1.00 87.44 369 TRP A C 1
ATOM 3073 O O . TRP A 1 369 ? -43.519 -5.708 32.593 1.00 87.44 369 TRP A O 1
ATOM 3083 N N . LEU A 1 370 ? -41.713 -6.687 31.695 1.00 88.00 370 LEU A N 1
ATOM 3084 C CA . LEU A 1 370 ? -41.081 -7.003 32.986 1.00 88.00 370 LEU A CA 1
ATOM 3085 C C . LEU A 1 370 ? -40.951 -5.787 33.904 1.00 88.00 370 LEU A C 1
ATOM 3087 O O . LEU A 1 370 ? -41.139 -5.879 35.116 1.00 88.00 370 LEU A O 1
ATOM 3091 N N . LYS A 1 371 ? -40.644 -4.623 33.325 1.00 90.44 371 LYS A N 1
ATOM 3092 C CA . LYS A 1 371 ? -40.580 -3.369 34.073 1.00 90.44 371 LYS A CA 1
ATOM 3093 C C . LYS A 1 371 ? -41.955 -2.949 34.612 1.00 90.44 371 LYS A C 1
ATOM 3095 O O . LYS A 1 371 ? -42.028 -2.421 35.717 1.00 90.44 371 LYS A O 1
ATOM 3100 N N . LYS A 1 372 ? -43.040 -3.152 33.850 1.00 87.62 372 LYS A N 1
ATOM 3101 C CA . LYS A 1 372 ? -44.417 -2.871 34.304 1.00 87.62 372 LYS A CA 1
ATOM 3102 C C . LYS A 1 372 ? -44.851 -3.815 35.424 1.00 87.62 372 LYS A C 1
ATOM 3104 O O . LYS A 1 372 ? -45.471 -3.347 36.370 1.00 87.62 372 LYS A O 1
ATOM 3109 N N . GLU A 1 373 ? -44.465 -5.086 35.338 1.00 86.31 373 GLU A N 1
ATOM 3110 C CA . GLU A 1 373 ? -44.706 -6.093 36.382 1.00 86.31 373 GLU A CA 1
ATOM 3111 C C . GLU A 1 373 ? -43.809 -5.907 37.621 1.00 86.31 373 GLU A C 1
ATOM 3113 O O . GLU A 1 373 ? -43.937 -6.629 38.604 1.00 86.31 373 GLU A O 1
ATOM 3118 N N . GLY A 1 374 ? -42.884 -4.939 37.600 1.00 87.19 374 GLY A N 1
ATOM 3119 C CA . GLY A 1 374 ? -41.980 -4.664 38.718 1.00 87.19 374 GLY A CA 1
ATOM 3120 C C . GLY A 1 374 ? -40.884 -5.715 38.921 1.00 87.19 374 GLY A C 1
ATOM 3121 O O . GLY A 1 374 ? -40.204 -5.678 39.943 1.00 87.19 374 GLY A O 1
ATOM 3122 N N . MET A 1 375 ? -40.681 -6.619 37.957 1.00 87.56 375 MET A N 1
ATOM 3123 C CA . MET A 1 375 ? -39.649 -7.661 38.015 1.00 87.56 375 MET A CA 1
ATOM 3124 C C . MET A 1 375 ? -38.238 -7.109 37.779 1.00 87.56 375 MET A C 1
ATOM 3126 O O . MET A 1 375 ? -37.265 -7.695 38.243 1.00 87.56 375 MET A O 1
ATOM 3130 N N . ILE A 1 376 ? -38.121 -5.983 37.065 1.00 92.19 376 ILE A N 1
ATOM 3131 C CA . ILE A 1 376 ? -36.846 -5.293 36.820 1.00 92.19 376 ILE A CA 1
ATOM 3132 C C . ILE A 1 376 ? -36.971 -3.784 37.035 1.00 92.19 376 ILE A C 1
ATOM 3134 O O . ILE A 1 376 ? -38.020 -3.184 36.784 1.00 92.19 376 ILE A O 1
ATOM 3138 N N . ASN A 1 377 ? -35.874 -3.145 37.444 1.00 93.12 377 ASN A N 1
ATOM 3139 C CA . ASN A 1 377 ? -35.795 -1.687 37.582 1.00 93.12 377 ASN A CA 1
ATOM 3140 C C . ASN A 1 377 ? -35.291 -0.979 36.299 1.00 93.12 377 ASN A C 1
ATOM 3142 O O . ASN A 1 377 ? -34.964 -1.609 35.293 1.00 93.12 377 ASN A O 1
ATOM 3146 N N . GLU A 1 378 ? -35.217 0.359 36.321 1.00 92.81 378 GLU A N 1
ATOM 3147 C CA . GLU A 1 378 ? -34.770 1.157 35.162 1.00 92.81 378 GLU A CA 1
ATOM 3148 C C . GLU A 1 378 ? -33.319 0.872 34.747 1.00 92.81 378 GLU A C 1
ATOM 3150 O O . GLU A 1 378 ? -33.016 0.805 33.556 1.00 92.81 378 GLU A O 1
ATOM 3155 N N . ASN A 1 379 ? -32.418 0.680 35.713 1.00 92.38 379 ASN A N 1
ATOM 3156 C CA . ASN A 1 379 ? -31.014 0.396 35.422 1.00 92.38 379 ASN A CA 1
ATOM 3157 C C . ASN A 1 379 ? -30.863 -0.983 34.770 1.00 92.38 379 ASN A C 1
ATOM 3159 O O . ASN A 1 379 ? -30.093 -1.128 33.823 1.00 92.38 379 ASN A O 1
ATOM 3163 N N . GLU A 1 380 ? -31.620 -1.975 35.241 1.00 93.19 380 GLU A N 1
ATOM 3164 C CA . GLU A 1 380 ? -31.643 -3.331 34.683 1.00 93.19 380 GLU A CA 1
ATOM 3165 C C . GLU A 1 380 ? -32.227 -3.342 33.274 1.00 93.19 380 GLU A C 1
ATOM 3167 O O . GLU A 1 380 ? -31.639 -3.929 32.368 1.00 93.19 380 GLU A O 1
ATOM 3172 N N . TYR A 1 381 ? -33.319 -2.609 33.052 1.00 93.12 381 TYR A N 1
ATOM 3173 C CA . TYR A 1 381 ? -33.874 -2.404 31.719 1.00 93.12 381 TYR A CA 1
ATOM 3174 C C . TYR A 1 381 ? -32.834 -1.804 30.753 1.00 93.12 381 TYR A C 1
ATOM 3176 O O . TYR A 1 381 ? -32.649 -2.304 29.638 1.00 93.12 381 TYR A O 1
ATOM 3184 N N . LEU A 1 382 ? -32.126 -0.746 31.171 1.00 92.06 382 LEU A N 1
ATOM 3185 C CA . LEU A 1 382 ? -31.097 -0.102 30.351 1.00 92.06 382 LEU A CA 1
ATOM 3186 C C . LEU A 1 382 ? -29.919 -1.036 30.073 1.00 92.06 382 LEU A C 1
ATOM 3188 O O . LEU A 1 382 ? -29.447 -1.080 28.936 1.00 92.06 382 LEU A O 1
ATOM 3192 N N . PHE A 1 383 ? -29.458 -1.775 31.081 1.00 94.62 383 PHE A N 1
ATOM 3193 C CA . PHE A 1 383 ? -28.379 -2.749 30.953 1.00 94.62 383 PHE A CA 1
ATOM 3194 C C . PHE A 1 383 ? -28.746 -3.856 29.966 1.00 94.62 383 PHE A C 1
ATOM 3196 O O . PHE A 1 383 ? -28.057 -4.013 28.956 1.00 94.62 383 PHE A O 1
ATOM 3203 N N . LEU A 1 384 ? -29.873 -4.541 30.185 1.00 94.62 384 LEU A N 1
ATOM 3204 C CA . LEU A 1 384 ? -30.281 -5.674 29.359 1.00 94.62 384 LEU A CA 1
ATOM 3205 C C . LEU A 1 384 ? -30.493 -5.259 27.895 1.00 94.62 384 LEU A C 1
ATOM 3207 O O . LEU A 1 384 ? -29.975 -5.886 26.968 1.00 94.62 384 LEU A O 1
ATOM 3211 N N . ASN A 1 385 ? -31.188 -4.139 27.679 1.00 93.62 385 ASN A N 1
ATOM 3212 C CA . ASN A 1 385 ? -31.444 -3.631 26.336 1.00 93.62 385 ASN A CA 1
ATOM 3213 C C . ASN A 1 385 ? -30.151 -3.182 25.630 1.00 93.62 385 ASN A C 1
ATOM 3215 O O . ASN A 1 385 ? -29.984 -3.420 24.432 1.00 93.62 385 ASN A O 1
ATOM 3219 N N . ARG A 1 386 ? -29.228 -2.516 26.341 1.00 92.50 386 ARG A N 1
ATOM 3220 C CA . ARG A 1 386 ? -27.967 -2.048 25.743 1.00 92.50 386 ARG A CA 1
ATOM 3221 C C . ARG A 1 386 ? -27.051 -3.206 25.384 1.00 92.50 386 ARG A C 1
ATOM 3223 O O . ARG A 1 386 ? -26.564 -3.213 24.258 1.00 92.50 386 ARG A O 1
ATOM 3230 N N . VAL A 1 387 ? -26.856 -4.172 26.281 1.00 94.81 387 VAL A N 1
ATOM 3231 C CA . VAL A 1 387 ? -26.022 -5.355 26.015 1.00 94.81 387 VAL A CA 1
ATOM 3232 C C . VAL A 1 387 ? -26.535 -6.074 24.768 1.00 94.81 387 VAL A C 1
ATOM 3234 O O . VAL A 1 387 ? -25.815 -6.154 23.771 1.00 94.81 387 VAL A O 1
ATOM 3237 N N . ARG A 1 388 ? -27.816 -6.463 24.746 1.00 94.19 388 ARG A N 1
ATOM 3238 C CA . ARG A 1 388 ? -28.427 -7.157 23.602 1.00 94.19 388 ARG A CA 1
ATOM 3239 C C . ARG A 1 388 ? -28.251 -6.393 22.288 1.00 94.19 388 ARG A C 1
ATOM 3241 O O . ARG A 1 388 ? -27.842 -6.973 21.282 1.00 94.19 388 ARG A O 1
ATOM 3248 N N . ASN A 1 389 ? -28.543 -5.090 22.269 1.00 93.56 389 ASN A N 1
ATOM 3249 C CA . ASN A 1 389 ? -28.445 -4.295 21.041 1.00 93.56 389 ASN A CA 1
ATOM 3250 C C . ASN A 1 389 ? -26.997 -4.125 20.566 1.00 93.56 389 ASN A C 1
ATOM 3252 O O . ASN A 1 389 ? -26.740 -4.236 19.368 1.00 93.56 389 ASN A O 1
ATOM 3256 N N . CYS A 1 390 ? -26.045 -3.906 21.477 1.00 94.94 390 CYS A N 1
ATOM 3257 C CA . CYS A 1 390 ? -24.633 -3.770 21.116 1.00 94.94 390 CYS A CA 1
ATOM 3258 C C . CYS A 1 390 ? -24.102 -5.061 20.484 1.00 94.94 390 CYS A C 1
ATOM 3260 O O . CYS A 1 390 ? -23.578 -5.030 19.370 1.00 94.94 390 CYS A O 1
ATOM 3262 N N . PHE A 1 391 ? -24.331 -6.208 21.129 1.00 95.38 391 PHE A N 1
ATOM 3263 C CA . PHE A 1 391 ? -23.905 -7.510 20.611 1.00 95.38 391 PHE A CA 1
ATOM 3264 C C . PHE A 1 391 ? -24.598 -7.881 19.288 1.00 95.38 391 PHE A C 1
ATOM 3266 O O . PHE A 1 391 ? -23.956 -8.423 18.385 1.00 95.38 391 PHE A O 1
ATOM 3273 N N . SER A 1 392 ? -25.870 -7.510 19.103 1.00 93.62 392 SER A N 1
ATOM 3274 C CA . SER A 1 392 ? -26.582 -7.703 17.830 1.00 93.62 392 SER A CA 1
ATOM 3275 C C . SER A 1 392 ? -26.016 -6.856 16.682 1.00 93.62 392 SER A C 1
ATOM 3277 O O . SER A 1 392 ? -26.086 -7.279 15.528 1.00 93.62 392 SER A O 1
ATOM 3279 N N . HIS A 1 393 ? -25.469 -5.673 16.971 1.00 93.06 393 HIS A N 1
ATOM 3280 C CA . HIS A 1 393 ? -24.956 -4.734 15.967 1.00 93.06 393 HIS A CA 1
ATOM 3281 C C . HIS A 1 393 ? -23.429 -4.742 15.820 1.00 93.06 393 HIS A C 1
ATOM 3283 O O . HIS A 1 393 ? -22.891 -3.913 15.087 1.00 93.06 393 HIS A O 1
ATOM 3289 N N . ASN A 1 394 ? -22.735 -5.692 16.457 1.00 94.81 394 ASN A N 1
ATOM 3290 C CA . ASN A 1 394 ? -21.270 -5.739 16.514 1.00 94.81 394 ASN A CA 1
ATOM 3291 C C . ASN A 1 394 ? -20.673 -4.428 17.054 1.00 94.81 394 ASN A C 1
ATOM 3293 O O . ASN A 1 394 ? -19.754 -3.869 16.459 1.00 94.81 394 ASN A O 1
ATOM 3297 N N . LEU A 1 395 ? -21.224 -3.930 18.158 1.00 94.38 395 LEU A N 1
ATOM 3298 C CA . LEU A 1 395 ? -20.728 -2.782 18.915 1.00 94.38 395 LEU A CA 1
ATOM 3299 C C . LEU A 1 395 ? -20.372 -3.219 20.335 1.00 94.38 395 LEU A C 1
ATOM 3301 O O . LEU A 1 395 ? -20.887 -4.228 20.829 1.00 94.38 395 LEU A O 1
ATOM 3305 N N . PHE A 1 396 ? -19.510 -2.455 20.998 1.00 95.38 396 PHE A N 1
ATOM 3306 C CA . PHE A 1 396 ? -19.216 -2.665 22.411 1.00 95.38 396 PHE A CA 1
ATOM 3307 C C . PHE A 1 396 ? -20.151 -1.792 23.268 1.00 95.38 396 PHE A C 1
ATOM 3309 O O . PHE A 1 396 ? -20.435 -0.654 22.888 1.00 95.38 396 PHE A O 1
ATOM 3316 N N . PRO A 1 397 ? -20.699 -2.296 24.386 1.00 93.88 397 PRO A N 1
ATOM 3317 C CA . PRO A 1 397 ? -21.556 -1.489 25.250 1.00 93.88 397 PRO A CA 1
ATOM 3318 C C . PRO A 1 397 ? -20.756 -0.418 26.003 1.00 93.88 397 PRO A C 1
ATOM 3320 O O . PRO A 1 397 ? -19.596 -0.618 26.344 1.00 93.88 397 PRO A O 1
ATOM 3323 N N . GLN A 1 398 ? -21.398 0.709 26.314 1.00 92.00 398 GLN A N 1
ATOM 3324 C CA . GLN A 1 398 ? -20.775 1.828 27.032 1.00 92.00 398 GLN A CA 1
ATOM 3325 C C . GLN A 1 398 ? -20.345 1.445 28.460 1.00 92.00 398 GLN A C 1
ATOM 3327 O O . GLN A 1 398 ? -21.179 0.965 29.243 1.00 92.00 398 GLN A O 1
ATOM 3332 N N . LYS A 1 399 ? -19.098 1.765 28.845 1.00 91.88 399 LYS A N 1
ATOM 3333 C CA . LYS A 1 399 ? -18.523 1.382 30.153 1.00 91.88 399 LYS A CA 1
ATOM 3334 C C . LYS A 1 399 ? -19.350 1.879 31.327 1.00 91.88 399 LYS A C 1
ATOM 3336 O O . LYS A 1 399 ? -19.635 1.120 32.246 1.00 91.88 399 LYS A O 1
ATOM 3341 N N . ARG A 1 400 ? -19.827 3.127 31.266 1.00 90.38 400 ARG A N 1
ATOM 3342 C CA . ARG A 1 400 ? -20.638 3.737 32.334 1.00 90.38 400 ARG A CA 1
ATOM 3343 C C . ARG A 1 400 ? -21.883 2.918 32.693 1.00 90.38 400 ARG A C 1
ATOM 3345 O O . ARG A 1 400 ? -22.250 2.879 33.861 1.00 90.38 400 ARG A O 1
ATOM 3352 N N . THR A 1 401 ? -22.552 2.298 31.716 1.00 90.31 401 THR A N 1
ATOM 3353 C CA . THR A 1 401 ? -23.721 1.449 32.005 1.00 90.31 401 THR A CA 1
ATOM 3354 C C . THR A 1 401 ? -23.291 0.115 32.590 1.00 90.31 401 THR A C 1
ATOM 3356 O O . THR A 1 401 ? -23.918 -0.357 33.531 1.00 90.31 401 THR A O 1
ATOM 3359 N N . MET A 1 402 ? -22.237 -0.492 32.041 1.00 94.00 402 MET A N 1
ATOM 3360 C CA . MET A 1 402 ? -21.788 -1.809 32.490 1.00 94.00 402 MET A CA 1
ATOM 3361 C C . MET A 1 402 ? -21.220 -1.752 33.913 1.00 94.00 402 MET A C 1
ATOM 3363 O O . MET A 1 402 ? -21.512 -2.626 34.720 1.00 94.00 402 MET A O 1
ATOM 3367 N N . SER A 1 403 ? -20.523 -0.671 34.269 1.00 91.44 403 SER A N 1
ATOM 3368 C CA . SER A 1 403 ? -19.987 -0.425 35.614 1.00 91.44 403 SER A CA 1
ATOM 3369 C C . SER A 1 403 ? -21.037 -0.308 36.727 1.00 91.44 403 SER A C 1
ATOM 3371 O O . SER A 1 403 ? -20.667 -0.285 37.893 1.00 91.44 403 SER A O 1
ATOM 3373 N N . LEU A 1 404 ? -22.335 -0.228 36.408 1.00 89.94 404 LEU A N 1
ATOM 3374 C CA . LEU A 1 404 ? -23.402 -0.322 37.418 1.00 89.94 404 LEU A CA 1
ATOM 3375 C C . LEU A 1 404 ? -23.642 -1.765 37.890 1.00 89.94 404 LEU A C 1
ATOM 3377 O O . LEU A 1 404 ? -24.268 -1.969 38.926 1.00 89.94 404 LEU A O 1
ATOM 3381 N N . PHE A 1 405 ? -23.187 -2.743 37.107 1.00 89.81 405 PHE A N 1
ATOM 3382 C CA . PHE A 1 405 ? -23.407 -4.172 37.327 1.00 89.81 405 PHE A CA 1
ATOM 3383 C C . PHE A 1 405 ? -22.091 -4.932 37.511 1.00 89.81 405 PHE A C 1
ATOM 3385 O O . PHE A 1 405 ? -22.060 -5.912 38.247 1.00 89.81 405 PHE A O 1
ATOM 3392 N N . VAL A 1 406 ? -21.004 -4.446 36.905 1.00 87.50 406 VAL A N 1
ATOM 3393 C CA . VAL A 1 406 ? -19.650 -4.988 37.057 1.00 87.50 406 VAL A CA 1
ATOM 3394 C C . VAL A 1 406 ? -18.840 -4.068 37.970 1.00 87.50 406 VAL A C 1
ATOM 3396 O O . VAL A 1 406 ? -18.426 -2.981 37.566 1.00 87.50 406 VAL A O 1
ATOM 3399 N N . ASN A 1 407 ? -18.640 -4.492 39.220 1.00 77.62 407 ASN A N 1
ATOM 3400 C CA . ASN A 1 407 ? -18.004 -3.667 40.257 1.00 77.62 407 ASN A CA 1
ATOM 3401 C C . ASN A 1 407 ? -16.475 -3.600 40.126 1.00 77.62 407 ASN A C 1
ATOM 3403 O O . ASN A 1 407 ? -15.868 -2.602 40.513 1.00 77.62 407 ASN A O 1
ATOM 3407 N N . GLN A 1 408 ? -15.851 -4.660 39.610 1.00 81.69 408 GLN A N 1
ATOM 3408 C CA . GLN A 1 408 ? -14.413 -4.740 39.378 1.00 81.69 408 GLN A CA 1
ATOM 3409 C C . GLN A 1 408 ? -14.177 -5.421 38.039 1.00 81.69 408 GLN A C 1
ATOM 3411 O O . GLN A 1 408 ? -14.540 -6.580 37.862 1.00 81.69 408 GLN A O 1
ATOM 3416 N N . TRP A 1 409 ? -13.568 -4.687 37.113 1.00 84.62 409 TRP A N 1
ATOM 3417 C CA . TRP A 1 409 ? -13.074 -5.261 35.872 1.00 84.62 409 TRP A CA 1
ATOM 3418 C C . TRP A 1 409 ? -11.796 -6.023 36.206 1.00 84.62 409 TRP A C 1
ATOM 3420 O O . TRP A 1 409 ? -10.767 -5.407 36.468 1.00 84.62 409 TRP A O 1
ATOM 3430 N N . ALA A 1 410 ? -11.880 -7.350 36.282 1.00 72.56 410 ALA A N 1
ATOM 3431 C CA . ALA A 1 410 ? -10.686 -8.177 36.432 1.00 72.56 410 ALA A CA 1
ATOM 3432 C C . ALA A 1 410 ? -9.793 -8.043 35.184 1.00 72.56 410 ALA A C 1
ATOM 3434 O O . ALA A 1 410 ? -10.302 -7.684 34.121 1.00 72.56 410 ALA A O 1
ATOM 3435 N N . ASP A 1 411 ? -8.515 -8.439 35.277 1.00 68.00 411 ASP A N 1
ATOM 3436 C CA . ASP A 1 411 ? -7.570 -8.563 34.140 1.00 68.00 411 ASP A CA 1
ATOM 3437 C C . ASP A 1 411 ? -8.015 -9.600 33.072 1.00 68.00 411 ASP A C 1
ATOM 3439 O O . ASP A 1 411 ? -7.233 -10.045 32.232 1.00 68.00 411 ASP A O 1
ATOM 3443 N N . SER A 1 412 ? -9.271 -10.045 33.122 1.00 67.75 412 SER A N 1
ATOM 3444 C CA . SER A 1 412 ? -9.915 -10.918 32.152 1.00 67.75 412 SER A CA 1
ATOM 3445 C C . SER A 1 412 ? -10.681 -10.113 31.098 1.00 67.75 412 SER A C 1
ATOM 3447 O O . SER A 1 412 ? -10.816 -8.893 31.165 1.00 67.75 412 SER A O 1
ATOM 3449 N N . ASN A 1 413 ? -11.214 -10.810 30.099 1.00 91.25 413 ASN A N 1
ATOM 3450 C CA . ASN A 1 413 ? -11.898 -10.177 28.980 1.00 91.25 413 ASN A CA 1
ATOM 3451 C C . ASN A 1 413 ? -13.196 -9.463 29.381 1.00 91.25 413 ASN A C 1
ATOM 3453 O O . ASN A 1 413 ? -14.119 -10.088 29.913 1.00 91.25 413 ASN A O 1
ATOM 3457 N N . PHE A 1 414 ? -13.300 -8.173 29.056 1.00 94.69 414 PHE A N 1
ATOM 3458 C CA . PHE A 1 414 ? -14.432 -7.325 29.440 1.00 94.69 414 PHE A CA 1
ATOM 3459 C C . PHE A 1 414 ? -15.751 -7.851 28.862 1.00 94.69 414 PHE A C 1
ATOM 3461 O O . PHE A 1 414 ? -16.767 -7.890 29.556 1.00 94.69 414 PHE A O 1
ATOM 3468 N N . ALA A 1 415 ? -15.746 -8.301 27.604 1.00 95.31 415 ALA A N 1
ATOM 3469 C CA . ALA A 1 415 ? -16.934 -8.823 26.940 1.00 95.31 415 ALA A CA 1
ATOM 3470 C C . ALA A 1 415 ? -17.501 -10.074 27.625 1.00 95.31 415 ALA A C 1
ATOM 3472 O O . ALA A 1 415 ? -18.722 -10.211 27.710 1.00 95.31 415 ALA A O 1
ATOM 3473 N N . LEU A 1 416 ? -16.637 -10.968 28.123 1.00 94.75 416 LEU A N 1
ATOM 3474 C CA . LEU A 1 416 ? -17.070 -12.175 28.833 1.00 94.75 416 LEU A CA 1
ATOM 3475 C C . LEU A 1 416 ? -17.679 -11.827 30.188 1.00 94.75 416 LEU A C 1
ATOM 3477 O O . LEU A 1 416 ? -18.777 -12.291 30.469 1.00 94.75 416 LEU A O 1
ATOM 3481 N N . GLN A 1 417 ? -17.051 -10.932 30.958 1.00 94.38 417 GLN A N 1
ATOM 3482 C CA . GLN A 1 417 ? -17.611 -10.450 32.229 1.00 94.38 417 GLN A CA 1
ATOM 3483 C C . GLN A 1 417 ? -19.007 -9.829 32.027 1.00 94.38 417 GLN A C 1
ATOM 3485 O O . GLN A 1 417 ? -19.936 -10.084 32.792 1.00 94.38 417 GLN A O 1
ATOM 3490 N N . ILE A 1 418 ? -19.189 -9.047 30.954 1.00 95.38 418 ILE A N 1
ATOM 3491 C CA . ILE A 1 418 ? -20.498 -8.478 30.598 1.00 95.38 418 ILE A CA 1
ATOM 3492 C C . ILE A 1 418 ? -21.514 -9.584 30.287 1.00 95.38 418 ILE A C 1
ATOM 3494 O O . ILE A 1 418 ? -22.653 -9.508 30.748 1.00 95.38 418 ILE A O 1
ATOM 3498 N N . ALA A 1 419 ? -21.127 -10.593 29.504 1.00 95.25 419 ALA A N 1
ATOM 3499 C CA . ALA A 1 419 ? -22.007 -11.700 29.136 1.00 95.25 419 ALA A CA 1
ATOM 3500 C C . ALA A 1 419 ? -22.382 -12.583 30.336 1.00 95.25 419 ALA A C 1
ATOM 3502 O O . ALA A 1 419 ? -23.535 -12.993 30.453 1.00 95.25 419 ALA A O 1
ATOM 3503 N N . GLU A 1 420 ? -21.444 -12.845 31.244 1.00 94.38 420 GLU A N 1
ATOM 3504 C CA . GLU A 1 420 ? -21.679 -13.595 32.481 1.00 94.38 420 GLU A CA 1
ATOM 3505 C C . GLU A 1 420 ? -22.711 -12.884 33.358 1.00 94.38 420 GLU A C 1
ATOM 3507 O O . GLU A 1 420 ? -23.750 -13.466 33.668 1.00 94.38 420 GLU A O 1
ATOM 3512 N N . HIS A 1 421 ? -22.513 -11.595 33.643 1.00 94.12 421 HIS A N 1
ATOM 3513 C CA . HIS A 1 421 ? -23.478 -10.813 34.416 1.00 94.12 421 HIS A CA 1
ATOM 3514 C C . HIS A 1 421 ? -24.833 -10.652 33.715 1.00 94.12 421 HIS A C 1
ATOM 3516 O O . HIS A 1 421 ? -25.878 -10.616 34.369 1.00 94.12 421 HIS A O 1
ATOM 3522 N N . TYR A 1 422 ? -24.845 -10.576 32.382 1.00 94.94 422 TYR A N 1
ATOM 3523 C CA . TYR A 1 422 ? -26.082 -10.588 31.605 1.00 94.94 422 TYR A CA 1
ATOM 3524 C C . TYR A 1 422 ? -26.860 -11.895 31.804 1.00 94.94 422 TYR A C 1
ATOM 3526 O O . TYR A 1 422 ? -28.058 -11.864 32.092 1.00 94.94 422 TYR A O 1
ATOM 3534 N N . ASN A 1 423 ? -26.172 -13.035 31.732 1.00 94.19 423 ASN A N 1
ATOM 3535 C CA . ASN A 1 423 ? -26.769 -14.354 31.929 1.00 94.19 423 ASN A CA 1
ATOM 3536 C C . ASN A 1 423 ? -27.233 -14.574 33.370 1.00 94.19 423 ASN A C 1
ATOM 3538 O O . ASN A 1 423 ? -28.329 -15.088 33.579 1.00 94.19 423 ASN A O 1
ATOM 3542 N N . GLU A 1 424 ? -26.443 -14.162 34.363 1.00 93.81 424 GLU A N 1
ATOM 3543 C CA . GLU A 1 424 ? -26.840 -14.188 35.776 1.00 93.81 424 GLU A CA 1
ATOM 3544 C C . GLU A 1 424 ? -28.149 -13.430 35.994 1.00 93.81 424 GLU A C 1
ATOM 3546 O O . GLU A 1 424 ? -29.060 -13.930 36.655 1.00 93.81 424 GLU A O 1
ATOM 3551 N N . LYS A 1 425 ? -28.272 -12.242 35.390 1.00 92.50 425 LYS A N 1
ATOM 3552 C CA . LYS A 1 425 ? -29.481 -11.425 35.492 1.00 92.50 425 LYS A CA 1
ATOM 3553 C C . LYS A 1 425 ? -30.677 -12.048 34.791 1.00 92.50 425 LYS A C 1
ATOM 3555 O O . LYS A 1 425 ? -31.754 -12.065 35.380 1.00 92.50 425 LYS A O 1
ATOM 3560 N N . ILE A 1 426 ? -30.504 -12.596 33.590 1.00 91.94 426 ILE A N 1
ATOM 3561 C CA . ILE A 1 426 ? -31.582 -13.325 32.911 1.00 91.94 426 ILE A CA 1
ATOM 3562 C C . ILE A 1 426 ? -32.043 -14.523 33.743 1.00 91.94 426 ILE A C 1
ATOM 3564 O O . ILE A 1 426 ? -33.239 -14.675 33.973 1.00 91.94 426 ILE A O 1
ATOM 3568 N N . ASN A 1 427 ? -31.116 -15.338 34.246 1.00 90.88 427 ASN A N 1
ATOM 3569 C CA . ASN A 1 427 ? -31.455 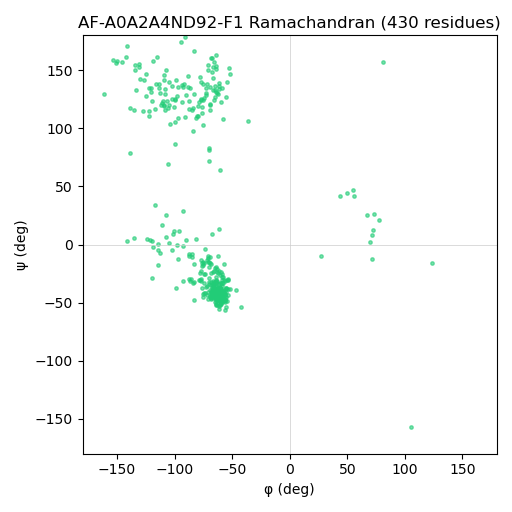-16.513 35.047 1.00 90.88 427 ASN A CA 1
ATOM 3570 C C . ASN A 1 427 ? -32.174 -16.134 36.349 1.00 90.88 427 ASN A C 1
ATOM 3572 O O . ASN A 1 427 ? -33.097 -16.831 36.753 1.00 90.88 427 ASN A O 1
ATOM 3576 N N . ALA A 1 428 ? -31.784 -15.025 36.986 1.00 90.00 428 ALA A N 1
ATOM 3577 C CA . ALA A 1 428 ? -32.470 -14.517 38.171 1.00 90.00 428 ALA A CA 1
ATOM 3578 C C . ALA A 1 428 ? -33.910 -14.078 37.868 1.00 90.00 428 ALA A C 1
ATOM 3580 O O . ALA A 1 428 ? -34.789 -14.331 38.682 1.00 90.00 428 ALA A O 1
ATOM 3581 N N . ILE A 1 429 ? -34.160 -13.463 36.706 1.00 87.62 429 ILE A N 1
ATOM 3582 C CA . ILE A 1 429 ? -35.514 -13.075 36.278 1.00 87.62 429 ILE A CA 1
ATOM 3583 C C . ILE A 1 429 ? -36.365 -14.311 35.982 1.00 87.62 429 ILE A C 1
ATOM 3585 O O . ILE A 1 429 ? -37.518 -14.359 36.384 1.00 87.62 429 ILE A O 1
ATOM 3589 N N . LEU A 1 430 ? -35.801 -15.315 35.307 1.00 85.50 430 LEU A N 1
ATOM 3590 C CA . LEU A 1 430 ? -36.508 -16.553 34.956 1.00 85.50 430 LEU A CA 1
ATOM 3591 C C . LEU A 1 430 ? -36.789 -17.470 36.158 1.00 85.50 430 LEU A C 1
ATOM 3593 O O . LEU A 1 430 ? -37.565 -18.413 36.035 1.00 85.50 430 LEU A O 1
ATOM 3597 N N . ALA A 1 431 ? -36.133 -17.234 37.296 1.00 84.19 431 ALA A N 1
ATOM 3598 C CA . ALA A 1 431 ? -36.354 -17.979 38.533 1.00 84.19 431 ALA A CA 1
ATOM 3599 C C . ALA A 1 431 ? -37.480 -17.400 39.414 1.00 84.19 431 ALA A C 1
ATOM 3601 O O . ALA A 1 431 ? -37.833 -18.033 40.412 1.00 84.19 431 ALA A O 1
ATOM 3602 N N . ILE A 1 432 ? -37.991 -16.207 39.081 1.00 74.50 432 ILE A N 1
ATOM 3603 C CA . ILE A 1 432 ? -39.161 -15.565 39.706 1.00 74.50 432 ILE A CA 1
ATOM 3604 C C . ILE A 1 432 ? -40.420 -16.126 39.053 1.00 74.50 432 ILE A C 1
ATOM 3606 O O . ILE A 1 432 ? -41.345 -16.489 39.816 1.00 74.50 432 ILE A O 1
#

pLDDT: mean 83.48, std 12.08, range [38.72, 97.06]

Solvent-accessible surface area (backbone atoms only — not comparable to full-atom values): 25690 Å² total; per-residue (Å²): 127,66,84,55,68,84,39,71,74,37,74,43,79,46,68,41,88,90,76,72,51,72,46,79,42,71,62,13,58,55,48,71,53,31,48,44,78,45,77,37,79,91,77,74,45,74,42,81,43,83,47,86,54,88,75,54,88,88,54,60,66,80,64,56,48,51,64,56,60,75,71,48,55,72,68,56,46,51,47,36,46,49,61,23,86,50,100,84,45,71,64,41,83,83,82,75,72,94,64,81,55,47,69,61,53,37,53,54,50,48,55,52,32,55,76,68,73,52,91,74,67,95,83,58,48,53,77,54,49,50,51,55,53,42,51,72,74,72,45,49,72,44,70,74,81,72,50,76,42,81,44,80,55,86,90,31,71,31,65,44,68,94,55,98,84,66,62,81,62,68,55,41,50,66,44,49,55,50,40,46,53,51,53,48,53,52,49,56,55,47,44,72,73,77,42,97,66,82,83,83,53,68,69,60,53,49,51,49,53,53,48,54,54,52,50,52,54,50,50,53,52,51,51,52,52,50,53,53,52,50,48,55,54,46,50,71,73,44,74,82,81,63,93,80,42,51,58,44,42,69,60,59,36,60,37,71,38,82,46,76,45,79,34,64,35,60,33,92,72,75,78,72,46,74,44,72,42,28,40,33,46,82,39,34,53,73,56,61,66,70,62,54,64,60,58,72,43,73,32,48,37,32,48,52,64,70,49,89,62,60,68,40,52,48,66,61,54,49,54,36,58,53,36,34,56,53,20,37,51,54,43,51,53,49,50,52,52,52,54,51,51,46,54,71,73,63,69,51,69,80,76,59,79,82,79,50,94,78,79,60,85,58,72,66,56,59,51,51,49,39,41,74,75,62,78,41,54,71,68,53,47,52,43,56,53,42,49,54,52,20,52,75,69,62,35,44,57,55,50,80,62,50,52,77,76,49,88,69,86,59,101,59,50,64,44,40,56,53,29,50,56,51,47,54,51,50,54,56,58,75,71,108

Foldseek 3Di:
DVVVVVQPWDWDWDADPVPRDTDIDTPGPQCVQFWDFDQDPVVRGTDIHGHHDPPCVPPDPVVVVVVVVVPDDPVRVVCCQQPNPDDPDDGHDDDDDPCPCFVVLVVVLVVVCVVVVHDDDPPDGNLRSVVSSCVVVVFDAEPCLQDWDWDAAQNFTFIDHPDPDDDPCVRCVVVLVVSLVVVQVVVVVVVVVPDPDDGDDSVNSVVRVCCRVVVVVVVSSVVRVVVVVVQVVVPVVPPDPDPDHNHCVVVQQQDWDKAKDKAWAFDPDDDRDIDIAIEIDTGGNVCNCVCVVVNPQQAVRQVVVVDPDRYHYPVLVVQQLVVLVVLLVLLVVLLVVLVVLCVVPPVCVVLQPDDPPPPDDDSLSSLVVCVVVVLDDPLLSVLSVQLNVCSVVVYHGHPVSQCVQDVDDPPDHPSNVSSVSSNVSSVSSSVD

Sequence (432 aa):
MIYLQEKVNKTIDVRNYKTGKTSTIDKSWMMTTFYKREWNQEVGKQLTEVKLPDNLSGIPFTLRQLKEKASYSLDQWLNNVTKGKVAGDGKRPINLPTNLFDETLINLLQNDLEAQQVEYPTDAKYNELFKIWWRKRGDSTQSFYNAEREYVIFDEKVNFKLQENAMFTDFYSDSLKKAFRAKQNTRRIEQRSNRRLPDIQFSQVEKVFKRSISNTEKQIRLLKEEDQIMLLMLEELMSSDLDLKLNQIDTLLNKTITVKKPVTGNLSFGDKSEITRTIIDQRKRKDHSMLHKYVYDRRLPELFEYFEENEIPLQDLKNELEAYNTAKQMVLDAVFKFEEDIVTNNQVHDLIGSACDTGHIQHKVYLQWLKKEGMINENEYLFLNRVRNCFSHNLFPQKRTMSLFVNQWADSNFALQIAEHYNEKINAILAI

Radius of gyration: 41.89 Å; Cα contacts (8 Å, |Δi|>4): 398; chains: 1; bounding box: 90×61×122 Å

Mean predicted aligned error: 14.62 Å

Secondary structure (DSSP, 8-state):
-HHHHTTS--EEEEE-TTT--EEEEE--HHHHHHEEEEEETTTTEEEEEE---S-GGGS-HHHHHHHHHTTS-HHHHHHHHHH-SSTTPPP------TTTTHHHHHHHHHHHHHHTT----TT--HHHHHHHHHHHTT----GGGGS-EEEEETTEEEEE---TT--TTTTTHHHHHHHHHHHHHHHHHHHHTT--PPPPPHHHHHHHHHHHHHHHHHHHHHHHHHHHHHHHHHHHHS-SSS---GGGHHHHHHSEEEEEEEEEEE-SSSS--EEEEEEEEEEEGGGGGGGHHHHT-TTHHHHTTT---SEEEHHHHHHHHHHHHHHHHHHHHHHHHHHHHHHHHS-GGGGSTTS-SSS---HHHHHHHHHHTTSS-HHHHHHHHHHHHHHHTT-PPPHHHHTTT-S---SS-HHHHHHHHHHHHHHHHHT-

Nearest PDB structures (foldseek):
  6kcr-assembly2_C  TM=4.513E-01  e=1.546E-01  Escherichia coli K-12
  6gy6-assembly1_A  TM=2.144E-01  e=7.646E+00  Xenorhabdus nematophila ATCC 19061